Protein AF-A0A2E0GTL9-F1 (afdb_monomer_lite)

Radius of gyration: 43.45 Å; chains: 1; bounding box: 116×91×136 Å

Secondary structure (DSSP, 8-state):
-------------PPPTT--HHHHHHHHHHTT--HHHHHHHTTT------------SSSSSS---S------------------PPP-EEEETTEEEEBT--EE-TTSSSSEEEEEE-TTS-EEEEEES-TT----TTSHHHHHHHHHHTTTTS---TTSHHHHHHHHT-TTS--TT-PPSS-----PPPPPTT--SPTTEEEEEEEEETTEEEEEEEE-PPPPSSPPTTEEEETTEEEE---------S----------PEEEEEEEEEEEESS--TTSEEE-HHHHHHHHHHHTTPEEEESPPPBPTTSSSB--B-S--SSSBEEEEEEEEEEEEETTEEEEEEEEEE--GGGHHHHHTTGGGSTTEEEEEEEE--EEEE-SS-EEE-TTPEEEEEEEEES-SSTT----EEEEEEE-TT-S---S--------------------------------HHHHHHHHHHHHHHHHHHHHHHHHHHHHHHHHHHHHHHHHHHHTT--S-TT--HHHHHHHHHHHHHHSPPPPP----------------------PPEEEEEETTEEEEEEHHHHHHHHHHHHHHHHHHS-TTTTTT--PPPHHHHHHH-

Foldseek 3Di:
DDDDDDDDDPPQLADDAAAAPVNSQVVCVVVVDDSVSSVVRHVPPDYDDDDDDDDPPPPVPDDDDDDDDDPDDDDPQPPDDDPPDDWDWDDDPNDIDIAPQKAADPPDQAGIWGWYADPVRDTDIEGEHGPPDDQPLVDPVVLVVVCVVLVLVPQDDPNYRSPLVSVQSRPPDHRRHDDDDDDDDPDQDDDDPPAPDDRQWGFDAWDADPNDIDTDTDGDDDQDPDEDPQWDQDPSDTDGDDDDDDDDDPDDDDDDDPQPFQKKKKWKFWAAWADAFLQFEGEDPQQVVLVQVLQAFAFEAADFADADPPDFAGDADPPPDNHNYGQWGWHGKAWDADPVGIIIMTIIIGRDPVCVVVVVVVVQQDQQWAKEWDWDFDFPDQDPSGGYRYSRTRTHYIYGDGRYRHNRGGTNDMDMDGHRPVPPDPDDDDDDHDPDDDDDDDDDDDDDDDDDDDDDPPDPVVVVVVVVVVVVVVVVVVVVVVVVVVVVVQVVLLVVLVVLCVVLVDPPCNPPGNVVSVVVSVVSCVVPPDDDDDDDDDDDDDDDDDDDDDDDDPPFDWDWDDDPNDIDIDGPVVVQVVLQVVQVVVLVPDDPVVNVVDGRDRPVVVVVVD

Sequence (610 aa):
MSCDCSTEVAAEPTPKDGESHDEYMTRCKDAGYTEEECMKAHEGHEFEVESYYDDDEKKKKKYASEDCGCGCCGAEVAYEDWEETEVSAAEYQGRKVTLNKPFRTKGANKKFGVYTKNEKGNVVLVRFGDPNMEIKRDDPARRKSFRSRHNCDSPGPKWKARYWSCRQWRGGKKVEAEEPCGCKDESVEAKRKDDPCTEGYEQYGMKEKNGRQVPNCVPIKKKAEECGYGEEMIDGECRKVAVTLELDIDESKAILSADTGNTIIEISGVAFHEGMNKNKWALTPEGAISVVRQMDGADLTLLHPKADETGAGFTRNTDGGLEEAVVGTIVGATFFTTQGGYEVRYVAHVTREELFESFDDGIWMQDGYGVSIGGSGIPVEASEDGLVFGEDFTFDHLALVVKPAYERASVEKAEYKTINKEEELPTASSQEMFIGHSISEEIKPTVIAMTEDTVTNEIDYEAEMESLKADLVLATSRIAEYESVEADRVEAERISLVEKATELGMSGHDDLKAETLSTLIASWEEAHPEPVPVEMTPVESEVKPVAETVEASEDAVMVENYLNGRVVKNDEKIYAKAWNAWASAWNQTLATDERRKMSAPRYADLKEMN

pLDDT: mean 71.43, std 20.2, range [26.95, 94.5]

Structure (mmCIF, N/CA/C/O backbone):
data_AF-A0A2E0GTL9-F1
#
_entry.id   AF-A0A2E0GTL9-F1
#
loop_
_atom_site.group_PDB
_atom_site.id
_atom_site.type_symbol
_atom_site.label_atom_id
_atom_site.label_alt_id
_atom_site.label_comp_id
_atom_site.label_asym_id
_atom_site.label_entity_id
_atom_site.label_seq_id
_atom_site.pdbx_PDB_ins_code
_atom_site.Cartn_x
_atom_site.Cartn_y
_atom_site.Cartn_z
_atom_site.occupancy
_atom_site.B_iso_or_equiv
_atom_site.auth_seq_id
_atom_site.auth_comp_id
_atom_site.auth_asym_id
_atom_site.auth_atom_id
_atom_site.pdbx_PDB_model_num
ATOM 1 N N . MET A 1 1 ? -49.080 -53.273 -93.588 1.00 40.81 1 MET A N 1
ATOM 2 C CA . MET A 1 1 ? -48.207 -54.158 -92.796 1.00 40.81 1 MET A CA 1
ATOM 3 C C . MET A 1 1 ? -48.051 -53.550 -91.419 1.00 40.81 1 MET A C 1
ATOM 5 O O . MET A 1 1 ? -47.550 -52.439 -91.324 1.00 40.81 1 MET A O 1
ATOM 9 N N . SER A 1 2 ? -48.550 -54.252 -90.408 1.00 42.06 2 SER A N 1
ATOM 10 C CA . SER A 1 2 ? -48.312 -53.987 -88.990 1.00 42.06 2 SER A CA 1
ATOM 11 C C . SER A 1 2 ? -46.875 -54.333 -88.588 1.00 42.06 2 SER A C 1
ATOM 13 O O . SER A 1 2 ? -46.328 -55.294 -89.123 1.00 42.06 2 SER A O 1
ATOM 15 N N . CYS A 1 3 ? -46.342 -53.581 -87.624 1.00 36.47 3 CYS A N 1
ATOM 16 C CA . CYS A 1 3 ? -45.424 -54.006 -86.554 1.00 36.47 3 CYS A CA 1
ATOM 17 C C . CYS A 1 3 ? -45.529 -52.915 -85.467 1.00 36.47 3 CYS A C 1
ATOM 19 O O . CYS A 1 3 ? -45.152 -51.776 -85.722 1.00 36.47 3 CYS A O 1
ATOM 21 N N . ASP A 1 4 ? -46.384 -53.103 -84.458 1.00 35.66 4 ASP A N 1
ATOM 22 C CA . ASP A 1 4 ? -46.039 -53.577 -83.095 1.00 35.66 4 ASP A CA 1
ATOM 23 C C . ASP A 1 4 ? -44.983 -52.690 -82.411 1.00 35.66 4 ASP A C 1
ATOM 25 O O . ASP A 1 4 ? -43.823 -52.695 -82.803 1.00 35.66 4 ASP A O 1
ATOM 29 N N . CYS A 1 5 ? -45.376 -51.718 -81.580 1.00 39.12 5 CYS A N 1
ATOM 30 C CA . CYS A 1 5 ? -45.816 -51.822 -80.175 1.00 39.12 5 CYS A CA 1
ATOM 31 C C . CYS A 1 5 ? -44.669 -52.170 -79.210 1.00 39.12 5 CYS A C 1
ATOM 33 O O . CYS A 1 5 ? -44.274 -53.323 -79.080 1.00 39.12 5 CYS A O 1
ATOM 35 N N . SER A 1 6 ? -44.178 -51.156 -78.491 1.00 36.31 6 SER A N 1
ATOM 36 C CA . SER A 1 6 ? -43.824 -51.253 -77.069 1.00 36.31 6 SER A CA 1
ATOM 37 C C . SER A 1 6 ? -43.824 -49.846 -76.475 1.00 36.31 6 SER A C 1
ATOM 39 O O . SER A 1 6 ? -43.065 -48.968 -76.871 1.00 36.31 6 SER A O 1
ATOM 41 N N . THR A 1 7 ? -44.780 -49.645 -75.582 1.00 43.41 7 THR A N 1
ATOM 42 C CA . THR A 1 7 ? -44.933 -48.536 -74.648 1.00 43.41 7 THR A CA 1
ATOM 43 C C . THR A 1 7 ? -43.760 -48.477 -73.678 1.00 43.41 7 THR A C 1
ATOM 45 O O . THR A 1 7 ? -43.495 -49.483 -73.026 1.00 43.41 7 THR A O 1
ATOM 48 N N . GLU A 1 8 ? -43.179 -47.300 -73.461 1.00 37.72 8 GLU A N 1
ATOM 49 C CA . GLU A 1 8 ? -42.644 -46.959 -72.142 1.00 37.72 8 GLU A CA 1
ATOM 50 C C . GLU A 1 8 ? -43.289 -45.651 -71.692 1.00 37.72 8 GLU A C 1
ATOM 52 O O . GLU A 1 8 ? -43.173 -44.596 -72.313 1.00 37.72 8 GLU A O 1
ATOM 57 N N . VAL A 1 9 ? -44.096 -45.797 -70.650 1.00 41.97 9 VAL A N 1
ATOM 58 C CA . VAL A 1 9 ? -44.729 -44.733 -69.887 1.00 41.97 9 VAL A CA 1
ATOM 59 C C . VAL A 1 9 ? -43.591 -43.940 -69.248 1.00 41.97 9 VAL A C 1
ATOM 61 O O . VAL A 1 9 ? -42.851 -44.505 -68.446 1.00 41.97 9 VAL A O 1
ATOM 64 N N . ALA A 1 10 ? -43.414 -42.668 -69.611 1.00 38.25 10 ALA A N 1
ATOM 65 C CA . ALA A 1 10 ? -42.511 -41.793 -68.873 1.00 38.25 10 ALA A CA 1
ATOM 66 C C . ALA A 1 10 ? -43.111 -41.607 -67.474 1.00 38.25 10 ALA A C 1
ATOM 68 O O . ALA A 1 10 ? -44.073 -40.862 -67.295 1.00 38.25 10 ALA A O 1
ATOM 69 N N . ALA A 1 11 ? -42.610 -42.390 -66.519 1.00 51.22 11 ALA A N 1
ATOM 70 C CA . ALA A 1 11 ? -42.924 -42.233 -65.113 1.00 51.22 11 ALA A CA 1
ATOM 71 C C . ALA A 1 11 ? -42.531 -40.814 -64.687 1.00 51.22 11 ALA A C 1
ATOM 73 O O . ALA A 1 11 ? -41.448 -40.334 -65.033 1.00 51.22 11 ALA A O 1
ATOM 74 N N . GLU A 1 12 ? -43.436 -40.151 -63.972 1.00 57.28 12 GLU A N 1
ATOM 75 C CA . GLU A 1 12 ? -43.197 -38.873 -63.304 1.00 57.28 12 GLU A CA 1
ATOM 76 C C . GLU A 1 12 ? -41.870 -38.948 -62.519 1.00 57.28 12 GLU A C 1
ATOM 78 O O . GLU A 1 12 ? -41.570 -40.006 -61.951 1.00 57.28 12 GLU A O 1
ATOM 83 N N . PRO A 1 13 ? -41.033 -37.891 -62.505 1.00 70.06 13 PRO A N 1
ATOM 84 C CA . PRO A 1 13 ? -39.744 -37.935 -61.828 1.00 70.06 13 PRO A CA 1
ATOM 85 C C . PRO A 1 13 ? -39.959 -37.902 -60.312 1.00 70.06 13 PRO A C 1
ATOM 87 O O . PRO A 1 13 ? -39.858 -36.861 -59.683 1.00 70.06 13 PRO A O 1
ATOM 90 N N . THR A 1 14 ? -40.265 -39.045 -59.707 1.00 72.44 14 THR A N 1
ATOM 91 C CA . THR A 1 14 ? -40.298 -39.168 -58.252 1.00 72.44 14 THR A CA 1
ATOM 92 C C . THR A 1 14 ? -38.885 -39.457 -57.727 1.00 72.44 14 THR A C 1
ATOM 94 O O . THR A 1 14 ? -38.127 -40.213 -58.364 1.00 72.44 14 THR A O 1
ATOM 97 N N . PRO A 1 15 ? -38.499 -38.872 -56.582 1.00 78.00 15 PRO A N 1
ATOM 98 C CA . PRO A 1 15 ? -37.291 -39.256 -55.858 1.00 78.00 15 PRO A CA 1
ATOM 99 C C . PRO A 1 15 ? -37.260 -40.751 -55.546 1.00 78.00 15 PRO A C 1
ATOM 101 O O . PRO A 1 15 ? -38.307 -41.378 -55.362 1.00 78.00 15 PRO A O 1
ATOM 104 N N . LYS A 1 16 ? -36.060 -41.333 -55.501 1.00 80.12 16 LYS A N 1
ATOM 105 C CA . LYS A 1 16 ? -35.860 -42.694 -54.992 1.00 80.12 16 LYS A CA 1
ATOM 106 C C . LYS A 1 16 ? -35.453 -42.632 -53.520 1.00 80.12 16 LYS A C 1
ATOM 108 O O . LYS A 1 16 ? -34.748 -41.715 -53.114 1.00 80.12 16 LYS A O 1
ATOM 113 N N . ASP A 1 17 ? -35.852 -43.631 -52.739 1.00 71.69 17 ASP A N 1
ATOM 114 C CA . ASP A 1 17 ? -35.420 -43.747 -51.343 1.00 71.69 17 ASP A CA 1
ATOM 115 C C . ASP A 1 17 ? -33.899 -43.993 -51.282 1.00 71.69 17 ASP A C 1
ATOM 117 O O . ASP A 1 17 ? -33.405 -44.953 -51.881 1.00 71.69 17 ASP A O 1
ATOM 121 N N . GLY A 1 18 ? -33.168 -43.113 -50.584 1.00 69.44 18 GLY A N 1
ATOM 122 C CA . GLY A 1 18 ? -31.700 -43.141 -50.462 1.00 69.44 18 GLY A CA 1
ATOM 123 C C . GLY A 1 18 ? -30.921 -42.401 -51.563 1.00 69.44 18 GLY A C 1
ATOM 124 O O . GLY A 1 18 ? -29.706 -42.535 -51.632 1.00 69.44 18 GLY A O 1
ATOM 125 N N . GLU A 1 19 ? -31.594 -41.658 -52.450 1.00 76.06 19 GLU A N 1
ATOM 126 C CA . GLU A 1 19 ? -30.952 -40.713 -53.385 1.00 76.06 19 GLU A CA 1
ATOM 127 C C . GLU A 1 19 ? -30.734 -39.370 -52.665 1.00 76.06 19 GLU A C 1
ATOM 129 O O . GLU A 1 19 ? -31.586 -38.952 -51.873 1.00 76.06 19 GLU A O 1
ATOM 134 N N . SER A 1 20 ? -29.613 -38.685 -52.913 1.00 80.31 20 SER A N 1
ATOM 135 C CA . SER A 1 20 ? -29.415 -37.337 -52.362 1.00 80.31 20 SER A CA 1
ATOM 136 C C . SER A 1 20 ? -30.218 -36.299 -53.156 1.00 80.31 20 SER A C 1
ATOM 138 O O . SER A 1 20 ? -30.576 -36.504 -54.321 1.00 80.31 20 SER A O 1
ATOM 140 N N . HIS A 1 21 ? -30.512 -35.153 -52.538 1.00 80.38 21 HIS A N 1
ATOM 141 C CA . HIS A 1 21 ? -31.265 -34.084 -53.203 1.00 80.38 21 HIS A CA 1
ATOM 142 C C . HIS A 1 21 ? -30.576 -33.611 -54.500 1.00 80.38 21 HIS A C 1
ATOM 144 O O . HIS A 1 21 ? -31.239 -33.390 -55.515 1.00 80.38 21 HIS A O 1
ATOM 150 N N . ASP A 1 22 ? -29.243 -33.537 -54.502 1.00 80.31 22 ASP A N 1
ATOM 151 C CA . ASP A 1 22 ? -28.463 -33.102 -55.664 1.00 80.31 22 ASP A CA 1
ATOM 152 C C . ASP A 1 22 ? -28.440 -34.155 -56.785 1.00 80.31 22 ASP A C 1
ATOM 154 O O . ASP A 1 22 ? -28.522 -33.807 -57.971 1.00 80.31 22 ASP A O 1
ATOM 158 N N . GLU A 1 23 ? -28.392 -35.444 -56.432 1.00 81.81 23 GLU A N 1
ATOM 159 C CA . GLU A 1 23 ? -28.497 -36.548 -57.394 1.00 81.81 23 GLU A CA 1
ATOM 160 C C . GLU A 1 23 ? -29.857 -36.536 -58.102 1.00 81.81 23 GLU A C 1
ATOM 162 O O . GLU A 1 23 ? -29.921 -36.607 -59.336 1.00 81.81 23 GLU A O 1
ATOM 167 N N . TYR A 1 24 ? -30.938 -36.341 -57.341 1.00 84.81 24 TYR A N 1
ATOM 168 C CA . TYR A 1 24 ? -32.284 -36.213 -57.890 1.00 84.81 24 TYR A CA 1
ATOM 169 C C . TYR A 1 24 ? -32.414 -34.993 -58.814 1.00 84.81 24 TYR A C 1
ATOM 171 O O . TYR A 1 24 ? -32.913 -35.119 -59.938 1.00 84.81 24 TYR A O 1
ATOM 179 N N . MET A 1 25 ? -31.941 -33.817 -58.382 1.00 84.00 25 MET A N 1
ATOM 180 C CA . MET A 1 25 ? -32.051 -32.585 -59.172 1.00 84.00 25 MET A CA 1
ATOM 181 C C . MET A 1 25 ? -31.268 -32.677 -60.484 1.00 84.00 25 MET A C 1
ATOM 183 O O . MET A 1 25 ? -31.735 -32.193 -61.519 1.00 84.00 25 MET A O 1
ATOM 187 N N . THR A 1 26 ? -30.121 -33.359 -60.469 1.00 84.62 26 THR A N 1
ATOM 188 C CA . THR A 1 26 ? -29.330 -33.630 -61.675 1.00 84.62 26 THR A CA 1
ATOM 189 C C . THR A 1 26 ? -30.073 -34.583 -62.611 1.00 84.62 26 THR A C 1
ATOM 191 O O . THR A 1 26 ? -30.293 -34.251 -63.775 1.00 84.62 26 THR A O 1
ATOM 194 N N . ARG A 1 27 ? -30.562 -35.724 -62.099 1.00 85.06 27 ARG A N 1
ATOM 195 C CA . ARG A 1 27 ? -31.321 -36.712 -62.885 1.00 85.06 27 ARG A CA 1
ATOM 196 C C . ARG A 1 27 ? -32.589 -36.122 -63.503 1.00 85.06 27 ARG A C 1
ATOM 198 O O . ARG A 1 27 ? -32.927 -36.450 -64.640 1.00 85.06 27 ARG A O 1
ATOM 205 N N . CYS A 1 28 ? -33.297 -35.273 -62.764 1.00 82.50 28 CYS A N 1
ATOM 206 C CA . CYS A 1 28 ? -34.541 -34.665 -63.221 1.00 82.50 28 CYS A CA 1
ATOM 207 C C . CYS A 1 28 ? -34.303 -33.626 -64.331 1.00 82.50 28 CYS A C 1
ATOM 209 O O . CYS A 1 28 ? -34.987 -33.660 -65.358 1.00 82.50 28 CYS A O 1
ATOM 211 N N . LYS A 1 29 ? -33.281 -32.768 -64.192 1.00 83.62 29 LYS A N 1
ATOM 212 C CA . LYS A 1 29 ? -32.902 -31.808 -65.243 1.00 83.62 29 LYS A CA 1
ATOM 213 C C . LYS A 1 29 ? -32.322 -32.503 -66.482 1.00 83.62 29 LYS A C 1
ATOM 215 O O . LYS A 1 29 ? -32.668 -32.122 -67.599 1.00 83.62 29 LYS A O 1
ATOM 220 N N . ASP A 1 30 ? -31.522 -33.558 -66.310 1.00 83.12 30 ASP A N 1
ATOM 221 C CA . ASP A 1 30 ? -30.977 -34.356 -67.423 1.00 83.12 30 ASP A CA 1
ATOM 222 C C . ASP A 1 30 ? -32.067 -35.117 -68.194 1.00 83.12 30 ASP A C 1
ATOM 224 O O . ASP A 1 30 ? -31.948 -35.334 -69.401 1.00 83.12 30 ASP A O 1
ATOM 228 N N . ALA A 1 31 ? -33.168 -35.473 -67.525 1.00 80.06 31 ALA A N 1
ATOM 229 C CA . ALA A 1 31 ? -34.358 -36.029 -68.166 1.00 80.06 31 ALA A CA 1
ATOM 230 C C . ALA A 1 31 ? -35.184 -34.980 -68.945 1.00 80.06 31 ALA A C 1
ATOM 232 O O . ALA A 1 31 ? -36.167 -35.340 -69.595 1.00 80.06 31 ALA A O 1
ATOM 233 N N . GLY A 1 32 ? -34.773 -33.707 -68.933 1.00 79.94 32 GLY A N 1
ATOM 234 C CA . GLY A 1 32 ? -35.361 -32.628 -69.727 1.00 79.94 32 GLY A CA 1
ATOM 235 C C . GLY A 1 32 ? -36.496 -31.863 -69.044 1.00 79.94 32 GLY A C 1
ATOM 236 O O . GLY A 1 32 ? -37.159 -31.071 -69.713 1.00 79.94 32 GLY A O 1
ATOM 237 N N . TYR A 1 33 ? -36.720 -32.080 -67.744 1.00 80.94 33 TYR A N 1
ATOM 238 C CA . TYR A 1 33 ? -37.714 -31.339 -66.966 1.00 80.94 33 TYR A CA 1
ATOM 239 C C . TYR A 1 33 ? -37.170 -29.987 -66.503 1.00 80.94 33 TYR A C 1
ATOM 241 O O . TYR A 1 33 ? -35.967 -29.808 -66.282 1.00 80.94 33 TYR A O 1
ATOM 249 N N . THR A 1 34 ? -38.065 -29.012 -66.356 1.00 80.38 34 THR A N 1
ATOM 250 C CA . THR A 1 34 ? -37.699 -27.705 -65.809 1.00 80.38 34 THR A CA 1
ATOM 251 C C . THR A 1 34 ? -37.456 -27.793 -64.304 1.00 80.38 34 THR A C 1
ATOM 253 O O . THR A 1 34 ? -37.986 -28.657 -63.610 1.00 80.38 34 THR A O 1
ATOM 256 N N . GLU A 1 35 ? -36.659 -26.866 -63.775 1.00 77.75 35 GLU A N 1
ATOM 257 C CA . GLU A 1 35 ? -36.344 -26.816 -62.344 1.00 77.75 35 GLU A CA 1
ATOM 258 C C . GLU A 1 35 ? -37.600 -26.702 -61.469 1.00 77.75 35 GLU A C 1
ATOM 260 O O . GLU A 1 35 ? -37.693 -27.374 -60.449 1.00 77.75 35 GLU A O 1
ATOM 265 N N . GLU A 1 36 ? -38.604 -25.936 -61.899 1.00 78.00 36 GLU A N 1
ATOM 266 C CA . GLU A 1 36 ? -39.878 -25.809 -61.180 1.00 78.00 36 GLU A CA 1
ATOM 267 C C . GLU A 1 36 ? -40.689 -27.116 -61.173 1.00 78.00 36 GLU A C 1
ATOM 269 O O . GLU A 1 36 ? -41.314 -27.447 -60.164 1.00 78.00 36 GLU A O 1
ATOM 274 N N . GLU A 1 37 ? -40.655 -27.891 -62.261 1.00 77.44 37 GLU A N 1
ATOM 275 C CA . GLU A 1 37 ? -41.306 -29.206 -62.334 1.00 77.44 37 GLU A CA 1
ATOM 276 C C . GLU A 1 37 ? -40.602 -30.228 -61.435 1.00 77.44 37 GLU A C 1
ATOM 278 O O . GLU A 1 37 ? -41.272 -30.981 -60.728 1.00 77.44 37 GLU A O 1
ATOM 283 N N . CYS A 1 38 ? -39.267 -30.205 -61.395 1.00 79.38 38 CYS A N 1
ATOM 284 C CA . CYS A 1 38 ? -38.475 -31.057 -60.511 1.00 79.38 38 CYS A CA 1
ATOM 285 C C . CYS A 1 38 ? -38.751 -30.756 -59.035 1.00 79.38 38 CYS A C 1
ATOM 287 O O . CYS A 1 38 ? -38.983 -31.690 -58.269 1.00 79.38 38 CYS A O 1
ATOM 289 N N . MET A 1 39 ? -38.793 -29.474 -58.655 1.00 79.19 39 MET A N 1
ATOM 290 C CA . MET A 1 39 ? -39.045 -29.034 -57.275 1.00 79.19 39 MET A CA 1
ATOM 291 C C . MET A 1 39 ? -40.455 -29.398 -56.796 1.00 79.19 39 MET A C 1
ATOM 293 O O . MET A 1 39 ? -40.654 -29.761 -55.640 1.00 79.19 39 MET A O 1
ATOM 297 N N . LYS A 1 40 ? -41.444 -29.347 -57.695 1.00 79.19 40 LYS A N 1
ATOM 298 C CA . LYS A 1 40 ? -42.817 -29.758 -57.380 1.00 79.19 40 LYS A CA 1
ATOM 299 C C . LYS A 1 40 ? -42.957 -31.277 -57.241 1.00 79.19 40 LYS A C 1
ATOM 301 O O . LYS A 1 40 ? -43.775 -31.746 -56.457 1.00 79.19 40 LYS A O 1
ATOM 306 N N . ALA A 1 41 ? -42.174 -32.051 -57.992 1.00 73.69 41 ALA A N 1
ATOM 307 C CA . ALA A 1 41 ? -42.273 -33.510 -58.011 1.00 73.69 41 ALA A CA 1
ATOM 308 C C . ALA A 1 41 ? -41.661 -34.207 -56.778 1.00 73.69 41 ALA A C 1
ATOM 310 O O . ALA A 1 41 ? -41.994 -35.362 -56.516 1.00 73.69 41 ALA A O 1
ATOM 311 N N . HIS A 1 42 ? -40.837 -33.513 -55.983 1.00 70.38 42 HIS A N 1
ATOM 312 C CA . HIS A 1 42 ? -40.318 -34.024 -54.707 1.00 70.38 42 HIS A CA 1
ATOM 313 C C . HIS A 1 42 ? -40.916 -33.337 -53.464 1.00 70.38 42 HIS A C 1
ATOM 315 O O . HIS A 1 42 ? -40.407 -33.509 -52.352 1.00 70.38 42 HIS A O 1
ATOM 321 N N . GLU A 1 43 ? -41.992 -32.555 -53.626 1.00 71.56 43 GLU A N 1
ATOM 322 C CA . GLU A 1 43 ? -42.698 -31.890 -52.526 1.00 71.56 43 GLU A CA 1
ATOM 323 C C . GLU A 1 43 ? -43.294 -32.950 -51.574 1.00 71.56 43 GLU A C 1
ATOM 325 O O . GLU A 1 43 ? -44.316 -33.571 -51.864 1.00 71.56 43 GLU A O 1
ATOM 330 N N . GLY A 1 44 ? -42.617 -33.196 -50.444 1.00 66.25 44 GLY A N 1
ATOM 331 C CA . GLY A 1 44 ? -43.005 -34.195 -49.437 1.00 66.25 44 GLY A CA 1
ATOM 332 C C . GLY A 1 44 ? -42.131 -35.456 -49.356 1.00 66.25 44 GLY A C 1
ATOM 333 O O . GLY A 1 44 ? -42.466 -36.345 -48.576 1.00 66.25 44 GLY A O 1
ATOM 334 N N . HIS A 1 45 ? -41.030 -35.549 -50.115 1.00 72.06 45 HIS A N 1
ATOM 335 C CA . HIS A 1 45 ? -40.025 -36.618 -49.970 1.00 72.06 45 HIS A CA 1
ATOM 336 C C . HIS A 1 45 ? -38.826 -36.149 -49.124 1.00 72.06 45 HIS A C 1
ATOM 338 O O . HIS A 1 45 ? -38.424 -34.988 -49.207 1.00 72.06 45 HIS A O 1
ATOM 344 N N . GLU A 1 46 ? -38.287 -37.036 -48.284 1.00 69.44 46 GLU A N 1
ATOM 345 C CA . GLU A 1 46 ? -37.174 -36.761 -47.365 1.00 69.44 46 GLU A CA 1
ATOM 346 C C . GLU A 1 46 ? -35.885 -37.389 -47.930 1.00 69.44 46 GLU A C 1
ATOM 348 O O . GLU A 1 46 ? -35.785 -38.610 -48.053 1.00 69.44 46 GLU A O 1
ATOM 353 N N . PHE A 1 47 ? -34.916 -36.551 -48.318 1.00 72.75 47 PHE A N 1
ATOM 354 C CA . PHE A 1 47 ? -33.648 -36.983 -48.921 1.00 72.75 47 PHE A CA 1
ATOM 355 C C . PHE A 1 47 ? -32.589 -37.310 -47.861 1.00 72.75 47 PHE A C 1
ATOM 357 O O . PHE A 1 47 ? -32.571 -36.718 -46.780 1.00 72.75 47 PHE A O 1
ATOM 364 N N . GLU A 1 48 ? -31.663 -38.213 -48.188 1.00 59.38 48 GLU A N 1
ATOM 365 C CA . GLU A 1 48 ? -30.542 -38.545 -47.305 1.00 59.38 48 GLU A CA 1
ATOM 366 C C . GLU A 1 48 ? -29.521 -37.391 -47.287 1.00 59.38 48 GLU A C 1
ATOM 368 O O . GLU A 1 48 ? -29.075 -36.910 -48.331 1.00 59.38 48 GLU A O 1
ATOM 373 N N . VAL A 1 49 ? -29.198 -36.892 -46.089 1.00 48.88 49 VAL A N 1
ATOM 374 C CA . VAL A 1 49 ? -28.336 -35.717 -45.899 1.00 48.88 49 VAL A CA 1
ATOM 375 C C . VAL A 1 49 ? -26.872 -36.134 -46.029 1.00 48.88 49 VAL A C 1
ATOM 377 O O . VAL A 1 49 ? -26.302 -36.713 -45.105 1.00 48.88 49 VAL A O 1
ATOM 380 N N . GLU A 1 50 ? -26.243 -35.811 -47.157 1.00 41.81 50 GLU A N 1
ATOM 381 C CA . GLU A 1 50 ? -24.795 -35.948 -47.314 1.00 41.81 50 GLU A CA 1
ATOM 382 C C . GLU A 1 50 ? -24.091 -34.737 -46.673 1.00 41.81 50 GLU A C 1
ATOM 384 O O . GLU A 1 50 ? -24.360 -33.578 -46.996 1.00 41.81 50 GLU A O 1
ATOM 389 N N . SER A 1 51 ? -23.219 -34.995 -45.696 1.00 37.66 51 SER A N 1
ATOM 390 C CA . SER A 1 51 ? -22.482 -33.964 -44.964 1.00 37.66 51 SER A CA 1
ATOM 391 C C . SER A 1 51 ? -21.483 -33.254 -45.882 1.00 37.66 51 SER A C 1
ATOM 393 O O . SER A 1 51 ? -20.473 -33.834 -46.285 1.00 37.66 51 SER A O 1
ATOM 395 N N . TYR A 1 52 ? -21.761 -31.988 -46.182 1.00 34.75 52 TYR A N 1
ATOM 396 C CA . TYR A 1 52 ? -20.933 -31.102 -46.996 1.00 34.75 52 TYR A CA 1
ATOM 397 C C . TYR A 1 52 ? -19.585 -30.824 -46.296 1.00 34.75 52 TYR A C 1
ATOM 399 O O . TYR A 1 52 ? -19.534 -30.135 -45.278 1.00 34.75 52 TYR A O 1
ATOM 407 N N . TYR A 1 53 ? -18.489 -31.380 -46.821 1.00 34.44 53 TYR A N 1
ATOM 408 C CA . TYR A 1 53 ? -17.116 -31.012 -46.455 1.00 34.44 53 TYR A CA 1
ATOM 409 C C . TYR A 1 53 ? -16.620 -29.912 -47.406 1.00 34.44 53 TYR A C 1
ATOM 411 O O . TYR A 1 53 ? -16.570 -30.125 -48.617 1.00 34.44 53 TYR A O 1
ATOM 419 N N . ASP A 1 54 ? -16.229 -28.757 -46.859 1.00 36.19 54 ASP A N 1
ATOM 420 C CA . ASP A 1 54 ? -15.636 -27.648 -47.615 1.00 36.19 54 ASP A CA 1
ATOM 421 C C . ASP A 1 54 ? -14.273 -28.029 -48.228 1.00 36.19 54 ASP A C 1
ATOM 423 O O . ASP A 1 54 ? -13.301 -28.370 -47.548 1.00 36.19 54 ASP A O 1
ATOM 427 N N . ASP A 1 55 ? -14.225 -27.953 -49.557 1.00 41.84 55 ASP A N 1
ATOM 428 C CA . ASP A 1 55 ? -13.174 -28.432 -50.456 1.00 41.84 55 ASP A CA 1
ATOM 429 C C . ASP A 1 55 ? -12.127 -27.332 -50.751 1.00 41.84 55 ASP A C 1
ATOM 431 O O . ASP A 1 55 ? -11.910 -26.937 -51.898 1.00 41.84 55 ASP A O 1
ATOM 435 N N . ASP A 1 56 ? -11.451 -26.821 -49.712 1.00 40.12 56 ASP A N 1
ATOM 436 C CA . ASP A 1 56 ? -10.371 -25.817 -49.854 1.00 40.12 56 ASP A CA 1
ATOM 437 C C . ASP A 1 56 ? -8.942 -26.421 -49.857 1.00 40.12 56 ASP A C 1
ATOM 439 O O . ASP A 1 56 ? -7.944 -25.730 -50.095 1.00 40.12 56 ASP A O 1
ATOM 443 N N . GLU A 1 57 ? -8.793 -27.742 -49.685 1.00 42.41 57 GLU A N 1
ATOM 444 C CA . GLU A 1 57 ? -7.472 -28.399 -49.624 1.00 42.41 57 GLU A CA 1
ATOM 445 C C . GLU A 1 57 ? -6.887 -28.850 -50.979 1.00 42.41 57 GLU A C 1
ATOM 447 O O . GLU A 1 57 ? -5.710 -29.223 -51.056 1.00 42.41 57 GLU A O 1
ATOM 452 N N . LYS A 1 58 ? -7.623 -28.769 -52.097 1.00 37.44 58 LYS A N 1
ATOM 453 C CA . LYS A 1 58 ? -7.124 -29.266 -53.400 1.00 37.44 58 LYS A CA 1
ATOM 454 C C . LYS A 1 58 ? -6.431 -28.246 -54.307 1.00 37.44 58 LYS A C 1
ATOM 456 O O . LYS A 1 58 ? -5.842 -28.653 -55.309 1.00 37.44 58 LYS A O 1
ATOM 461 N N . LYS A 1 59 ? -6.370 -26.954 -53.956 1.00 35.44 59 LYS A N 1
ATOM 462 C CA . LYS A 1 59 ? -5.630 -25.944 -54.754 1.00 35.44 59 LYS A CA 1
ATOM 463 C C . LYS A 1 59 ? -4.209 -25.614 -54.279 1.00 35.44 59 LYS A C 1
ATOM 465 O O . LYS A 1 59 ? -3.509 -24.888 -54.978 1.00 35.44 59 LYS A O 1
ATOM 470 N N . LYS A 1 60 ? -3.719 -26.206 -53.181 1.00 36.88 60 LYS A N 1
ATOM 471 C CA . LYS A 1 60 ? -2.310 -26.063 -52.736 1.00 36.88 60 LYS A CA 1
ATOM 472 C C . LYS A 1 60 ? -1.403 -27.263 -53.053 1.00 36.88 60 LYS A C 1
ATOM 474 O O . LYS A 1 60 ? -0.256 -27.294 -52.622 1.00 36.88 60 LYS A O 1
ATOM 479 N N . LYS A 1 61 ? -1.863 -28.224 -53.867 1.00 31.38 61 LYS A N 1
ATOM 480 C CA . LYS A 1 61 ? -1.040 -29.325 -54.412 1.00 31.38 61 LYS A CA 1
ATOM 481 C C . LYS A 1 61 ? -0.771 -29.155 -55.912 1.00 31.38 61 LYS A C 1
ATOM 483 O O . LYS A 1 61 ? -1.098 -30.014 -56.724 1.00 31.38 61 LYS A O 1
ATOM 488 N N . LYS A 1 62 ? -0.152 -28.041 -56.296 1.00 31.78 62 LYS A N 1
ATOM 489 C CA . LYS A 1 62 ? 0.634 -27.936 -57.535 1.00 31.78 62 LYS A CA 1
ATOM 490 C C . LYS A 1 62 ? 1.593 -26.758 -57.364 1.00 31.78 62 LYS A C 1
ATOM 492 O O . LYS A 1 62 ? 1.140 -25.693 -56.977 1.00 31.78 62 LYS A O 1
ATOM 497 N N . TYR A 1 63 ? 2.881 -26.982 -57.622 1.00 29.47 63 TYR A N 1
ATOM 498 C CA . TYR A 1 63 ? 4.040 -26.124 -57.301 1.00 29.47 63 TYR A CA 1
ATOM 499 C C . TYR A 1 63 ? 4.632 -26.308 -55.895 1.00 29.47 63 TYR A C 1
ATOM 501 O O . TYR A 1 63 ? 4.787 -25.374 -55.120 1.00 29.47 63 TYR A O 1
ATOM 509 N N . ALA A 1 64 ? 5.048 -27.543 -55.616 1.00 31.44 64 ALA A N 1
ATOM 510 C CA . ALA A 1 64 ? 6.210 -27.807 -54.777 1.00 31.44 64 ALA A CA 1
ATOM 511 C C . ALA A 1 64 ? 7.238 -28.576 -55.622 1.00 31.44 64 ALA A C 1
ATOM 513 O O . ALA A 1 64 ? 7.247 -29.803 -55.631 1.00 31.44 64 ALA A O 1
ATOM 514 N N . SER A 1 65 ? 8.049 -27.846 -56.387 1.00 38.44 65 SER A N 1
ATOM 515 C CA . SER A 1 65 ? 9.371 -28.291 -56.844 1.00 38.44 65 SER A CA 1
ATOM 516 C C . SER A 1 65 ? 10.118 -27.092 -57.428 1.00 38.44 65 SER A C 1
ATOM 518 O O . SER A 1 65 ? 9.928 -26.778 -58.597 1.00 38.44 65 SER A O 1
ATOM 520 N N . GLU A 1 66 ? 10.893 -26.400 -56.594 1.00 30.70 66 GLU A N 1
ATOM 521 C CA . GLU A 1 66 ? 12.240 -25.892 -56.903 1.00 30.70 66 GLU A CA 1
ATOM 522 C C . GLU A 1 66 ? 12.779 -25.122 -55.685 1.00 30.70 66 GLU A C 1
ATOM 524 O O . GLU A 1 66 ? 12.258 -24.089 -55.282 1.00 30.70 66 GLU A O 1
ATOM 529 N N . ASP A 1 67 ? 13.766 -25.756 -55.055 1.00 40.25 67 ASP A N 1
ATOM 530 C CA . ASP A 1 67 ? 14.923 -25.205 -54.347 1.00 40.25 67 ASP A CA 1
ATOM 531 C C . ASP A 1 67 ? 14.773 -23.922 -53.495 1.00 40.25 67 ASP A C 1
ATOM 533 O O . ASP A 1 67 ? 14.765 -22.797 -53.988 1.00 40.25 67 ASP A O 1
ATOM 537 N N . CYS A 1 68 ? 14.800 -24.092 -52.169 1.00 32.88 68 CYS A N 1
ATOM 538 C CA . CYS A 1 68 ? 15.313 -23.071 -51.254 1.00 32.88 68 CYS A CA 1
ATOM 539 C C . CYS A 1 68 ? 16.052 -23.769 -50.102 1.00 32.88 68 CYS A C 1
ATOM 541 O O . CYS A 1 68 ? 15.449 -24.387 -49.221 1.00 32.88 68 CYS A O 1
ATOM 543 N N . GLY A 1 69 ? 17.384 -23.723 -50.162 1.00 37.72 69 GLY A N 1
ATOM 544 C CA . GLY A 1 69 ? 18.309 -24.383 -49.247 1.00 37.72 69 GLY A CA 1
ATOM 545 C C . GLY A 1 69 ? 18.312 -23.811 -47.828 1.00 37.72 69 GLY A C 1
ATOM 546 O O . GLY A 1 69 ? 19.179 -23.021 -47.470 1.00 37.72 69 GLY A O 1
ATOM 547 N N . CYS A 1 70 ? 17.401 -24.288 -46.984 1.00 36.53 70 CYS A N 1
ATOM 548 C CA . CYS A 1 70 ? 17.549 -24.249 -45.530 1.00 36.53 70 CYS A CA 1
ATOM 549 C C . CYS A 1 70 ? 16.977 -25.548 -44.944 1.00 36.53 70 CYS A C 1
ATOM 551 O O . CYS A 1 70 ? 15.767 -25.766 -44.927 1.00 36.53 70 CYS A O 1
ATOM 553 N N . GLY A 1 71 ? 17.869 -26.462 -44.554 1.00 35.72 71 GLY A N 1
ATOM 554 C CA . GLY A 1 71 ? 17.564 -27.848 -44.200 1.00 35.72 71 GLY A CA 1
ATOM 555 C C . GLY A 1 71 ? 16.796 -28.029 -42.892 1.00 35.72 71 GLY A C 1
ATOM 556 O O . GLY A 1 71 ? 17.385 -28.431 -41.895 1.00 35.72 71 GLY A O 1
ATOM 557 N N . CYS A 1 72 ? 15.479 -27.825 -42.927 1.00 34.06 72 CYS A N 1
ATOM 558 C CA . CYS A 1 72 ? 14.546 -28.234 -41.877 1.00 34.06 72 CYS A CA 1
ATOM 559 C C . CYS A 1 72 ? 13.221 -28.700 -42.502 1.00 34.06 72 CYS A C 1
ATOM 561 O O . CYS A 1 72 ? 12.305 -27.906 -42.702 1.00 34.06 72 CYS A O 1
ATOM 563 N N . CYS A 1 73 ? 13.092 -29.995 -42.794 1.00 29.05 73 CYS A N 1
ATOM 564 C CA . CYS A 1 73 ? 11.843 -30.599 -43.258 1.00 29.05 73 CYS A CA 1
ATOM 565 C C . CYS A 1 73 ? 11.523 -31.884 -42.480 1.00 29.05 73 CYS A C 1
ATOM 567 O O . CYS A 1 73 ? 12.387 -32.731 -42.267 1.00 29.05 73 CYS A O 1
ATOM 569 N N . GLY A 1 74 ? 10.253 -32.017 -42.078 1.00 31.05 74 GLY A N 1
ATOM 570 C CA . GLY A 1 74 ? 9.649 -33.291 -41.682 1.00 31.05 74 GLY A CA 1
ATOM 571 C C . GLY A 1 74 ? 9.321 -33.459 -40.196 1.00 31.05 74 GLY A C 1
ATOM 572 O O . GLY A 1 74 ? 9.904 -34.305 -39.526 1.00 31.05 74 GLY A O 1
ATOM 573 N N . ALA A 1 75 ? 8.332 -32.727 -39.683 1.00 30.12 75 ALA A N 1
ATOM 574 C CA . ALA A 1 75 ? 7.509 -33.244 -38.591 1.00 30.12 75 ALA A CA 1
ATOM 575 C C . ALA A 1 75 ? 6.045 -33.126 -39.019 1.00 30.12 75 ALA A C 1
ATOM 577 O O . ALA A 1 75 ? 5.489 -32.030 -39.048 1.00 30.12 75 ALA A O 1
ATOM 578 N N . GLU A 1 76 ? 5.462 -34.260 -39.409 1.00 32.47 76 GLU A N 1
ATOM 579 C CA . GLU A 1 76 ? 4.029 -34.421 -39.640 1.00 32.47 76 GLU A CA 1
ATOM 580 C C . GLU A 1 76 ? 3.275 -33.899 -38.412 1.00 32.47 76 GLU A C 1
ATOM 582 O O . GLU A 1 76 ? 3.442 -34.391 -37.294 1.00 32.47 76 GLU A O 1
ATOM 587 N N . VAL A 1 77 ? 2.489 -32.840 -38.595 1.00 32.84 77 VAL A N 1
ATOM 588 C CA . VAL A 1 77 ? 1.640 -32.305 -37.533 1.00 32.84 77 VAL A CA 1
ATOM 589 C C . VAL A 1 77 ? 0.391 -33.174 -37.501 1.00 32.84 77 VAL A C 1
ATOM 591 O O . VAL A 1 77 ? -0.543 -32.954 -38.264 1.00 32.84 77 VAL A O 1
ATOM 594 N N . ALA A 1 78 ? 0.396 -34.195 -36.645 1.00 29.81 78 ALA A N 1
ATOM 595 C CA . ALA A 1 78 ? -0.812 -34.938 -36.319 1.00 29.81 78 ALA A CA 1
ATOM 596 C C . ALA A 1 78 ? -1.844 -33.953 -35.741 1.00 29.81 78 ALA A C 1
ATOM 598 O O . ALA A 1 78 ? -1.627 -33.353 -34.680 1.00 29.81 78 ALA A O 1
ATOM 599 N N . TYR A 1 79 ? -2.938 -33.741 -36.472 1.00 36.25 79 TYR A N 1
ATOM 600 C CA . TYR A 1 79 ? -4.141 -33.119 -35.936 1.00 36.25 79 TYR A CA 1
ATOM 601 C C . TYR A 1 79 ? -4.790 -34.144 -35.007 1.00 36.25 79 TYR A C 1
ATOM 603 O O . TYR A 1 79 ? -5.502 -35.039 -35.445 1.00 36.25 79 TYR A O 1
ATOM 611 N N . GLU A 1 80 ? -4.459 -34.066 -33.720 1.00 39.59 80 GLU A N 1
ATOM 612 C CA . GLU A 1 80 ? -5.212 -34.772 -32.689 1.00 39.59 80 GLU A CA 1
ATOM 613 C C . GLU A 1 80 ? -6.590 -34.116 -32.588 1.00 39.59 80 GLU A C 1
ATOM 615 O O . GLU A 1 80 ? -6.692 -32.919 -32.297 1.00 39.59 80 GLU A O 1
ATOM 620 N N . ASP A 1 81 ? -7.623 -34.900 -32.868 1.00 40.97 81 ASP A N 1
ATOM 621 C CA . ASP A 1 81 ? -9.020 -34.521 -32.723 1.00 40.97 81 ASP A CA 1
ATOM 622 C C . ASP A 1 81 ? -9.365 -34.479 -31.227 1.00 40.97 81 ASP A C 1
ATOM 624 O O . ASP A 1 81 ? -9.389 -35.498 -30.535 1.00 40.97 81 ASP A O 1
ATOM 628 N N . TRP A 1 82 ? -9.507 -33.270 -30.689 1.00 49.34 82 TRP A N 1
ATOM 629 C CA . TRP A 1 82 ? -9.873 -33.029 -29.296 1.00 49.34 82 TRP A CA 1
ATOM 630 C C . TRP A 1 82 ? -11.291 -32.471 -29.301 1.00 49.34 82 TRP A C 1
ATOM 632 O O . TRP A 1 82 ? -11.461 -31.329 -29.725 1.00 49.34 82 TRP A O 1
ATOM 642 N N . GLU A 1 83 ? -12.259 -33.254 -28.809 1.00 48.31 83 GLU A N 1
ATOM 643 C CA . GLU A 1 83 ? -13.680 -32.882 -28.737 1.00 48.31 83 GLU A CA 1
ATOM 644 C C . GLU A 1 83 ? -13.872 -31.415 -28.330 1.00 48.31 83 GLU A C 1
ATOM 646 O O . GLU A 1 83 ? -13.358 -30.956 -27.296 1.00 48.31 83 GLU A O 1
ATOM 651 N N . GLU A 1 84 ? -14.619 -30.681 -29.155 1.00 54.19 84 GLU A N 1
ATOM 652 C CA . GLU A 1 84 ? -15.022 -29.311 -28.879 1.00 54.19 84 GLU A CA 1
ATOM 653 C C . GLU A 1 84 ? -15.850 -29.300 -27.591 1.00 54.19 84 GLU A C 1
ATOM 655 O O . GLU A 1 84 ? -16.911 -29.907 -27.475 1.00 54.19 84 GLU A O 1
ATOM 660 N N . THR A 1 85 ? -15.281 -28.718 -26.538 1.00 56.50 85 THR A N 1
ATOM 661 C CA . THR A 1 85 ? -15.831 -28.877 -25.195 1.00 56.50 85 THR A CA 1
ATOM 662 C C . THR A 1 85 ? -17.065 -28.016 -25.005 1.00 56.50 85 THR A C 1
ATOM 664 O O . THR A 1 85 ? -16.943 -26.794 -25.026 1.00 56.50 85 THR A O 1
ATOM 667 N N . GLU A 1 86 ? -18.197 -28.651 -24.703 1.00 56.41 86 GLU A N 1
ATOM 668 C CA . GLU A 1 86 ? -19.428 -27.984 -24.275 1.00 56.41 86 GLU A CA 1
ATOM 669 C C . GLU A 1 86 ? -19.142 -26.980 -23.144 1.00 56.41 86 GLU A C 1
ATOM 671 O O . GLU A 1 86 ? -18.641 -27.326 -22.059 1.00 56.41 86 GLU A O 1
ATOM 676 N N . VAL A 1 87 ? -19.441 -25.712 -23.423 1.00 59.84 87 VAL A N 1
ATOM 677 C CA . VAL A 1 87 ? -19.366 -24.613 -22.462 1.00 59.84 87 VAL A CA 1
ATOM 678 C C . VAL A 1 87 ? -20.705 -24.564 -21.737 1.00 59.84 87 VAL A C 1
ATOM 680 O O . VAL A 1 87 ? -21.742 -24.343 -22.350 1.00 59.84 87 VAL A O 1
ATOM 683 N N . SER A 1 88 ? -20.695 -24.781 -20.424 1.00 61.53 88 SER A N 1
ATOM 684 C CA . SER A 1 88 ? -21.898 -24.711 -19.585 1.00 61.53 88 SER A CA 1
ATOM 685 C C . SER A 1 88 ? -21.675 -23.782 -18.397 1.00 61.53 88 SER A C 1
ATOM 687 O O . SER A 1 88 ? -20.560 -23.675 -17.875 1.00 61.53 88 SER A O 1
ATOM 689 N N . ALA A 1 89 ? -22.732 -23.087 -17.976 1.00 52.94 89 ALA A N 1
ATOM 690 C CA . ALA A 1 89 ? -22.719 -22.285 -16.759 1.00 52.94 89 ALA A CA 1
ATOM 691 C C . ALA A 1 89 ? -22.808 -23.194 -15.521 1.00 52.94 89 ALA A C 1
ATOM 693 O O . ALA A 1 89 ? -23.535 -24.188 -15.517 1.00 52.94 89 ALA A O 1
ATOM 694 N N . ALA A 1 90 ? -22.068 -22.860 -14.467 1.00 70.62 90 ALA A N 1
ATOM 695 C CA . ALA A 1 90 ? -22.123 -23.540 -13.178 1.00 70.62 90 ALA A CA 1
ATOM 696 C C . ALA A 1 90 ? -21.908 -22.553 -12.027 1.00 70.62 90 ALA A C 1
ATOM 698 O O . ALA A 1 90 ? -21.476 -21.425 -12.245 1.00 70.62 90 ALA A O 1
ATOM 699 N N . GLU A 1 91 ? -22.176 -22.984 -10.798 1.00 65.12 91 GLU A N 1
ATOM 700 C CA . GLU A 1 91 ? -21.899 -22.198 -9.596 1.00 65.12 91 GLU A CA 1
ATOM 701 C C . GLU A 1 91 ? -20.653 -22.729 -8.884 1.00 65.12 91 GLU A C 1
ATOM 703 O O . GLU A 1 91 ? -20.498 -23.932 -8.663 1.00 65.12 91 GLU A O 1
ATOM 708 N N . TYR A 1 92 ? -19.744 -21.823 -8.535 1.00 66.88 92 TYR A N 1
ATOM 709 C CA . TYR A 1 92 ? -18.537 -22.111 -7.771 1.00 66.88 92 TYR A CA 1
ATOM 710 C C . TYR A 1 92 ? -18.406 -21.077 -6.655 1.00 66.88 92 TYR A C 1
ATOM 712 O O . TYR A 1 92 ? -18.301 -19.885 -6.932 1.00 66.88 92 TYR A O 1
ATOM 720 N N . GLN A 1 93 ? -18.443 -21.530 -5.396 1.00 59.16 93 GLN A N 1
ATOM 721 C CA . GLN A 1 93 ? -18.351 -20.666 -4.206 1.00 59.16 93 GLN A CA 1
ATOM 722 C C . GLN A 1 93 ? -19.343 -19.479 -4.237 1.00 59.16 93 GLN A C 1
ATOM 724 O O . GLN A 1 93 ? -18.970 -18.342 -3.972 1.00 59.16 93 GLN A O 1
ATOM 729 N N . GLY A 1 94 ? -20.599 -19.731 -4.630 1.00 61.41 94 GLY A N 1
ATOM 730 C CA . GLY A 1 94 ? -21.649 -18.703 -4.710 1.00 61.41 94 GLY A CA 1
ATOM 731 C C . GLY A 1 94 ? -21.577 -17.775 -5.932 1.00 61.41 94 GLY A C 1
ATOM 732 O O . GLY A 1 94 ? -22.390 -16.864 -6.046 1.00 61.41 94 GLY A O 1
ATOM 733 N N . ARG A 1 95 ? -20.639 -17.993 -6.869 1.00 60.72 95 ARG A N 1
ATOM 734 C CA . ARG A 1 95 ? -20.485 -17.195 -8.100 1.00 60.72 95 ARG A CA 1
ATOM 735 C C . ARG A 1 95 ? -20.812 -18.019 -9.345 1.00 60.72 95 ARG A C 1
ATOM 737 O O . ARG A 1 95 ? -20.400 -19.174 -9.448 1.00 60.72 95 ARG A O 1
ATOM 744 N N . LYS A 1 96 ? -21.499 -17.414 -10.322 1.00 65.44 96 LYS A N 1
ATOM 745 C CA . LYS A 1 96 ? -21.727 -18.020 -11.647 1.00 65.44 96 LYS A CA 1
ATOM 746 C C . LYS A 1 96 ? -20.423 -18.013 -12.452 1.00 65.44 96 LYS A C 1
ATOM 748 O O . LYS A 1 96 ? -19.820 -16.962 -12.649 1.00 65.44 96 LYS A O 1
ATOM 753 N N . VAL A 1 97 ? -19.990 -19.181 -12.918 1.00 72.00 97 VAL A N 1
ATOM 754 C CA . VAL A 1 97 ? -18.749 -19.393 -13.678 1.00 72.00 97 VAL A CA 1
ATOM 755 C C . VAL A 1 97 ? -19.011 -20.194 -14.954 1.00 72.00 97 VAL A C 1
ATOM 757 O O . VAL A 1 97 ? -19.941 -20.997 -15.018 1.00 72.00 97 VAL A O 1
ATOM 760 N N . THR A 1 98 ? -18.177 -19.999 -15.977 1.00 78.00 98 THR A N 1
ATOM 761 C CA . THR A 1 98 ? -18.216 -20.789 -17.218 1.00 78.00 98 THR A CA 1
ATOM 762 C C . THR A 1 98 ? -17.258 -21.977 -17.122 1.00 78.00 98 THR A C 1
ATOM 764 O O . THR A 1 98 ? -16.068 -21.822 -16.841 1.00 78.00 98 THR A O 1
ATOM 767 N N . LEU A 1 99 ? -17.778 -23.190 -17.321 1.00 82.00 99 LEU A N 1
ATOM 768 C CA . LEU A 1 99 ? -16.978 -24.413 -17.297 1.00 82.00 99 LEU A CA 1
ATOM 769 C C . LEU A 1 99 ? -16.200 -24.600 -18.600 1.00 82.00 99 LEU A C 1
ATOM 771 O O . LEU A 1 99 ? -16.665 -24.240 -19.677 1.00 82.00 99 LEU A O 1
ATOM 775 N N . ASN A 1 100 ? -15.027 -25.227 -18.491 1.00 81.50 100 ASN A N 1
ATOM 776 C CA . ASN A 1 100 ? -14.147 -25.612 -19.599 1.00 81.50 100 ASN A CA 1
ATOM 777 C C . ASN A 1 100 ? -13.627 -24.449 -20.467 1.00 81.50 100 ASN A C 1
ATOM 779 O O . ASN A 1 100 ? -13.062 -24.702 -21.530 1.00 81.50 100 ASN A O 1
ATOM 783 N N . LYS A 1 101 ? -13.764 -23.197 -20.013 1.00 83.56 101 LYS A N 1
ATOM 784 C CA . LYS A 1 101 ? -13.231 -22.010 -20.687 1.00 83.56 101 LYS A CA 1
ATOM 785 C C . LYS A 1 101 ? -12.031 -21.456 -19.907 1.00 83.56 101 LYS A C 1
ATOM 787 O O . LYS A 1 101 ? -12.225 -20.979 -18.785 1.00 83.56 101 LYS A O 1
ATOM 792 N N . PRO A 1 102 ? -10.795 -21.547 -20.434 1.00 86.50 102 PRO A N 1
ATOM 793 C CA . PRO A 1 102 ? -9.650 -20.968 -19.752 1.00 86.50 102 PRO A CA 1
ATOM 794 C C . PRO A 1 102 ? -9.680 -19.436 -19.802 1.00 86.50 102 PRO A C 1
ATOM 796 O O . PRO A 1 102 ? -10.153 -18.831 -20.762 1.00 86.50 102 PRO A O 1
ATOM 799 N N . PHE A 1 103 ? -9.170 -18.810 -18.748 1.00 85.00 103 PHE A N 1
ATOM 800 C CA . PHE A 1 103 ? -9.046 -17.361 -18.603 1.00 85.00 103 PHE A CA 1
ATOM 801 C C . PHE A 1 103 ? -7.674 -17.003 -18.020 1.00 85.00 103 PHE A C 1
ATOM 803 O O . PHE A 1 103 ? -7.027 -17.834 -17.376 1.00 85.00 103 PHE A O 1
ATOM 810 N N . ARG A 1 104 ? -7.204 -15.768 -18.243 1.00 82.94 104 ARG A N 1
ATOM 811 C CA . ARG A 1 104 ? -5.944 -15.278 -17.659 1.00 82.94 104 ARG A CA 1
ATOM 812 C C . ARG A 1 104 ? -6.141 -14.874 -16.204 1.00 82.94 104 ARG A C 1
ATOM 814 O O . ARG A 1 104 ? -7.075 -14.153 -15.871 1.00 82.94 104 ARG A O 1
ATOM 821 N N . THR A 1 105 ? -5.226 -15.300 -15.344 1.00 79.25 105 THR A N 1
ATOM 822 C CA . THR A 1 105 ? -5.197 -14.902 -13.933 1.00 79.25 105 THR A CA 1
ATOM 823 C C . THR A 1 105 ? -4.178 -13.779 -13.742 1.00 79.25 105 THR A C 1
ATOM 825 O O . THR A 1 105 ? -2.979 -14.007 -13.891 1.00 79.25 105 THR A O 1
ATOM 828 N N . LYS A 1 106 ? -4.643 -12.558 -13.440 1.00 74.25 106 LYS A N 1
ATOM 829 C CA . LYS A 1 106 ? -3.774 -11.406 -13.133 1.00 74.25 106 LYS A CA 1
ATOM 830 C C . LYS A 1 106 ? -3.156 -11.583 -11.737 1.00 74.25 106 LYS A C 1
ATOM 832 O O . LYS A 1 106 ? -3.865 -11.975 -10.817 1.00 74.25 106 LYS A O 1
ATOM 837 N N . GLY A 1 107 ? -1.848 -11.347 -11.595 1.00 59.12 107 GLY A N 1
ATOM 838 C CA . GLY A 1 107 ? -1.154 -11.332 -10.294 1.00 59.12 107 GLY A CA 1
ATOM 839 C C . GLY A 1 107 ? -1.060 -12.673 -9.548 1.00 59.12 107 GLY A C 1
ATOM 840 O O . GLY A 1 107 ? -0.745 -12.687 -8.365 1.00 59.12 107 GLY A O 1
ATOM 841 N N . ALA A 1 108 ? -1.339 -13.808 -10.198 1.00 66.56 108 ALA A N 1
ATOM 842 C CA . ALA A 1 108 ? -1.343 -15.120 -9.548 1.00 66.56 108 ALA A CA 1
ATOM 843 C C . ALA A 1 108 ? -0.114 -15.976 -9.907 1.00 66.56 108 ALA A C 1
ATOM 845 O O . ALA A 1 108 ? 0.468 -15.844 -10.980 1.00 66.56 108 ALA A O 1
ATOM 846 N N . ASN A 1 109 ? 0.189 -16.974 -9.066 1.00 77.88 109 ASN A N 1
ATOM 847 C CA . ASN A 1 109 ? 1.293 -17.943 -9.232 1.00 77.88 109 ASN A CA 1
ATOM 848 C C . ASN A 1 109 ? 1.245 -18.785 -10.529 1.00 77.88 109 ASN A C 1
ATOM 850 O O . ASN A 1 109 ? 2.145 -19.589 -10.793 1.00 77.88 109 ASN A O 1
ATOM 854 N N . LYS A 1 110 ? 0.155 -18.689 -11.298 1.00 83.38 110 LYS A N 1
ATOM 855 C CA . LYS A 1 110 ? -0.075 -19.383 -12.571 1.00 83.38 110 LYS A CA 1
ATOM 856 C C . LYS A 1 110 ? -0.704 -18.416 -13.565 1.00 83.38 110 LYS A C 1
ATOM 858 O O . LYS A 1 110 ? -1.386 -17.482 -13.159 1.00 83.38 110 LYS A O 1
ATOM 863 N N . LYS A 1 111 ? -0.463 -18.648 -14.856 1.00 83.25 111 LYS A N 1
ATOM 864 C CA . LYS A 1 111 ? -0.861 -17.738 -15.944 1.00 83.25 111 LYS A CA 1
ATOM 865 C C . LYS A 1 111 ? -2.329 -17.876 -16.352 1.00 83.25 111 LYS A C 1
ATOM 867 O O . LYS A 1 111 ? -2.951 -16.893 -16.753 1.00 83.25 111 LYS A O 1
ATOM 872 N N . PHE A 1 112 ? -2.869 -19.089 -16.259 1.00 88.94 112 PHE A N 1
ATOM 873 C CA . PHE A 1 112 ? -4.231 -19.411 -16.669 1.00 88.94 112 PHE A CA 1
ATOM 874 C C . PHE A 1 112 ? -4.997 -20.141 -15.561 1.00 88.94 112 PHE A C 1
ATOM 876 O O . PHE A 1 112 ? -4.430 -20.918 -14.783 1.00 88.94 112 PHE A O 1
ATOM 883 N N . GLY A 1 113 ? -6.308 -19.921 -15.525 1.00 87.62 113 GLY A N 1
ATOM 884 C CA . GLY A 1 113 ? -7.270 -20.644 -14.701 1.00 87.62 113 GLY A CA 1
ATOM 885 C C . GLY A 1 113 ? -8.400 -21.210 -15.556 1.00 87.62 113 GLY A C 1
ATOM 886 O O . GLY A 1 113 ? -8.716 -20.666 -16.608 1.00 87.62 113 GLY A O 1
ATOM 887 N N . VAL A 1 114 ? -9.004 -22.315 -15.123 1.00 87.44 114 VAL A N 1
ATOM 888 C CA . VAL A 1 114 ? -10.187 -22.901 -15.768 1.00 87.44 114 VAL A CA 1
ATOM 889 C C . VAL A 1 114 ? -11.044 -23.640 -14.747 1.00 87.44 114 VAL A C 1
ATOM 891 O O . VAL A 1 114 ? -10.529 -24.385 -13.910 1.00 87.44 114 VAL A O 1
ATOM 894 N N . TYR A 1 115 ? -12.359 -23.448 -14.814 1.00 84.75 115 TYR A N 1
ATOM 895 C CA . TYR A 1 115 ? -13.311 -24.185 -13.986 1.00 84.75 115 TYR A CA 1
ATOM 896 C C . TYR A 1 115 ? -13.689 -25.500 -14.669 1.00 84.75 115 TYR A C 1
ATOM 898 O O . TYR A 1 115 ? -14.072 -25.517 -15.837 1.00 84.75 115 TYR A O 1
ATOM 906 N N . THR A 1 116 ? -13.578 -26.619 -13.956 1.00 85.44 116 THR A N 1
ATOM 907 C CA . THR A 1 116 ? -13.879 -27.961 -14.488 1.00 85.44 116 THR A CA 1
ATOM 908 C C . THR A 1 116 ? -14.606 -28.806 -13.454 1.00 85.44 116 THR A C 1
ATOM 910 O O . THR A 1 116 ? -14.532 -28.517 -12.266 1.00 85.44 116 THR A O 1
ATOM 913 N N . LYS A 1 117 ? -15.308 -29.861 -13.880 1.00 85.06 117 LYS A N 1
ATOM 914 C CA . LYS A 1 117 ? -15.905 -30.838 -12.958 1.00 85.06 117 LYS A CA 1
ATOM 915 C C . LYS A 1 117 ? -14.912 -31.964 -12.662 1.00 85.06 117 LYS A C 1
ATOM 917 O O . LYS A 1 117 ? -14.281 -32.493 -13.579 1.00 85.06 117 LYS A O 1
ATOM 922 N N . ASN A 1 118 ? -14.764 -32.324 -11.388 1.00 84.00 118 ASN A N 1
ATOM 923 C CA . ASN A 1 118 ? -13.990 -33.496 -10.975 1.00 84.00 118 ASN A CA 1
ATOM 924 C C . ASN A 1 118 ? -14.799 -34.800 -11.149 1.00 84.00 118 ASN A C 1
ATOM 926 O O . ASN A 1 118 ? -15.978 -34.768 -11.495 1.00 84.00 118 ASN A O 1
ATOM 930 N N . GLU A 1 119 ? -14.186 -35.954 -10.864 1.00 81.44 119 GLU A N 1
ATOM 931 C CA . GLU A 1 119 ? -14.848 -37.275 -10.937 1.00 81.44 119 GLU A CA 1
ATOM 932 C C . GLU A 1 119 ? -16.091 -37.397 -10.039 1.00 81.44 119 GLU A C 1
ATOM 934 O O . GLU A 1 119 ? -16.956 -38.228 -10.288 1.00 81.44 119 GLU A O 1
ATOM 939 N N . LYS A 1 120 ? -16.198 -36.556 -9.003 1.00 76.19 120 LYS A N 1
ATOM 940 C CA . LYS A 1 120 ? -17.317 -36.523 -8.052 1.00 76.19 120 LYS A CA 1
ATOM 941 C C . LYS A 1 120 ? -18.410 -35.517 -8.443 1.00 76.19 120 LYS A C 1
ATOM 943 O O . LYS A 1 120 ? -19.353 -35.341 -7.684 1.00 76.19 120 LYS A O 1
ATOM 948 N N . GLY A 1 121 ? -18.279 -34.841 -9.588 1.00 77.94 121 GLY A N 1
ATOM 949 C CA . GLY A 1 121 ? -19.231 -33.836 -10.074 1.00 77.94 121 GLY A CA 1
ATOM 950 C C . GLY A 1 121 ? -19.064 -32.430 -9.484 1.00 77.94 121 GLY A C 1
ATOM 951 O O . GLY A 1 121 ? -19.795 -31.525 -9.883 1.00 77.94 121 GLY A O 1
ATOM 952 N N . ASN A 1 122 ? -18.087 -32.208 -8.598 1.00 80.75 122 ASN A N 1
ATOM 953 C CA . ASN A 1 122 ? -17.838 -30.894 -8.001 1.00 80.75 122 ASN A CA 1
ATOM 954 C C . ASN A 1 122 ? -17.053 -30.001 -8.965 1.00 80.75 122 ASN A C 1
ATOM 956 O O . ASN A 1 122 ? -16.082 -30.448 -9.586 1.00 80.75 122 ASN A O 1
ATOM 960 N N . VAL A 1 123 ? -17.436 -28.725 -9.038 1.00 83.94 123 VAL A N 1
ATOM 961 C CA . VAL A 1 123 ? -16.695 -27.706 -9.788 1.00 83.94 123 VAL A CA 1
ATOM 962 C C . VAL A 1 123 ? -15.402 -27.371 -9.042 1.00 83.94 123 VAL A C 1
ATOM 964 O O . VAL A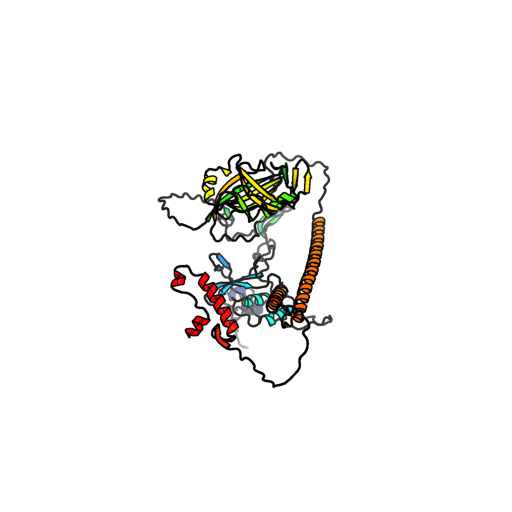 1 123 ? -15.424 -27.074 -7.852 1.00 83.94 123 VAL A O 1
ATOM 967 N N . VAL A 1 124 ? -14.269 -27.435 -9.738 1.00 84.62 124 VAL A N 1
ATOM 968 C CA . VAL A 1 124 ? -12.928 -27.135 -9.228 1.00 84.62 124 VAL A CA 1
ATOM 969 C C . VAL A 1 124 ? -12.220 -26.142 -10.147 1.00 84.62 124 VAL A C 1
ATOM 971 O O . VAL A 1 124 ? -12.312 -26.239 -11.373 1.00 84.62 124 VAL A O 1
ATOM 974 N N . LEU A 1 125 ? -11.481 -25.201 -9.554 1.00 86.69 125 LEU A N 1
ATOM 975 C CA . LEU A 1 125 ? -10.604 -24.283 -10.279 1.00 86.69 125 LEU A CA 1
ATOM 976 C C . LEU A 1 125 ? -9.230 -24.928 -10.497 1.00 86.69 125 LEU A C 1
ATOM 978 O O . LEU A 1 125 ? -8.466 -25.139 -9.555 1.00 86.69 125 LEU A O 1
ATOM 982 N N . VAL A 1 126 ? -8.893 -25.207 -11.754 1.00 87.50 126 VAL A N 1
ATOM 983 C CA . VAL A 1 126 ? -7.581 -25.713 -12.162 1.00 87.50 126 VAL A CA 1
ATOM 984 C C . VAL A 1 126 ? -6.730 -24.541 -12.634 1.00 87.50 126 VAL A C 1
ATOM 986 O O . VAL A 1 126 ? -7.084 -23.855 -13.588 1.00 87.50 126 VAL A O 1
ATOM 989 N N . ARG A 1 127 ? -5.589 -24.315 -11.980 1.00 87.62 127 ARG A N 1
ATOM 990 C CA . ARG A 1 127 ? -4.604 -23.301 -12.383 1.00 87.62 127 ARG A CA 1
ATOM 991 C C . ARG A 1 127 ? -3.431 -23.951 -13.118 1.00 87.62 127 ARG A C 1
ATOM 993 O O . ARG A 1 127 ? -2.920 -24.978 -12.669 1.00 87.62 127 ARG A O 1
ATOM 1000 N N . PHE A 1 128 ? -3.005 -23.374 -14.240 1.00 87.94 128 PHE A N 1
ATOM 1001 C CA . PHE A 1 128 ? -1.954 -23.930 -15.099 1.00 87.94 128 PHE A CA 1
ATOM 1002 C C . PHE A 1 128 ? -1.166 -22.837 -15.844 1.00 87.94 128 PHE A C 1
ATOM 1004 O O . PHE A 1 128 ? -1.564 -21.676 -15.891 1.00 87.94 128 PHE A O 1
ATOM 1011 N N . GLY A 1 129 ? -0.021 -23.214 -16.417 1.00 85.38 129 GLY A N 1
ATOM 1012 C CA . GLY A 1 129 ? 0.887 -22.288 -17.100 1.00 85.38 129 GLY A CA 1
ATOM 1013 C C . GLY A 1 129 ? 1.759 -21.466 -16.146 1.00 85.38 129 GLY A C 1
ATOM 1014 O O . GLY A 1 129 ? 1.365 -21.151 -15.023 1.00 85.38 129 GLY A O 1
ATOM 1015 N N . ASP A 1 130 ? 2.964 -21.142 -16.601 1.00 80.38 130 ASP A N 1
ATOM 1016 C CA . ASP A 1 130 ? 3.929 -20.336 -15.854 1.00 80.38 130 ASP A CA 1
ATOM 1017 C C . ASP A 1 130 ? 3.712 -18.837 -16.144 1.00 80.38 130 ASP A C 1
ATOM 1019 O O . ASP A 1 130 ? 3.610 -18.487 -17.326 1.00 80.38 130 ASP A O 1
ATOM 1023 N N . PRO A 1 131 ? 3.604 -17.962 -15.123 1.00 80.19 131 PRO A N 1
ATOM 1024 C CA . PRO A 1 131 ? 3.422 -16.520 -15.320 1.00 80.19 131 PRO A CA 1
ATOM 1025 C C . PRO A 1 131 ? 4.531 -15.870 -16.155 1.00 80.19 131 PRO A C 1
ATOM 1027 O O . PRO A 1 131 ? 4.239 -15.013 -16.988 1.00 80.19 131 PRO A O 1
ATOM 1030 N N . ASN A 1 132 ? 5.770 -16.341 -15.998 1.00 76.69 132 ASN A N 1
ATOM 1031 C CA . ASN A 1 132 ? 6.970 -15.733 -16.570 1.00 76.69 132 ASN A CA 1
ATOM 1032 C C . ASN A 1 132 ? 7.373 -16.353 -17.916 1.00 76.69 132 ASN A C 1
ATOM 1034 O O . ASN A 1 132 ? 8.384 -15.965 -18.498 1.00 76.69 132 ASN A O 1
ATOM 1038 N N . MET A 1 133 ? 6.600 -17.314 -18.438 1.00 74.44 133 MET A N 1
ATOM 1039 C CA . MET A 1 133 ? 6.891 -17.952 -19.724 1.00 74.44 133 MET A CA 1
ATOM 1040 C C . MET A 1 133 ? 5.786 -17.757 -20.764 1.00 74.44 133 MET A C 1
ATOM 1042 O O . MET A 1 133 ? 4.581 -17.723 -20.486 1.00 74.44 133 MET A O 1
ATOM 1046 N N . GLU A 1 134 ? 6.213 -17.669 -22.021 1.00 77.81 134 GLU A N 1
ATOM 1047 C CA . GLU A 1 134 ? 5.339 -17.608 -23.187 1.00 77.81 134 GLU A CA 1
ATOM 1048 C C . GLU A 1 134 ? 5.198 -18.977 -23.864 1.00 77.81 134 GLU A C 1
ATOM 1050 O O . GLU A 1 134 ? 6.144 -19.765 -23.957 1.00 77.81 134 GLU A O 1
ATOM 1055 N N . ILE A 1 135 ? 3.990 -19.265 -24.352 1.00 81.94 135 ILE A N 1
ATOM 1056 C CA . ILE A 1 135 ? 3.674 -20.507 -25.058 1.00 81.94 135 ILE A CA 1
ATOM 1057 C C . ILE A 1 135 ? 4.124 -20.378 -26.517 1.00 81.94 135 ILE A C 1
ATOM 1059 O O . ILE A 1 135 ? 3.386 -19.893 -27.372 1.00 81.94 135 ILE A O 1
ATOM 1063 N N . LYS A 1 136 ? 5.332 -20.868 -26.809 1.00 80.19 136 LYS A N 1
ATOM 1064 C CA . LYS A 1 136 ? 5.931 -20.888 -28.156 1.00 80.19 136 LYS A CA 1
ATOM 1065 C C . LYS A 1 136 ? 5.487 -22.113 -28.962 1.00 80.19 136 LYS A C 1
ATOM 1067 O O . LYS A 1 136 ? 6.297 -22.970 -29.306 1.00 80.19 136 LYS A O 1
ATOM 1072 N N . ARG A 1 137 ? 4.181 -22.223 -29.219 1.00 78.56 137 ARG A N 1
ATOM 1073 C CA . ARG A 1 137 ? 3.580 -23.362 -29.947 1.00 78.56 137 ARG A CA 1
ATOM 1074 C C . ARG A 1 137 ? 3.847 -23.346 -31.456 1.00 78.56 137 ARG A C 1
ATOM 1076 O O . ARG A 1 137 ? 3.791 -24.407 -32.073 1.00 78.56 137 ARG A O 1
ATOM 1083 N N . ASP A 1 138 ? 4.117 -22.167 -32.014 1.00 79.38 138 ASP A N 1
ATOM 1084 C CA . ASP A 1 138 ? 4.369 -21.964 -33.447 1.00 79.38 138 ASP A CA 1
ATOM 1085 C C . ASP A 1 138 ? 5.758 -22.466 -33.870 1.00 79.38 138 ASP A C 1
ATOM 1087 O O . ASP A 1 138 ? 5.987 -22.728 -35.045 1.00 79.38 138 ASP A O 1
ATOM 1091 N N . ASP A 1 139 ? 6.664 -22.672 -32.906 1.00 81.81 139 ASP A N 1
ATOM 1092 C CA . ASP A 1 139 ? 7.953 -23.333 -33.106 1.00 81.81 139 ASP A CA 1
ATOM 1093 C C . ASP A 1 139 ? 7.784 -24.865 -32.951 1.00 81.81 139 ASP A C 1
ATOM 1095 O O . ASP A 1 139 ? 7.557 -25.360 -31.833 1.00 81.81 139 ASP A O 1
ATOM 1099 N N . PRO A 1 140 ? 7.918 -25.653 -34.041 1.00 83.06 140 PRO A N 1
ATOM 1100 C CA . PRO A 1 140 ? 7.729 -27.102 -34.001 1.00 83.06 140 PRO A CA 1
ATOM 1101 C C . PRO A 1 140 ? 8.709 -27.824 -33.067 1.00 83.06 140 PRO A C 1
ATOM 1103 O O . PRO A 1 140 ? 8.339 -28.821 -32.439 1.00 83.06 140 PRO A O 1
ATOM 1106 N N . ALA A 1 141 ? 9.944 -27.329 -32.933 1.00 84.12 141 ALA A N 1
ATOM 1107 C CA . ALA A 1 141 ? 10.967 -27.941 -32.089 1.00 84.12 141 ALA A CA 1
ATOM 1108 C C . ALA A 1 141 ? 10.665 -27.715 -30.601 1.00 84.12 141 ALA A C 1
ATOM 1110 O O . ALA A 1 141 ? 10.751 -28.649 -29.789 1.00 84.12 141 ALA A O 1
ATOM 1111 N N . ARG A 1 142 ? 10.238 -26.498 -30.238 1.00 83.25 142 ARG A N 1
ATOM 1112 C CA . ARG A 1 142 ? 9.793 -26.166 -28.872 1.00 83.25 142 ARG A CA 1
ATOM 1113 C C . ARG A 1 142 ? 8.528 -26.926 -28.501 1.00 83.25 142 ARG A C 1
ATOM 1115 O O . ARG A 1 142 ? 8.474 -27.510 -27.417 1.00 83.25 142 ARG A O 1
ATOM 1122 N N . ARG A 1 143 ? 7.556 -27.001 -29.414 1.00 85.75 143 ARG A N 1
ATOM 1123 C CA . ARG A 1 143 ? 6.322 -27.768 -29.218 1.00 85.75 143 ARG A CA 1
ATOM 1124 C C . ARG A 1 143 ? 6.602 -29.254 -29.003 1.00 85.75 143 ARG A C 1
ATOM 1126 O O . ARG A 1 143 ? 6.098 -29.825 -28.037 1.00 85.75 143 ARG A O 1
ATOM 1133 N N . LYS A 1 144 ? 7.426 -29.880 -29.850 1.00 84.25 144 LYS A N 1
ATOM 1134 C CA . LYS A 1 144 ? 7.800 -31.300 -29.714 1.00 84.25 144 LYS A CA 1
ATOM 1135 C C . LYS A 1 144 ? 8.497 -31.573 -28.378 1.00 84.25 144 LYS A C 1
ATOM 1137 O O . LYS A 1 144 ? 8.136 -32.518 -27.679 1.00 84.25 144 LYS A O 1
ATOM 1142 N N . SER A 1 145 ? 9.436 -30.709 -27.993 1.00 84.62 145 SER A N 1
ATOM 1143 C CA . SER A 1 145 ? 10.160 -30.818 -26.720 1.00 84.62 145 SER A CA 1
ATOM 1144 C C . SER A 1 145 ? 9.228 -30.705 -25.512 1.00 84.62 145 SER A C 1
ATOM 1146 O O . SER A 1 145 ? 9.327 -31.497 -24.577 1.00 84.62 145 SER A O 1
ATOM 1148 N N . PHE A 1 146 ? 8.298 -29.747 -25.536 1.00 87.75 146 PHE A N 1
ATOM 1149 C CA . PHE A 1 146 ? 7.303 -29.578 -24.480 1.00 87.75 146 PHE A CA 1
ATOM 1150 C C . PHE A 1 146 ? 6.393 -30.806 -24.368 1.00 87.75 146 PHE A C 1
ATOM 1152 O O . PHE A 1 146 ? 6.250 -31.379 -23.289 1.00 87.75 146 PHE A O 1
ATOM 1159 N N . ARG A 1 147 ? 5.819 -31.251 -25.491 1.00 85.62 147 ARG A N 1
ATOM 1160 C CA . ARG A 1 147 ? 4.879 -32.379 -25.515 1.00 85.62 147 ARG A CA 1
ATOM 1161 C C . ARG A 1 147 ? 5.507 -33.684 -25.030 1.00 85.62 147 ARG A C 1
ATOM 1163 O O . ARG A 1 147 ? 4.863 -34.401 -24.269 1.00 85.62 147 ARG A O 1
ATOM 1170 N N . SER A 1 148 ? 6.765 -33.937 -25.397 1.00 85.62 148 SER A N 1
ATOM 1171 C CA . SER A 1 148 ? 7.526 -35.103 -24.934 1.00 85.62 148 SER A CA 1
ATOM 1172 C C . SER A 1 148 ? 7.786 -35.063 -23.424 1.00 85.62 148 SER A C 1
ATOM 1174 O O . SER A 1 148 ? 7.545 -36.052 -22.738 1.00 85.62 148 SER A O 1
ATOM 1176 N N . ARG A 1 149 ? 8.196 -33.911 -22.873 1.00 84.31 149 ARG A N 1
ATOM 1177 C CA . ARG A 1 149 ? 8.449 -33.758 -21.426 1.00 84.31 149 ARG A CA 1
ATOM 1178 C C . ARG A 1 149 ? 7.178 -33.835 -20.579 1.00 84.31 149 ARG A C 1
ATOM 1180 O O . ARG A 1 149 ? 7.239 -34.249 -19.426 1.00 84.31 149 ARG A O 1
ATOM 1187 N N . HIS A 1 150 ? 6.038 -33.428 -21.136 1.00 82.75 150 HIS A N 1
ATOM 1188 C CA . HIS A 1 150 ? 4.766 -33.342 -20.416 1.00 82.75 150 HIS A CA 1
ATOM 1189 C C . HIS A 1 150 ? 3.788 -34.488 -20.708 1.00 82.75 150 HIS A C 1
ATOM 1191 O O . HIS A 1 150 ? 2.665 -34.449 -20.205 1.00 82.75 150 HIS A O 1
ATOM 1197 N N . ASN A 1 151 ? 4.203 -35.518 -21.455 1.00 84.75 151 ASN A N 1
ATOM 1198 C CA . ASN A 1 151 ? 3.395 -36.698 -21.781 1.00 84.75 151 ASN A CA 1
ATOM 1199 C C . ASN A 1 151 ? 2.013 -36.329 -22.355 1.00 84.75 151 ASN A C 1
ATOM 1201 O O . ASN A 1 151 ? 0.970 -36.803 -21.888 1.00 84.75 151 ASN A O 1
ATOM 1205 N N . CYS A 1 152 ? 2.013 -35.423 -23.339 1.00 85.12 152 CYS A N 1
ATOM 1206 C CA . CYS A 1 152 ? 0.784 -34.875 -23.914 1.00 85.12 152 CYS A CA 1
ATOM 1207 C C . CYS A 1 152 ? -0.017 -35.864 -24.767 1.00 85.12 152 CYS A C 1
ATOM 1209 O O . CYS A 1 152 ? -1.169 -35.569 -25.066 1.00 85.12 152 CYS A O 1
ATOM 1211 N N . ASP A 1 153 ? 0.547 -37.030 -25.079 1.00 82.25 153 ASP A N 1
ATOM 1212 C CA . ASP A 1 153 ? -0.148 -38.132 -25.756 1.00 82.25 153 ASP A CA 1
ATOM 1213 C C . ASP A 1 153 ? -1.173 -38.813 -24.826 1.00 82.25 153 ASP A C 1
ATOM 1215 O O . ASP A 1 153 ? -2.074 -39.525 -25.257 1.00 82.25 153 ASP A O 1
ATOM 1219 N N . SER A 1 154 ? -1.057 -38.604 -23.509 1.00 83.50 154 SER A N 1
ATOM 1220 C CA . SER A 1 154 ? -2.030 -39.063 -22.509 1.00 83.50 154 SER A CA 1
ATOM 1221 C C . SER A 1 154 ? -2.100 -38.062 -21.354 1.00 83.50 154 SER A C 1
ATOM 1223 O O . SER A 1 154 ? -1.608 -38.319 -20.246 1.00 83.50 154 SER A O 1
ATOM 1225 N N . PRO A 1 155 ? -2.693 -36.877 -21.584 1.00 81.88 155 PRO A N 1
ATOM 1226 C CA . PRO A 1 155 ? -2.557 -35.748 -20.677 1.00 81.88 155 PRO A CA 1
ATOM 1227 C C . PRO A 1 155 ? -3.479 -35.847 -19.446 1.00 81.88 155 PRO A C 1
ATOM 1229 O O . PRO A 1 155 ? -3.310 -35.090 -18.487 1.00 81.88 155 PRO A O 1
ATOM 1232 N N . GLY A 1 156 ? -4.347 -36.862 -19.379 1.00 84.44 156 GLY A N 1
ATOM 1233 C CA . GLY A 1 156 ? -5.219 -37.153 -18.237 1.00 84.44 156 GLY A CA 1
ATOM 1234 C C . GLY A 1 156 ? -6.540 -36.373 -18.260 1.00 84.44 156 GLY A C 1
ATOM 1235 O O . GLY A 1 156 ? -6.863 -35.747 -19.266 1.00 84.44 156 GLY A O 1
ATOM 1236 N N . PRO A 1 157 ? -7.325 -36.420 -17.169 1.00 88.00 157 PRO A N 1
ATOM 1237 C CA . PRO A 1 157 ? -8.666 -35.839 -17.137 1.00 88.00 157 PRO A CA 1
ATOM 1238 C C . PRO A 1 157 ? -8.655 -34.302 -17.051 1.00 88.00 157 PRO A C 1
ATOM 1240 O O . PRO A 1 157 ? -7.695 -33.700 -16.564 1.00 88.00 157 PRO A O 1
ATOM 1243 N N . LYS A 1 158 ? -9.764 -33.663 -17.461 1.00 83.81 158 LYS A N 1
ATOM 1244 C CA . LYS A 1 158 ? -9.924 -32.192 -17.540 1.00 83.81 158 LYS A CA 1
ATOM 1245 C C . LYS A 1 158 ? -9.681 -31.471 -16.209 1.00 83.81 158 LYS A C 1
ATOM 1247 O O . LYS A 1 158 ? -9.218 -30.342 -16.201 1.00 83.81 158 LYS A O 1
ATOM 1252 N N . TRP A 1 159 ? -9.907 -32.112 -15.069 1.00 83.88 159 TRP A N 1
ATOM 1253 C CA . TRP A 1 159 ? -9.651 -31.512 -13.754 1.00 83.88 159 TRP A CA 1
ATOM 1254 C C . TRP A 1 159 ? -8.162 -31.527 -13.335 1.00 83.88 159 TRP A C 1
ATOM 1256 O O . TRP A 1 159 ? -7.831 -31.251 -12.181 1.00 83.88 159 TRP A O 1
ATOM 1266 N N . LYS A 1 160 ? -7.234 -31.834 -14.257 1.00 88.12 160 LYS A N 1
ATOM 1267 C CA . LYS A 1 160 ? -5.777 -31.771 -14.050 1.00 88.12 160 LYS A CA 1
ATOM 1268 C C . LYS A 1 160 ? -5.125 -30.691 -14.914 1.00 88.12 160 LYS A C 1
ATOM 1270 O O . LYS A 1 160 ? -5.419 -30.554 -16.096 1.00 88.12 160 LYS A O 1
ATOM 1275 N N . ALA A 1 161 ? -4.134 -29.998 -14.351 1.00 89.06 161 ALA A N 1
ATOM 1276 C CA . ALA A 1 161 ? -3.392 -28.935 -15.039 1.00 89.06 161 ALA A CA 1
ATOM 1277 C C . ALA A 1 161 ? -2.668 -29.410 -16.315 1.00 89.06 161 ALA A C 1
ATOM 1279 O O . ALA A 1 161 ? -2.559 -28.659 -17.279 1.00 89.06 161 ALA A O 1
ATOM 1280 N N . ARG A 1 162 ? -2.201 -30.669 -16.348 1.00 88.81 162 ARG A N 1
ATOM 1281 C CA . ARG A 1 162 ? -1.508 -31.254 -17.509 1.00 88.81 162 ARG A CA 1
ATOM 1282 C C . ARG A 1 162 ? -2.382 -31.273 -18.764 1.00 88.81 162 ARG A C 1
ATOM 1284 O O . ARG A 1 162 ? -1.879 -30.944 -19.833 1.00 88.81 162 ARG A O 1
ATOM 1291 N N . TYR A 1 163 ? -3.670 -31.592 -18.622 1.00 89.62 163 TYR A N 1
ATOM 1292 C CA . TYR A 1 163 ? -4.637 -31.556 -19.721 1.00 89.62 163 TYR A CA 1
ATOM 1293 C C . TYR A 1 163 ? -4.657 -30.184 -20.394 1.00 89.62 163 TYR A C 1
ATOM 1295 O O . TYR A 1 163 ? -4.401 -30.073 -21.592 1.00 89.62 163 TYR A O 1
ATOM 1303 N N . TRP A 1 164 ? -4.850 -29.130 -19.604 1.00 90.25 164 TRP A N 1
ATOM 1304 C CA . TRP A 1 164 ? -4.951 -27.764 -20.112 1.00 90.25 164 TRP A CA 1
ATOM 1305 C C . TRP A 1 164 ? -3.630 -27.217 -20.650 1.00 90.25 164 TRP A C 1
ATOM 1307 O O . TRP A 1 164 ? -3.614 -26.582 -21.700 1.00 90.25 164 TRP A O 1
ATOM 1317 N N . SER A 1 165 ? -2.504 -27.544 -20.014 1.00 89.06 165 SER A N 1
ATOM 1318 C CA . SER A 1 165 ? -1.181 -27.205 -20.544 1.00 89.06 165 SER A CA 1
ATOM 1319 C C . SER A 1 165 ? -0.930 -27.850 -21.913 1.00 89.06 165 SER A C 1
ATOM 1321 O O . SER A 1 165 ? -0.492 -27.174 -22.840 1.00 89.06 165 SER A O 1
ATOM 1323 N N . CYS A 1 166 ? -1.251 -29.135 -22.084 1.00 88.94 166 CYS A N 1
ATOM 1324 C CA . CYS A 1 166 ? -1.114 -29.819 -23.371 1.00 88.94 166 CYS A CA 1
ATOM 1325 C C . CYS A 1 166 ? -2.090 -29.283 -24.427 1.00 88.94 166 CYS A C 1
ATOM 1327 O O . CYS A 1 166 ? -1.703 -29.116 -25.586 1.00 88.94 166 CYS A O 1
ATOM 1329 N N . ARG A 1 167 ? -3.319 -28.940 -24.017 1.00 86.75 167 ARG A N 1
ATOM 1330 C CA . ARG A 1 167 ? -4.336 -28.294 -24.857 1.00 86.75 167 ARG A CA 1
ATOM 1331 C C . ARG A 1 167 ? -3.865 -26.930 -25.367 1.00 86.75 167 ARG A C 1
ATOM 1333 O O . ARG A 1 167 ? -4.082 -26.598 -26.533 1.00 86.75 167 ARG A O 1
ATOM 1340 N N . GLN A 1 168 ? -3.153 -26.165 -24.543 1.00 86.69 168 GLN A N 1
ATOM 1341 C CA . GLN A 1 168 ? -2.658 -24.852 -24.948 1.00 86.69 168 GLN A CA 1
ATOM 1342 C C . GLN A 1 168 ? -1.461 -24.902 -25.906 1.00 86.69 168 GLN A C 1
ATOM 1344 O O . GLN A 1 168 ? -1.266 -23.983 -26.697 1.00 86.69 168 GLN A O 1
ATOM 1349 N N . TRP A 1 169 ? -0.706 -26.003 -25.885 1.00 86.25 169 TRP A N 1
ATOM 1350 C CA . TRP A 1 169 ? 0.426 -26.286 -26.777 1.00 86.25 169 TRP A CA 1
ATOM 1351 C C . TRP A 1 169 ? 0.033 -27.079 -28.044 1.00 86.25 169 TRP A C 1
ATOM 1353 O O . TRP A 1 169 ? 0.882 -27.703 -28.697 1.00 86.25 169 TRP A O 1
ATOM 1363 N N . ARG A 1 170 ? -1.254 -27.076 -28.418 1.00 81.62 170 ARG A N 1
ATOM 1364 C CA . ARG A 1 170 ? -1.714 -27.558 -29.731 1.00 81.62 170 ARG A CA 1
ATOM 1365 C C . ARG A 1 170 ? -1.309 -26.548 -30.804 1.00 81.62 170 ARG A C 1
ATOM 1367 O O . ARG A 1 170 ? -1.438 -25.345 -30.612 1.00 81.62 170 ARG A O 1
ATOM 1374 N N . GLY A 1 171 ? -0.798 -27.031 -31.928 1.00 73.88 171 GLY A N 1
ATOM 1375 C CA . GLY A 1 171 ? -0.454 -26.171 -33.062 1.00 73.88 171 GLY A CA 1
ATOM 1376 C C . GLY A 1 171 ? -1.679 -25.918 -33.921 1.00 73.88 171 GLY A C 1
ATOM 1377 O O . GLY A 1 171 ? -2.616 -26.712 -33.905 1.00 73.88 171 GLY A O 1
ATOM 1378 N N . GLY A 1 172 ? -1.673 -24.795 -34.634 1.00 67.81 172 GLY A N 1
ATOM 1379 C CA . GLY A 1 172 ? -2.782 -24.388 -35.501 1.00 67.81 172 GLY A CA 1
ATOM 1380 C C . GLY A 1 172 ? -3.985 -23.763 -34.779 1.00 67.81 172 GLY A C 1
ATOM 1381 O O . GLY A 1 172 ? -4.924 -23.341 -35.442 1.00 67.81 172 GLY A O 1
ATOM 1382 N N . LYS A 1 173 ? -3.979 -23.655 -33.442 1.00 72.62 173 LYS A N 1
ATOM 1383 C CA . LYS A 1 173 ? -5.020 -22.960 -32.654 1.00 72.62 173 LYS A CA 1
ATOM 1384 C C . LYS A 1 173 ? -4.402 -21.817 -31.845 1.00 72.62 173 LYS A C 1
ATOM 1386 O O . LYS A 1 173 ? -3.236 -21.911 -31.474 1.00 72.62 173 LYS A O 1
ATOM 1391 N N . LYS A 1 174 ? -5.152 -20.738 -31.588 1.00 75.75 174 LYS A N 1
ATOM 1392 C CA . LYS A 1 174 ? -4.713 -19.613 -30.734 1.00 75.75 174 LYS A CA 1
ATOM 1393 C C . LYS A 1 174 ? -4.703 -19.996 -29.251 1.00 75.75 174 LYS A C 1
ATOM 1395 O O . LYS A 1 174 ? -5.273 -21.022 -28.874 1.00 75.75 174 LYS A O 1
ATOM 1400 N N . VAL A 1 175 ? -4.042 -19.197 -28.406 1.00 76.62 175 VAL A N 1
ATOM 1401 C CA . VAL A 1 175 ? -4.155 -19.384 -26.954 1.00 76.62 175 VAL A CA 1
ATOM 1402 C C . VAL A 1 175 ? -5.593 -19.065 -26.540 1.00 76.62 175 VAL A C 1
ATOM 1404 O O . VAL A 1 175 ? -6.077 -17.956 -26.739 1.00 76.62 175 VAL A O 1
ATOM 1407 N N . GLU A 1 176 ? -6.266 -20.047 -25.951 1.00 66.56 176 GLU A N 1
ATOM 1408 C CA . GLU A 1 176 ? -7.636 -19.999 -25.430 1.00 66.56 176 GLU A CA 1
ATOM 1409 C C . GLU A 1 176 ? -7.656 -19.181 -24.125 1.00 66.56 176 GLU A C 1
ATOM 1411 O O . GLU A 1 176 ? -7.891 -19.726 -23.061 1.00 66.56 176 GLU A O 1
ATOM 1416 N N . ALA A 1 177 ? -7.273 -17.904 -24.200 1.00 62.09 177 ALA A N 1
ATOM 1417 C CA . ALA A 1 177 ? -7.366 -16.855 -23.170 1.00 62.09 177 ALA A CA 1
ATOM 1418 C C . ALA A 1 177 ? -6.737 -15.523 -23.661 1.00 62.09 177 ALA A C 1
ATOM 1420 O O . ALA A 1 177 ? -6.429 -14.636 -22.861 1.00 62.09 177 ALA A O 1
ATOM 1421 N N . GLU A 1 178 ? -6.465 -15.391 -24.966 1.00 49.41 178 GLU A N 1
ATOM 1422 C CA . GLU A 1 178 ? -6.242 -14.094 -25.601 1.00 49.41 178 GLU A CA 1
ATOM 1423 C C . GLU A 1 178 ? -7.600 -13.399 -25.715 1.00 49.41 178 GLU A C 1
ATOM 1425 O O . GLU A 1 178 ? -8.395 -13.740 -26.584 1.00 49.41 178 GLU A O 1
ATOM 1430 N N . GLU A 1 179 ? -7.890 -12.452 -24.825 1.00 41.06 179 GLU A N 1
ATOM 1431 C CA . GLU A 1 179 ? -8.856 -11.407 -25.161 1.00 41.06 179 GLU A CA 1
ATOM 1432 C C . GLU A 1 179 ? -8.265 -10.597 -26.324 1.00 41.06 179 GLU A C 1
ATOM 1434 O O . GLU A 1 179 ? -7.168 -10.044 -26.177 1.00 41.06 179 GLU A O 1
ATOM 1439 N N . PRO A 1 180 ? -8.935 -10.524 -27.485 1.00 36.62 180 PRO A N 1
ATOM 1440 C CA . PRO A 1 180 ? -8.659 -9.475 -28.441 1.00 36.62 180 PRO A CA 1
ATOM 1441 C C . PRO A 1 180 ? -9.221 -8.172 -27.872 1.00 36.62 180 PRO A C 1
ATOM 1443 O O . PRO A 1 180 ? -10.417 -8.055 -27.604 1.00 36.62 180 PRO A O 1
ATOM 1446 N N . CYS A 1 181 ? -8.363 -7.169 -27.717 1.00 30.83 181 CYS A N 1
ATOM 1447 C CA . CYS A 1 181 ? -8.828 -5.795 -27.775 1.00 30.83 181 CYS A CA 1
ATOM 1448 C C . CYS A 1 181 ? -9.524 -5.573 -29.133 1.00 30.83 181 CYS A C 1
ATOM 1450 O O . CYS A 1 181 ? -9.009 -5.975 -30.174 1.00 30.83 181 CYS A O 1
ATOM 1452 N N . GLY A 1 182 ? -10.693 -4.932 -29.120 1.00 31.58 182 GLY A N 1
ATOM 1453 C CA . GLY A 1 182 ? -11.324 -4.399 -30.328 1.00 31.58 182 GLY A CA 1
ATOM 1454 C C . GLY A 1 182 ? -12.131 -5.407 -31.149 1.00 31.58 182 GLY A C 1
ATOM 1455 O O . GLY A 1 182 ? -11.636 -6.002 -32.098 1.00 31.58 182 GLY A O 1
ATOM 1456 N N . CYS A 1 183 ? -13.409 -5.514 -30.795 1.00 32.41 183 CYS A N 1
ATOM 1457 C CA . CYS A 1 183 ? -14.568 -5.642 -31.680 1.00 32.41 183 CYS A CA 1
ATOM 1458 C C . CYS A 1 183 ? -14.313 -6.179 -33.104 1.00 32.41 183 CYS A C 1
ATOM 1460 O O . CYS A 1 183 ? -13.842 -5.434 -33.964 1.00 32.41 183 CYS A O 1
ATOM 1462 N N . LYS A 1 184 ? -14.776 -7.404 -33.374 1.00 33.72 184 LYS A N 1
ATOM 1463 C CA . LYS A 1 184 ? -15.412 -7.834 -34.636 1.00 33.72 184 LYS A CA 1
ATOM 1464 C C . LYS A 1 184 ? -15.992 -9.233 -34.415 1.00 33.72 184 LYS A C 1
ATOM 1466 O O . LYS A 1 184 ? -15.320 -10.229 -34.654 1.00 33.72 184 LYS A O 1
ATOM 1471 N N . ASP A 1 185 ? -17.228 -9.281 -33.927 1.00 30.86 185 ASP A N 1
ATOM 1472 C CA . ASP A 1 185 ? -18.058 -10.474 -34.076 1.00 30.86 185 ASP A CA 1
ATOM 1473 C C . ASP A 1 185 ? -18.601 -10.487 -35.505 1.00 30.86 185 ASP A C 1
ATOM 1475 O O . ASP A 1 185 ? -19.325 -9.583 -35.933 1.00 30.86 185 ASP A O 1
ATOM 1479 N N . GLU A 1 186 ? -18.190 -11.505 -36.249 1.00 40.00 186 GLU A N 1
ATOM 1480 C CA . GLU A 1 186 ? -18.735 -11.875 -37.545 1.00 40.00 186 GLU A CA 1
ATOM 1481 C C . GLU A 1 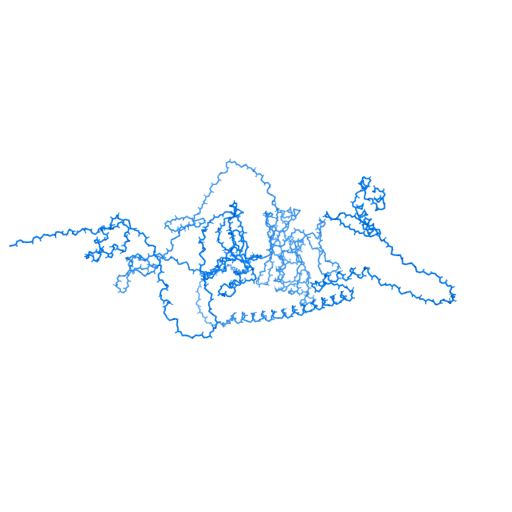186 ? -20.095 -12.547 -37.326 1.00 40.00 186 GLU A C 1
ATOM 1483 O O . GLU A 1 186 ? -20.187 -13.719 -36.980 1.00 40.00 186 GLU A O 1
ATOM 1488 N N . SER A 1 187 ? -21.171 -11.781 -37.492 1.00 39.34 187 SER A N 1
ATOM 1489 C CA . SER A 1 187 ? -22.501 -12.303 -37.836 1.00 39.34 187 SER A CA 1
ATOM 1490 C C . SER A 1 187 ? -23.352 -11.164 -38.399 1.00 39.34 187 SER A C 1
ATOM 1492 O O . SER A 1 187 ? -24.098 -10.486 -37.698 1.00 39.34 187 SER A O 1
ATOM 1494 N N . VAL A 1 188 ? -23.183 -10.898 -39.696 1.00 38.72 188 VAL A N 1
ATOM 1495 C CA . VAL A 1 188 ? -24.112 -10.063 -40.467 1.00 38.72 188 VAL A CA 1
ATOM 1496 C C . VAL A 1 188 ? -25.198 -10.998 -40.995 1.00 38.72 188 VAL A C 1
ATOM 1498 O O . VAL A 1 188 ? -24.892 -11.948 -41.713 1.00 38.72 188 VAL A O 1
ATOM 1501 N N . GLU A 1 189 ? -26.450 -10.773 -40.596 1.00 42.78 189 GLU A N 1
ATOM 1502 C CA . GLU A 1 189 ? -27.596 -11.559 -41.062 1.00 42.78 189 GLU A CA 1
ATOM 1503 C C . GLU A 1 189 ? -27.733 -11.490 -42.592 1.00 42.78 189 GLU A C 1
ATOM 1505 O O . GLU A 1 189 ? -27.577 -10.433 -43.210 1.00 42.78 189 GLU A O 1
ATOM 1510 N N . ALA A 1 190 ? -28.021 -12.642 -43.205 1.00 45.62 190 ALA A N 1
ATOM 1511 C CA . ALA A 1 190 ? -28.051 -12.816 -44.650 1.00 45.62 190 ALA A CA 1
ATOM 1512 C C . ALA A 1 190 ? -29.082 -11.906 -45.345 1.00 45.62 190 ALA A C 1
ATOM 1514 O O . ALA A 1 190 ? -30.236 -11.770 -44.932 1.00 45.62 190 ALA A O 1
ATOM 1515 N N . LYS A 1 191 ? -28.654 -11.324 -46.468 1.00 45.91 191 LYS A N 1
ATOM 1516 C CA . LYS A 1 191 ? -29.440 -10.446 -47.340 1.00 45.91 191 LYS A CA 1
ATOM 1517 C C . LYS A 1 191 ? -30.719 -11.143 -47.834 1.00 45.91 191 LYS A C 1
ATOM 1519 O O . LYS A 1 191 ? -30.653 -12.241 -48.388 1.00 45.91 191 LYS A O 1
ATOM 1524 N N . ARG A 1 192 ? -31.885 -10.497 -47.713 1.00 58.16 192 ARG A N 1
ATOM 1525 C CA . ARG A 1 192 ? -33.119 -10.987 -48.360 1.00 58.16 192 ARG A CA 1
ATOM 1526 C C . ARG A 1 192 ? -32.969 -10.860 -49.881 1.00 58.16 192 ARG A C 1
ATOM 1528 O O . ARG A 1 192 ? -32.463 -9.850 -50.365 1.00 58.16 192 ARG A O 1
ATOM 1535 N N . LYS A 1 193 ? -33.409 -11.880 -50.627 1.00 56.75 193 LYS A N 1
ATOM 1536 C CA . LYS A 1 193 ? -33.176 -12.046 -52.081 1.00 56.75 193 LYS A CA 1
ATOM 1537 C C . LYS A 1 193 ? -33.684 -10.873 -52.942 1.00 56.75 193 LYS A C 1
ATOM 1539 O O . LYS A 1 193 ? -33.183 -10.682 -54.046 1.00 56.75 193 LYS A O 1
ATOM 1544 N N . ASP A 1 194 ? -34.592 -10.062 -52.394 1.00 59.47 194 ASP A N 1
ATOM 1545 C CA . ASP A 1 194 ? -35.266 -8.954 -53.078 1.00 59.47 194 ASP A CA 1
ATOM 1546 C C . ASP A 1 194 ? -34.912 -7.551 -52.530 1.00 59.47 194 ASP A C 1
ATOM 1548 O O . ASP A 1 194 ? -35.583 -6.581 -52.879 1.00 59.47 194 ASP A O 1
ATOM 1552 N N . ASP A 1 195 ? -33.880 -7.398 -51.682 1.00 64.25 195 ASP A N 1
ATOM 1553 C CA . ASP A 1 195 ? -33.467 -6.075 -51.173 1.00 64.25 195 ASP A CA 1
ATOM 1554 C C . ASP A 1 195 ? -32.540 -5.338 -52.175 1.00 64.25 195 ASP A C 1
ATOM 1556 O O . ASP A 1 195 ? -31.418 -5.800 -52.435 1.00 64.25 195 ASP A O 1
ATOM 1560 N N . PRO A 1 196 ? -32.957 -4.182 -52.742 1.00 70.94 196 PRO A N 1
ATOM 1561 C CA . PRO A 1 196 ? -32.143 -3.407 -53.680 1.00 70.94 196 PRO A CA 1
ATOM 1562 C C . PRO A 1 196 ? -30.959 -2.670 -53.022 1.00 70.94 196 PRO A C 1
ATOM 1564 O O . PRO A 1 196 ? -30.167 -2.046 -53.734 1.00 70.94 196 PRO A O 1
ATOM 1567 N N . CYS A 1 197 ? -30.831 -2.697 -51.691 1.00 73.25 197 CYS A N 1
ATOM 1568 C CA . CYS A 1 197 ? -29.759 -2.049 -50.934 1.00 73.25 197 CYS A CA 1
ATOM 1569 C C . CYS A 1 197 ? -28.480 -2.903 -50.845 1.00 73.25 197 CYS A C 1
ATOM 1571 O O . CYS A 1 197 ? -28.474 -4.093 -51.150 1.00 73.25 197 CYS A O 1
ATOM 1573 N N . THR A 1 198 ? -27.337 -2.299 -50.506 1.00 73.31 198 THR A N 1
ATOM 1574 C CA . THR A 1 198 ? -26.060 -3.018 -50.313 1.00 73.31 198 THR A CA 1
ATOM 1575 C C . THR A 1 198 ? -26.049 -3.791 -48.992 1.00 73.31 198 THR A C 1
ATOM 1577 O O . THR A 1 198 ? -26.808 -3.475 -48.085 1.00 73.31 198 THR A O 1
ATOM 1580 N N . GLU A 1 199 ? -25.188 -4.802 -48.874 1.00 65.19 199 GLU A N 1
ATOM 1581 C CA . GLU A 1 199 ? -25.038 -5.599 -47.647 1.00 65.19 199 GLU A CA 1
ATOM 1582 C C . GLU A 1 199 ? -24.804 -4.708 -46.408 1.00 65.19 199 GLU A C 1
ATOM 1584 O O . GLU A 1 199 ? -24.052 -3.733 -46.474 1.00 65.19 199 GLU A O 1
ATOM 1589 N N . GLY A 1 200 ? -25.512 -4.997 -45.310 1.00 64.94 200 GLY A N 1
ATOM 1590 C CA . GLY A 1 200 ? -25.519 -4.179 -44.087 1.00 64.94 200 GLY A CA 1
ATOM 1591 C C . GLY A 1 200 ? -26.512 -3.004 -44.070 1.00 64.94 200 GLY A C 1
ATOM 1592 O O . GLY A 1 200 ? -26.569 -2.278 -43.075 1.00 64.94 200 GLY A O 1
ATOM 1593 N N . TYR A 1 201 ? -27.301 -2.809 -45.132 1.00 69.31 201 TYR A N 1
ATOM 1594 C CA . TYR A 1 201 ? -28.319 -1.760 -45.226 1.00 69.31 201 TYR A CA 1
ATOM 1595 C C . TYR A 1 201 ? -29.666 -2.335 -45.676 1.00 69.31 201 TYR A C 1
ATOM 1597 O O . TYR A 1 201 ? -29.703 -3.123 -46.615 1.00 69.31 201 TYR A O 1
ATOM 1605 N N . GLU A 1 202 ? -30.759 -1.886 -45.059 1.00 73.06 202 GLU A N 1
ATOM 1606 C CA . GLU A 1 202 ? -32.131 -2.255 -45.431 1.00 73.06 202 GLU A CA 1
ATOM 1607 C C . GLU A 1 202 ? -32.868 -1.086 -46.101 1.00 73.06 202 GLU A C 1
ATOM 1609 O O . GLU A 1 202 ? -32.608 0.093 -45.814 1.00 73.06 202 GLU A O 1
ATOM 1614 N N . GLN A 1 203 ? -33.791 -1.387 -47.018 1.00 74.00 203 GLN A N 1
ATOM 1615 C CA . GLN A 1 203 ? -34.605 -0.358 -47.665 1.00 74.00 203 GLN A CA 1
ATOM 1616 C C . GLN A 1 203 ? -35.643 0.239 -46.698 1.00 74.00 203 GLN A C 1
ATOM 1618 O O . GLN A 1 203 ? -36.626 -0.398 -46.329 1.00 74.00 203 GLN A O 1
ATOM 1623 N N . TYR A 1 204 ? -35.505 1.532 -46.413 1.00 68.81 204 TYR A N 1
ATOM 1624 C CA . TYR A 1 204 ? -36.463 2.356 -45.680 1.00 68.81 204 TYR A CA 1
ATOM 1625 C C . TYR A 1 204 ? -37.098 3.414 -46.601 1.00 68.81 204 TYR A C 1
ATOM 1627 O O . TYR A 1 204 ? -36.782 4.608 -46.553 1.00 68.81 204 TYR A O 1
ATOM 1635 N N . GLY A 1 205 ? -37.994 2.963 -47.484 1.00 73.50 205 GLY A N 1
ATOM 1636 C CA . GLY A 1 205 ? -38.770 3.817 -48.394 1.00 73.50 205 GLY A CA 1
ATOM 1637 C C . GLY A 1 205 ? -38.041 4.244 -49.679 1.00 73.50 205 GLY A C 1
ATOM 1638 O O . GLY A 1 205 ? -37.082 3.605 -50.117 1.00 73.50 205 GLY A O 1
ATOM 1639 N N . MET A 1 206 ? -38.528 5.317 -50.316 1.00 79.50 206 MET A N 1
ATOM 1640 C CA . MET A 1 206 ? -37.979 5.913 -51.547 1.00 79.50 206 MET A CA 1
ATOM 1641 C C . MET A 1 206 ? -37.571 7.371 -51.289 1.00 79.50 206 MET A C 1
ATOM 1643 O O . MET A 1 206 ? -38.285 8.102 -50.608 1.00 79.50 206 MET A O 1
ATOM 1647 N N . LYS A 1 207 ? -36.446 7.813 -51.852 1.00 73.06 207 LYS A N 1
ATOM 1648 C CA . LYS A 1 207 ? -35.937 9.192 -51.797 1.00 73.06 207 LYS A CA 1
ATOM 1649 C C . LYS A 1 207 ? -35.770 9.776 -53.193 1.00 73.06 207 LYS A C 1
ATOM 1651 O O . LYS A 1 207 ? -35.546 9.048 -54.154 1.00 73.06 207 LYS A O 1
ATOM 1656 N N . GLU A 1 208 ? -35.828 11.094 -53.312 1.00 75.88 208 GLU A N 1
ATOM 1657 C CA . GLU A 1 208 ? -35.658 11.786 -54.589 1.00 75.88 208 GLU A CA 1
ATOM 1658 C C . GLU A 1 208 ? -34.201 12.237 -54.763 1.00 75.88 208 GLU A C 1
ATOM 1660 O O . GLU A 1 208 ? -33.661 12.969 -53.934 1.00 75.88 208 GLU A O 1
ATOM 1665 N N . LYS A 1 209 ? -33.531 11.780 -55.827 1.00 64.69 209 LYS A N 1
ATOM 1666 C CA . LYS A 1 209 ? -32.156 12.184 -56.155 1.00 64.69 209 LYS A CA 1
ATOM 1667 C C . LYS A 1 209 ? -32.092 12.550 -57.633 1.00 64.69 209 LYS A C 1
ATOM 1669 O O . LYS A 1 209 ? -32.400 11.725 -58.488 1.00 64.69 209 LYS A O 1
ATOM 1674 N N . ASN A 1 210 ? -31.709 13.790 -57.938 1.00 59.84 210 ASN A N 1
ATOM 1675 C CA . ASN A 1 210 ? -31.658 14.329 -59.305 1.00 59.84 210 ASN A CA 1
ATOM 1676 C C . ASN A 1 210 ? -32.988 14.174 -60.083 1.00 59.84 210 ASN A C 1
ATOM 1678 O O . ASN A 1 210 ? -32.981 13.804 -61.255 1.00 59.84 210 ASN A O 1
ATOM 1682 N N . GLY A 1 211 ? -34.130 14.410 -59.420 1.00 68.00 211 GLY A N 1
ATOM 1683 C CA . GLY A 1 211 ? -35.470 14.338 -60.025 1.00 68.00 211 GLY A CA 1
ATOM 1684 C C . GLY A 1 211 ? -35.985 12.921 -60.315 1.00 68.00 211 GLY A C 1
ATOM 1685 O O . GLY A 1 211 ? -36.972 12.762 -61.031 1.00 68.00 211 GLY A O 1
ATOM 1686 N N . ARG A 1 212 ? -35.321 11.878 -59.794 1.00 63.97 212 ARG A N 1
ATOM 1687 C CA . ARG A 1 212 ? -35.742 10.475 -59.922 1.00 63.97 212 ARG A CA 1
ATOM 1688 C C . ARG A 1 212 ? -35.862 9.830 -58.540 1.00 63.97 212 ARG A C 1
ATOM 1690 O O . ARG A 1 212 ? -35.009 10.051 -57.680 1.00 63.97 212 ARG A O 1
ATOM 1697 N N . GLN A 1 213 ? -36.913 9.037 -58.327 1.00 76.69 213 GLN A N 1
ATOM 1698 C CA . GLN A 1 213 ? -37.104 8.299 -57.075 1.00 76.69 213 GLN A CA 1
ATOM 1699 C C . GLN A 1 213 ? -36.193 7.067 -57.036 1.00 76.69 213 GLN A C 1
ATOM 1701 O O . GLN A 1 213 ? -36.176 6.273 -57.976 1.00 76.69 213 GLN A O 1
ATOM 1706 N N . VAL A 1 214 ? -35.423 6.929 -55.960 1.00 72.75 214 VAL A N 1
ATOM 1707 C CA . VAL A 1 214 ? -34.489 5.826 -55.707 1.00 72.75 214 VAL A CA 1
ATOM 1708 C C . VAL A 1 214 ? -34.725 5.244 -54.308 1.00 72.75 214 VAL A C 1
ATOM 1710 O O . VAL A 1 214 ? -35.099 5.997 -53.411 1.00 72.75 214 VAL A O 1
ATOM 1713 N N . PRO A 1 215 ? -34.489 3.942 -54.074 1.00 77.12 215 PRO A N 1
ATOM 1714 C CA . PRO A 1 215 ? -34.606 3.335 -52.748 1.00 77.12 215 PRO A CA 1
ATOM 1715 C C . PRO A 1 215 ? -33.739 4.043 -51.701 1.00 77.12 215 PRO A C 1
ATOM 1717 O O . PRO A 1 215 ? -32.593 4.433 -51.959 1.00 77.12 215 PRO A O 1
ATOM 1720 N N . ASN A 1 216 ? -34.292 4.239 -50.508 1.00 78.50 216 ASN A N 1
ATOM 1721 C CA . ASN A 1 216 ? -33.588 4.858 -49.397 1.00 78.50 216 ASN A CA 1
ATOM 1722 C C . ASN A 1 216 ? -33.044 3.789 -48.443 1.00 78.50 216 ASN A C 1
ATOM 1724 O O . ASN A 1 216 ? -33.782 3.269 -47.623 1.00 78.50 216 ASN A O 1
ATOM 1728 N N . CYS A 1 217 ? -31.759 3.468 -48.556 1.00 78.88 217 CYS A N 1
ATOM 1729 C CA . CYS A 1 217 ? -31.099 2.440 -47.749 1.00 78.88 217 CYS A CA 1
ATOM 1730 C C . CYS A 1 217 ? -30.551 3.013 -46.432 1.00 78.88 217 CYS A C 1
ATOM 1732 O O . CYS A 1 217 ? -29.801 3.995 -46.472 1.00 78.88 217 CYS A O 1
ATOM 1734 N N . VAL A 1 218 ? -30.882 2.401 -45.291 1.00 70.19 218 VAL A N 1
ATOM 1735 C CA . VAL A 1 218 ? -30.388 2.773 -43.948 1.00 70.19 218 VAL A CA 1
ATOM 1736 C C . VAL A 1 218 ? -29.600 1.616 -43.320 1.00 70.19 218 VAL A C 1
ATOM 1738 O O . VAL A 1 218 ? -29.909 0.468 -43.626 1.00 70.19 218 VAL A O 1
ATOM 1741 N N . PRO A 1 219 ? -28.573 1.876 -42.484 1.00 69.44 219 PRO A N 1
ATOM 1742 C CA . PRO A 1 219 ? -27.819 0.806 -41.832 1.00 69.44 219 PRO A CA 1
ATOM 1743 C C . PRO A 1 219 ? -28.736 -0.037 -40.945 1.00 69.44 219 PRO A C 1
ATOM 1745 O O . PRO A 1 219 ? -29.525 0.527 -40.181 1.00 69.44 219 PRO A O 1
ATOM 1748 N N . ILE A 1 220 ? -28.601 -1.362 -41.009 1.00 67.81 220 ILE A N 1
ATOM 1749 C CA . ILE A 1 220 ? -29.351 -2.283 -40.148 1.00 67.81 220 ILE A CA 1
ATOM 1750 C C . ILE A 1 220 ? -28.919 -2.025 -38.697 1.00 67.81 220 ILE A C 1
ATOM 1752 O O . ILE A 1 220 ? -27.762 -2.240 -38.330 1.00 67.81 220 ILE A O 1
ATOM 1756 N N . LYS A 1 221 ? -29.827 -1.504 -37.865 1.00 54.78 221 LYS A N 1
ATOM 1757 C CA . LYS A 1 221 ? -29.564 -1.283 -36.436 1.00 54.78 221 LYS A CA 1
ATOM 1758 C C . LYS A 1 221 ? -29.817 -2.582 -35.671 1.00 54.78 221 LYS A C 1
ATOM 1760 O O . LYS A 1 221 ? -30.888 -3.168 -35.808 1.00 54.78 221 LYS A O 1
ATOM 1765 N N . LYS A 1 222 ? -28.852 -3.002 -34.843 1.00 50.31 222 LYS A N 1
ATOM 1766 C CA . LYS A 1 222 ? -29.004 -4.138 -33.919 1.00 50.31 222 LYS A CA 1
ATOM 1767 C C . LYS A 1 222 ? -30.243 -3.924 -33.043 1.00 50.31 222 LYS A C 1
ATOM 1769 O O . LYS A 1 222 ? -30.307 -2.920 -32.335 1.00 50.31 222 LYS A O 1
ATOM 1774 N N . LYS A 1 223 ? -31.199 -4.854 -33.070 1.00 47.03 223 LYS A N 1
ATOM 1775 C CA . LYS A 1 223 ? -32.235 -4.940 -32.034 1.00 47.03 223 LYS A CA 1
ATOM 1776 C C . LYS A 1 223 ? -31.638 -5.676 -30.838 1.00 47.03 223 LYS A C 1
ATOM 1778 O O . LYS A 1 223 ? -30.965 -6.685 -31.022 1.00 47.03 223 LYS A O 1
ATOM 1783 N N . ALA A 1 224 ? -31.815 -5.128 -29.640 1.00 51.06 224 ALA A N 1
ATOM 1784 C CA . ALA A 1 224 ? -31.342 -5.764 -28.417 1.00 51.06 224 ALA A CA 1
ATOM 1785 C C . ALA A 1 224 ? -32.265 -6.946 -28.087 1.00 51.06 224 ALA A C 1
ATOM 1787 O O . ALA A 1 224 ? -33.473 -6.756 -27.971 1.00 51.06 224 ALA A O 1
ATOM 1788 N N . GLU A 1 225 ? -31.712 -8.153 -27.967 1.00 58.03 225 GLU A N 1
ATOM 1789 C CA . GLU A 1 225 ? -32.486 -9.346 -27.589 1.00 58.03 225 GLU A CA 1
ATOM 1790 C C . GLU A 1 225 ? -32.822 -9.373 -26.091 1.00 58.03 225 GLU A C 1
ATOM 1792 O O . GLU A 1 225 ? -33.814 -9.979 -25.698 1.00 58.03 225 GLU A O 1
ATOM 1797 N N . GLU A 1 226 ? -32.067 -8.649 -25.259 1.00 55.22 226 GLU A N 1
ATOM 1798 C CA . GLU A 1 226 ? -32.339 -8.490 -23.830 1.00 55.22 226 GLU A CA 1
ATOM 1799 C C . GLU A 1 226 ? -32.011 -7.066 -23.359 1.00 55.22 226 GLU A C 1
ATOM 1801 O O . GLU A 1 226 ? -31.052 -6.444 -23.824 1.00 55.22 226 GLU A O 1
ATOM 1806 N N . CYS A 1 227 ? -32.818 -6.554 -22.425 1.00 70.62 227 CYS A N 1
ATOM 1807 C CA . CYS A 1 227 ? -32.617 -5.251 -21.792 1.00 70.62 227 CYS A CA 1
ATOM 1808 C C . CYS A 1 227 ? -31.855 -5.379 -20.471 1.00 70.62 227 CYS A C 1
ATOM 1810 O O . CYS A 1 227 ? -32.006 -6.360 -19.744 1.00 70.62 227 CYS A O 1
ATOM 1812 N N . GLY A 1 228 ? -31.021 -4.381 -20.164 1.00 66.94 228 GLY A N 1
ATOM 1813 C CA . GLY A 1 228 ? -30.240 -4.342 -18.928 1.00 66.94 228 GLY A CA 1
ATOM 1814 C C . GLY A 1 228 ? -31.097 -4.093 -17.680 1.00 66.94 228 GLY A C 1
ATOM 1815 O O . GLY A 1 228 ? -32.261 -3.705 -17.761 1.00 66.94 228 GLY A O 1
ATOM 1816 N N . TYR A 1 229 ? -30.511 -4.291 -16.496 1.00 56.06 229 TYR A N 1
ATOM 1817 C CA . TYR A 1 229 ? -31.183 -4.025 -15.219 1.00 56.06 229 TYR A CA 1
ATOM 1818 C C . TYR A 1 229 ? -31.715 -2.582 -15.141 1.00 56.06 229 TYR A C 1
ATOM 1820 O O . TYR A 1 229 ? -30.964 -1.626 -15.327 1.00 56.06 229 TYR A O 1
ATOM 1828 N N . GLY A 1 230 ? -33.008 -2.434 -14.826 1.00 65.69 230 GLY A N 1
ATOM 1829 C CA . GLY A 1 230 ? -33.696 -1.137 -14.754 1.00 65.69 230 GLY A CA 1
ATOM 1830 C C . GLY A 1 230 ? -34.316 -0.663 -16.075 1.00 65.69 230 GLY A C 1
ATOM 1831 O O . GLY A 1 230 ? -34.823 0.459 -16.133 1.00 65.69 230 GLY A O 1
ATOM 1832 N N . GLU A 1 231 ? -34.296 -1.494 -17.122 1.00 77.50 231 GLU A N 1
ATOM 1833 C CA . GLU A 1 231 ? -34.881 -1.205 -18.433 1.00 77.50 231 GLU A CA 1
ATOM 1834 C C . GLU A 1 231 ? -35.887 -2.287 -18.852 1.00 77.50 231 GLU A C 1
ATOM 1836 O O . GLU A 1 231 ? -35.667 -3.476 -18.632 1.00 77.50 231 GLU A O 1
ATOM 1841 N N . GLU A 1 232 ? -36.992 -1.880 -19.476 1.00 74.31 232 GLU A N 1
ATOM 1842 C CA . GLU A 1 232 ? -38.012 -2.777 -20.028 1.00 74.31 232 GLU A CA 1
ATOM 1843 C C . GLU A 1 232 ? -38.103 -2.597 -21.546 1.00 74.31 232 GLU A C 1
ATOM 1845 O O . GLU A 1 232 ? -37.909 -1.499 -22.082 1.00 74.31 232 GLU A O 1
ATOM 1850 N N . MET A 1 233 ? -38.363 -3.702 -22.246 1.00 78.38 233 MET A N 1
ATOM 1851 C CA . MET A 1 233 ? -38.418 -3.740 -23.701 1.00 78.38 233 MET A CA 1
ATOM 1852 C C . MET A 1 233 ? -39.776 -3.240 -24.189 1.00 78.38 233 MET A C 1
ATOM 1854 O O . MET A 1 233 ? -40.790 -3.919 -24.040 1.00 78.38 233 MET A O 1
ATOM 1858 N N . ILE A 1 234 ? -39.790 -2.064 -24.813 1.00 75.19 234 ILE A N 1
ATOM 1859 C CA . ILE A 1 234 ? -40.994 -1.479 -25.408 1.00 75.19 234 ILE A CA 1
ATOM 1860 C C . ILE A 1 234 ? -40.691 -1.231 -26.886 1.00 75.19 234 ILE A C 1
ATOM 1862 O O . ILE A 1 234 ? -39.781 -0.478 -27.221 1.00 75.19 234 ILE A O 1
ATOM 1866 N N . ASP A 1 235 ? -41.426 -1.900 -27.776 1.00 66.19 235 ASP A N 1
ATOM 1867 C CA . ASP A 1 235 ? -41.272 -1.809 -29.239 1.00 66.19 235 ASP A CA 1
ATOM 1868 C C . ASP A 1 235 ? -39.875 -2.190 -29.782 1.00 66.19 235 ASP A C 1
ATOM 1870 O O . ASP A 1 235 ? -39.455 -1.735 -30.847 1.00 66.19 235 ASP A O 1
ATOM 1874 N N . GLY A 1 236 ? -39.151 -3.067 -29.075 1.00 64.44 236 GLY A N 1
ATOM 1875 C CA . GLY A 1 236 ? -37.810 -3.523 -29.469 1.00 64.44 236 GLY A CA 1
ATOM 1876 C C . GLY A 1 236 ? -36.677 -2.557 -29.105 1.00 64.44 236 GLY A C 1
ATOM 1877 O O . GLY A 1 236 ? -35.548 -2.749 -29.557 1.00 64.44 236 GLY A O 1
ATOM 1878 N N . GLU A 1 237 ? -36.964 -1.545 -28.282 1.00 62.34 237 GLU A N 1
ATOM 1879 C CA . GLU A 1 237 ? -35.981 -0.658 -27.663 1.00 62.34 237 GLU A CA 1
ATOM 1880 C C . GLU A 1 237 ? -36.066 -0.768 -26.135 1.00 62.34 237 GLU A C 1
ATOM 1882 O O . GLU A 1 237 ? -37.152 -0.772 -25.550 1.00 62.34 237 GLU A O 1
ATOM 1887 N N . CYS A 1 238 ? -34.913 -0.845 -25.475 1.00 72.50 238 CYS A N 1
ATOM 1888 C CA . CYS A 1 238 ? -34.829 -0.867 -24.019 1.00 72.50 238 CYS A CA 1
ATOM 1889 C C . CYS A 1 238 ? -35.010 0.547 -23.468 1.00 72.50 238 CYS A C 1
ATOM 1891 O O . CYS A 1 238 ? -34.255 1.459 -23.812 1.00 72.50 238 CYS A O 1
ATOM 1893 N N . ARG A 1 239 ? -36.034 0.749 -22.633 1.00 78.38 239 ARG A N 1
ATOM 1894 C CA . ARG A 1 239 ? -36.317 2.037 -21.988 1.00 78.38 239 ARG A CA 1
ATOM 1895 C C . ARG A 1 239 ? -36.226 1.895 -20.479 1.00 78.38 239 ARG A C 1
ATOM 1897 O O . ARG A 1 239 ? -36.779 0.961 -19.911 1.00 78.38 239 ARG A O 1
ATOM 1904 N N . LYS A 1 240 ? -35.566 2.854 -19.827 1.00 64.12 240 LYS A N 1
ATOM 1905 C CA . LYS A 1 240 ? -35.478 2.919 -18.363 1.00 64.12 240 LYS A CA 1
ATOM 1906 C C . LYS A 1 240 ? -36.859 3.102 -17.752 1.00 64.12 240 LYS A C 1
ATOM 1908 O O . LYS A 1 240 ? -37.554 4.061 -18.087 1.00 64.12 240 LYS A O 1
ATOM 1913 N N . VAL A 1 241 ? -37.223 2.208 -16.841 1.00 73.75 241 VAL A N 1
ATOM 1914 C CA . VAL A 1 241 ? -38.486 2.275 -16.103 1.00 73.75 241 VAL A CA 1
ATOM 1915 C C . VAL A 1 241 ? -38.179 2.665 -14.667 1.00 73.75 241 VAL A C 1
ATOM 1917 O O . VAL A 1 241 ? -37.395 2.009 -13.984 1.00 73.75 241 VAL A O 1
ATOM 1920 N N . ALA A 1 242 ? -38.788 3.750 -14.198 1.00 47.12 242 ALA A N 1
ATOM 1921 C CA . ALA A 1 242 ? -38.746 4.112 -12.790 1.00 47.12 242 ALA A CA 1
ATOM 1922 C C . ALA A 1 242 ? -39.812 3.294 -12.051 1.00 47.12 242 ALA A C 1
ATOM 1924 O O . ALA A 1 242 ? -41.007 3.521 -12.236 1.00 47.12 242 ALA A O 1
ATOM 1925 N N . VAL A 1 243 ? -39.387 2.329 -11.235 1.00 51.97 243 VAL A N 1
ATOM 1926 C CA . VAL A 1 243 ? -40.287 1.573 -10.357 1.00 51.97 243 VAL A CA 1
ATOM 1927 C C . VAL A 1 243 ? -40.462 2.365 -9.065 1.00 51.97 243 VAL A C 1
ATOM 1929 O O . VAL A 1 243 ? -39.535 2.472 -8.267 1.00 51.97 243 VAL A O 1
ATOM 1932 N N . THR A 1 244 ? -41.646 2.930 -8.847 1.00 41.41 244 THR A N 1
ATOM 1933 C CA . THR A 1 244 ? -42.036 3.475 -7.542 1.00 41.41 244 THR A CA 1
ATOM 1934 C C . THR A 1 244 ? -42.665 2.355 -6.721 1.00 41.41 244 THR A C 1
ATOM 1936 O O . THR A 1 244 ? -43.786 1.934 -6.999 1.00 41.41 244 THR A O 1
ATOM 1939 N N . LEU A 1 245 ? -41.921 1.840 -5.742 1.00 44.25 245 LEU A N 1
ATOM 1940 C CA . LEU A 1 245 ? -42.427 0.910 -4.734 1.00 44.25 245 LEU A CA 1
ATOM 1941 C C . LEU A 1 245 ? -43.025 1.713 -3.575 1.00 44.25 245 LEU A C 1
ATOM 1943 O O . LEU A 1 245 ? -42.292 2.349 -2.822 1.00 44.25 245 LEU A O 1
ATOM 1947 N N . GLU A 1 246 ? -44.346 1.665 -3.422 1.00 45.81 246 GLU A N 1
ATOM 1948 C CA . GLU A 1 246 ? -45.000 2.003 -2.156 1.00 45.81 246 GLU A CA 1
ATOM 1949 C C . GLU A 1 246 ? -45.018 0.730 -1.301 1.00 45.81 246 GLU A C 1
ATOM 1951 O O . GLU A 1 246 ? -45.672 -0.257 -1.639 1.00 45.81 246 GLU A O 1
ATOM 1956 N N . LEU A 1 247 ? -44.202 0.717 -0.245 1.00 48.62 247 LEU A N 1
ATOM 1957 C CA . LEU A 1 247 ? -44.109 -0.375 0.723 1.00 48.62 247 LEU A CA 1
ATOM 1958 C C . LEU A 1 247 ? -44.871 0.028 1.986 1.00 48.62 247 LEU A C 1
ATOM 1960 O O . LEU A 1 247 ? -44.374 0.835 2.771 1.00 48.62 247 LEU A O 1
ATOM 1964 N N . ASP A 1 248 ? -46.043 -0.563 2.198 1.00 50.72 248 ASP A N 1
ATOM 1965 C CA . ASP A 1 248 ? -46.733 -0.510 3.485 1.00 50.72 248 ASP A CA 1
ATOM 1966 C C . ASP A 1 248 ? -46.194 -1.628 4.394 1.00 50.72 248 ASP A C 1
ATOM 1968 O O . ASP A 1 248 ? -46.215 -2.812 4.050 1.00 50.72 248 ASP A O 1
ATOM 1972 N N . ILE A 1 249 ? -45.638 -1.244 5.547 1.00 56.62 249 ILE A N 1
ATOM 1973 C CA . ILE A 1 249 ? -45.077 -2.166 6.544 1.00 56.62 249 ILE A CA 1
ATOM 1974 C C . ILE A 1 249 ? -46.164 -2.461 7.581 1.00 56.62 249 ILE A C 1
ATOM 1976 O O . ILE A 1 249 ? -46.384 -1.661 8.489 1.00 56.62 249 ILE A O 1
ATOM 1980 N N . ASP A 1 250 ? -46.819 -3.616 7.465 1.00 58.00 250 ASP A N 1
ATOM 1981 C CA . ASP A 1 250 ? -47.919 -3.998 8.364 1.00 58.00 250 ASP A CA 1
ATOM 1982 C C . ASP A 1 250 ? -47.453 -4.512 9.741 1.00 58.00 250 ASP A C 1
ATOM 1984 O O . ASP A 1 250 ? -48.215 -4.453 10.703 1.00 58.00 250 ASP A O 1
ATOM 1988 N N . GLU A 1 251 ? -46.206 -4.981 9.886 1.00 46.75 251 GLU A N 1
ATOM 1989 C CA . GLU A 1 251 ? -45.654 -5.408 11.182 1.00 46.75 251 GLU A CA 1
ATOM 1990 C C . GLU A 1 251 ? -44.119 -5.531 11.126 1.00 46.75 251 GLU A C 1
ATOM 1992 O O . GLU A 1 251 ? -43.563 -6.321 10.359 1.00 46.75 251 GLU A O 1
ATOM 1997 N N . SER A 1 252 ? -43.401 -4.767 11.955 1.00 40.97 252 SER A N 1
ATOM 1998 C CA . SER A 1 252 ? -41.945 -4.870 12.080 1.00 40.97 252 SER A CA 1
ATOM 1999 C C . SER A 1 252 ? -41.569 -5.938 13.111 1.00 40.97 252 SER A C 1
ATOM 2001 O O . SER A 1 252 ? -41.725 -5.775 14.320 1.00 40.97 252 SER A O 1
ATOM 2003 N N . LYS A 1 253 ? -41.031 -7.063 12.635 1.00 36.88 253 LYS A N 1
ATOM 2004 C CA . LYS A 1 253 ? -40.409 -8.080 13.488 1.00 36.88 253 LYS A CA 1
ATOM 2005 C C . LYS A 1 253 ? -38.894 -7.925 13.406 1.00 36.88 253 LYS A C 1
ATOM 2007 O O . LYS A 1 253 ? -38.276 -8.369 12.445 1.00 36.88 253 LYS A O 1
ATOM 2012 N N . ALA A 1 254 ? -38.303 -7.285 14.413 1.00 36.66 254 ALA A N 1
ATOM 2013 C CA . ALA A 1 254 ? -36.854 -7.182 14.546 1.00 36.66 254 ALA A CA 1
ATOM 2014 C C . ALA A 1 254 ? -36.261 -8.580 14.786 1.00 36.66 254 ALA A C 1
ATOM 2016 O O . ALA A 1 254 ? -36.416 -9.162 15.861 1.00 36.66 254 ALA A O 1
ATOM 2017 N N . ILE A 1 255 ? -35.605 -9.134 13.769 1.00 41.44 255 ILE A N 1
ATOM 2018 C CA . ILE A 1 255 ? -34.712 -10.279 13.922 1.00 41.44 255 ILE A CA 1
ATOM 2019 C C . ILE A 1 255 ? -33.313 -9.684 14.037 1.00 41.44 255 ILE A C 1
ATOM 2021 O O . ILE A 1 255 ? -32.760 -9.203 13.055 1.00 41.44 255 ILE A O 1
ATOM 2025 N N . LEU A 1 256 ? -32.768 -9.673 15.251 1.00 39.12 256 LEU A N 1
ATOM 2026 C CA . LEU A 1 256 ? -31.353 -9.396 15.474 1.00 39.12 256 LEU A CA 1
ATOM 2027 C C . LEU A 1 256 ? -30.564 -10.603 14.944 1.00 39.12 256 LEU A C 1
ATOM 2029 O O . LEU A 1 256 ? -30.522 -11.640 15.610 1.00 39.12 256 LEU A O 1
ATOM 2033 N N . SER A 1 257 ? -29.974 -10.500 13.749 1.00 38.69 257 SER A N 1
ATOM 2034 C CA . SER A 1 257 ? -28.821 -11.332 13.398 1.00 38.69 257 SER A CA 1
ATOM 2035 C C . SER A 1 257 ? -27.577 -10.627 13.928 1.00 38.69 257 SER A C 1
ATOM 2037 O O . SER A 1 257 ? -27.289 -9.486 13.583 1.00 38.69 257 SER A O 1
ATOM 2039 N N . ALA A 1 258 ? -26.871 -11.282 14.845 1.00 38.56 258 ALA A N 1
ATOM 2040 C CA . ALA A 1 258 ? -25.531 -10.867 15.226 1.00 38.56 258 ALA A CA 1
ATOM 2041 C C . ALA A 1 258 ? -24.576 -11.374 14.142 1.00 38.56 258 ALA A C 1
ATOM 2043 O O . ALA A 1 258 ? -24.032 -12.472 14.252 1.00 38.56 258 ALA A O 1
ATOM 2044 N N . ASP A 1 259 ? -24.434 -10.605 13.068 1.00 41.72 259 ASP A N 1
ATOM 2045 C CA . ASP A 1 259 ? -23.335 -10.789 12.131 1.00 41.72 259 ASP A CA 1
ATOM 2046 C C . ASP A 1 259 ? -22.075 -10.191 12.769 1.00 41.72 259 ASP A C 1
ATOM 2048 O O . ASP A 1 259 ? -22.048 -9.031 13.172 1.00 41.72 259 ASP A O 1
ATOM 2052 N N . THR A 1 260 ? -21.034 -11.009 12.929 1.00 46.25 260 THR A N 1
ATOM 2053 C CA . THR A 1 260 ? -19.740 -10.631 13.521 1.00 46.25 260 THR A CA 1
ATOM 2054 C C . THR A 1 260 ? -18.903 -9.790 12.548 1.00 46.25 260 THR A C 1
ATOM 2056 O O . THR A 1 260 ? -17.782 -10.171 12.205 1.00 46.25 260 THR A O 1
ATOM 2059 N N . GLY A 1 261 ? -19.467 -8.700 12.029 1.00 53.09 261 GLY A N 1
ATOM 2060 C CA . GLY A 1 261 ? -18.721 -7.676 11.302 1.00 53.09 261 GLY A CA 1
ATOM 2061 C C . GLY A 1 261 ? -18.063 -6.730 12.300 1.00 53.09 261 GLY A C 1
ATOM 2062 O O . GLY A 1 261 ? -18.729 -6.246 13.215 1.00 53.09 261 GLY A O 1
ATOM 2063 N N . ASN A 1 262 ? -16.764 -6.471 12.146 1.00 66.50 262 ASN A N 1
ATOM 2064 C CA . ASN A 1 262 ? -16.114 -5.422 12.927 1.00 66.50 262 ASN A CA 1
ATOM 2065 C C . ASN A 1 262 ? -16.682 -4.086 12.427 1.00 66.50 262 ASN A C 1
ATOM 2067 O O . ASN A 1 262 ? -16.612 -3.776 11.233 1.00 66.50 262 ASN A O 1
ATOM 2071 N N . THR A 1 263 ? -17.315 -3.330 13.322 1.00 77.81 263 THR A N 1
ATOM 2072 C CA . THR A 1 263 ? -17.810 -1.990 12.997 1.00 77.81 263 THR A CA 1
ATOM 2073 C C . THR A 1 263 ? -16.621 -1.045 13.021 1.00 77.81 263 THR A C 1
ATOM 2075 O O . THR A 1 263 ? -15.897 -1.006 14.009 1.00 77.81 263 THR A O 1
ATOM 2078 N N . ILE A 1 264 ? -16.407 -0.313 11.934 1.00 88.12 264 ILE A N 1
ATOM 2079 C CA . ILE A 1 264 ? -15.348 0.691 11.818 1.00 88.12 264 ILE A CA 1
ATOM 2080 C C . ILE A 1 264 ? -15.955 2.047 11.457 1.00 88.12 264 ILE A C 1
ATOM 2082 O O . ILE A 1 264 ? -17.053 2.117 10.898 1.00 88.12 264 ILE A O 1
ATOM 2086 N N . ILE A 1 265 ? -15.230 3.127 11.739 1.00 88.62 265 ILE A N 1
ATOM 2087 C CA . ILE A 1 265 ? -15.591 4.471 11.277 1.00 88.62 265 ILE A CA 1
ATOM 2088 C C . ILE A 1 265 ? -14.616 4.876 10.178 1.00 88.62 265 ILE A C 1
ATOM 2090 O O . ILE A 1 265 ? -13.412 4.959 10.405 1.00 88.62 265 ILE A O 1
ATOM 2094 N N . GLU A 1 266 ? -15.127 5.141 8.981 1.00 92.44 266 GLU A N 1
ATOM 2095 C CA . GLU A 1 266 ? -14.353 5.749 7.908 1.00 92.44 266 GLU A CA 1
ATOM 2096 C C . GLU A 1 266 ? -14.379 7.267 8.051 1.00 92.44 266 GLU A C 1
ATOM 2098 O O . GLU A 1 266 ? -15.434 7.895 7.958 1.00 92.44 266 GLU A O 1
ATOM 2103 N N . ILE A 1 267 ? -13.205 7.850 8.267 1.00 93.31 267 ILE A N 1
ATOM 2104 C CA . ILE A 1 267 ? -13.007 9.291 8.349 1.00 93.31 267 ILE A CA 1
ATOM 2105 C C . ILE A 1 267 ? -12.341 9.807 7.079 1.00 93.31 267 ILE A C 1
ATOM 2107 O O . ILE A 1 267 ? -11.484 9.145 6.494 1.00 93.31 267 ILE A O 1
ATOM 2111 N N . SER A 1 268 ? -12.719 11.009 6.657 1.00 94.00 268 SER A N 1
ATOM 2112 C CA . SER A 1 268 ? -12.071 11.696 5.541 1.00 94.00 268 SER A CA 1
ATOM 2113 C C . SER A 1 268 ? -12.025 13.203 5.752 1.00 94.00 268 SER A C 1
ATOM 2115 O O . SER A 1 268 ? -12.847 13.781 6.467 1.00 94.00 268 SER A O 1
ATOM 2117 N N . GLY A 1 269 ? -11.038 13.844 5.134 1.00 93.19 269 GLY A N 1
ATOM 2118 C CA . GLY A 1 269 ? -10.826 15.283 5.237 1.00 93.19 269 GLY A CA 1
ATOM 2119 C C . GLY A 1 269 ? -9.512 15.716 4.602 1.00 93.19 269 GLY A C 1
ATOM 2120 O O . GLY A 1 269 ? -8.958 15.009 3.756 1.00 93.19 269 GLY A O 1
ATOM 2121 N N . VAL A 1 270 ? -9.010 16.878 5.015 1.00 93.94 270 VAL A N 1
ATOM 2122 C CA . VAL A 1 270 ? -7.731 17.435 4.553 1.00 93.94 270 VAL A CA 1
ATOM 2123 C C . VAL A 1 270 ? -6.628 17.048 5.539 1.00 93.94 270 VAL A C 1
ATOM 2125 O O . VAL A 1 270 ? -6.728 17.339 6.728 1.00 93.94 270 VAL A O 1
ATOM 2128 N N . ALA A 1 271 ? -5.571 16.396 5.054 1.00 93.00 271 ALA A N 1
ATOM 2129 C CA . ALA A 1 271 ? -4.431 15.977 5.870 1.00 93.00 271 ALA A CA 1
ATOM 2130 C C . ALA A 1 271 ? -3.438 17.124 6.079 1.00 93.00 271 ALA A C 1
ATOM 2132 O O . ALA A 1 271 ? -3.030 17.417 7.200 1.00 93.00 271 ALA A O 1
ATOM 2133 N N . PHE A 1 272 ? -3.043 17.768 4.984 1.00 93.88 272 PHE A N 1
ATOM 2134 C CA . PHE A 1 272 ? -2.143 18.916 4.968 1.00 93.88 272 PHE A CA 1
ATOM 2135 C C . PHE A 1 272 ? -2.278 19.663 3.640 1.00 93.88 272 PHE A C 1
ATOM 2137 O O . PHE A 1 272 ? -2.926 19.193 2.702 1.00 93.88 272 PHE A O 1
ATOM 2144 N N . HIS A 1 273 ? -1.681 20.847 3.569 1.00 93.12 273 HIS A N 1
ATOM 2145 C CA . HIS A 1 273 ? -1.741 21.703 2.393 1.00 93.12 273 HIS A CA 1
ATOM 2146 C C . HIS A 1 273 ? -0.433 22.463 2.174 1.00 93.12 273 HIS A C 1
ATOM 2148 O O . HIS A 1 273 ? 0.503 22.339 2.965 1.00 93.12 273 HIS A O 1
ATOM 2154 N N . GLU A 1 274 ? -0.378 23.261 1.109 1.00 91.50 274 GLU A N 1
ATOM 2155 C CA . GLU A 1 274 ? 0.781 24.083 0.793 1.00 91.50 274 GLU A CA 1
ATOM 2156 C C . GLU A 1 274 ? 1.149 25.069 1.912 1.00 91.50 274 GLU A C 1
ATOM 2158 O O . GLU A 1 274 ? 0.295 25.563 2.652 1.00 91.50 274 GLU A O 1
ATOM 2163 N N . GLY A 1 275 ? 2.429 25.429 1.976 1.00 89.31 275 GLY A N 1
ATOM 2164 C CA . GLY A 1 275 ? 2.933 26.452 2.888 1.00 89.31 275 GLY A CA 1
ATOM 2165 C C . GLY A 1 275 ? 3.497 25.899 4.195 1.00 89.31 275 GLY A C 1
ATOM 2166 O O . GLY A 1 275 ? 3.506 24.695 4.452 1.00 89.31 275 GLY A O 1
ATOM 2167 N N . MET A 1 276 ? 4.036 26.809 5.007 1.00 90.19 276 MET A N 1
ATOM 2168 C CA . MET A 1 276 ? 4.643 26.446 6.283 1.00 90.19 276 MET A CA 1
ATOM 2169 C C . MET A 1 276 ? 3.585 26.150 7.333 1.00 90.19 276 MET A C 1
ATOM 2171 O O . MET A 1 276 ? 2.670 26.940 7.567 1.00 90.19 276 MET A O 1
ATOM 2175 N N . ASN A 1 277 ? 3.765 25.030 8.018 1.00 89.75 277 ASN A N 1
ATOM 2176 C CA . ASN A 1 277 ? 2.971 24.706 9.187 1.00 89.75 277 ASN A CA 1
ATOM 2177 C C . ASN A 1 277 ? 3.424 25.507 10.423 1.00 89.75 277 ASN A C 1
ATOM 2179 O O . ASN A 1 277 ? 4.426 26.229 10.417 1.00 89.75 277 ASN A O 1
ATOM 2183 N N . LYS A 1 278 ? 2.710 25.324 11.539 1.00 88.44 278 LYS A N 1
ATOM 2184 C CA . LYS A 1 278 ? 3.035 25.951 12.836 1.00 88.44 278 LYS A CA 1
ATOM 2185 C C . LYS A 1 278 ? 4.451 25.650 13.349 1.00 88.44 278 LYS A C 1
ATOM 2187 O O . LYS A 1 278 ? 4.978 26.425 14.144 1.00 88.44 278 LYS A O 1
ATOM 2192 N N . ASN A 1 279 ? 5.063 24.562 12.886 1.00 87.06 279 ASN A N 1
ATOM 2193 C CA . ASN A 1 279 ? 6.408 24.128 13.259 1.00 87.06 279 ASN A CA 1
ATOM 2194 C C . ASN A 1 279 ? 7.491 24.653 12.297 1.00 87.06 279 ASN A C 1
ATOM 2196 O O . ASN A 1 279 ? 8.631 24.199 12.370 1.00 87.06 279 ASN A O 1
ATOM 2200 N N . LYS A 1 280 ? 7.153 25.615 11.425 1.00 90.44 280 LYS A N 1
ATOM 2201 C CA . LYS A 1 280 ? 8.058 26.244 10.449 1.00 90.44 280 LYS A CA 1
ATOM 2202 C C . LYS A 1 280 ? 8.696 25.257 9.476 1.00 90.44 280 LYS A C 1
ATOM 2204 O O . LYS A 1 280 ? 9.871 25.382 9.132 1.00 90.44 280 LYS A O 1
ATOM 2209 N N . TRP A 1 281 ? 7.924 24.280 9.017 1.00 91.31 281 TRP A N 1
ATOM 2210 C CA . TRP A 1 281 ? 8.343 23.469 7.886 1.00 91.31 281 TRP A CA 1
ATOM 2211 C C . TRP A 1 281 ? 7.224 23.238 6.879 1.00 91.31 281 TRP A C 1
ATOM 2213 O O . TRP A 1 281 ? 6.043 23.375 7.201 1.00 91.31 281 TRP A O 1
ATOM 2223 N N . ALA A 1 282 ? 7.615 22.938 5.644 1.00 92.69 282 ALA A N 1
ATOM 2224 C CA . ALA A 1 282 ? 6.720 22.727 4.514 1.00 92.69 282 ALA A CA 1
ATOM 2225 C C . ALA A 1 282 ? 7.203 21.570 3.633 1.00 92.69 282 ALA A C 1
ATOM 2227 O O . ALA A 1 282 ? 8.383 21.219 3.641 1.00 92.69 282 ALA A O 1
ATOM 2228 N N . LEU A 1 283 ? 6.289 21.017 2.838 1.00 92.19 283 LEU A N 1
ATOM 2229 C CA . LEU A 1 283 ? 6.602 20.064 1.776 1.00 92.19 283 LEU A CA 1
ATOM 2230 C C . LEU A 1 283 ? 6.535 20.766 0.420 1.00 92.19 283 LEU A C 1
ATOM 2232 O O . LEU A 1 283 ? 5.643 21.581 0.164 1.00 92.19 283 LEU A O 1
ATOM 2236 N N . THR A 1 284 ? 7.470 20.424 -0.458 1.00 93.00 284 THR A N 1
ATOM 2237 C CA . THR A 1 284 ? 7.353 20.709 -1.894 1.00 93.00 284 THR A CA 1
ATOM 2238 C C . THR A 1 284 ? 6.161 19.946 -2.493 1.00 93.00 284 THR A C 1
ATOM 2240 O O . THR A 1 284 ? 5.741 18.936 -1.920 1.00 93.00 284 THR A O 1
ATOM 2243 N N . PRO A 1 285 ? 5.594 20.390 -3.629 1.00 91.75 285 PRO A N 1
ATOM 2244 C CA . PRO A 1 285 ? 4.561 19.630 -4.337 1.00 91.75 285 PRO A CA 1
ATOM 2245 C C . PRO A 1 285 ? 4.989 18.187 -4.643 1.00 91.75 285 PRO A C 1
ATOM 2247 O O . PRO A 1 285 ? 4.209 17.255 -4.459 1.00 91.75 285 PRO A O 1
ATOM 2250 N N . GLU A 1 286 ? 6.247 17.990 -5.034 1.00 90.31 286 GLU A N 1
ATOM 2251 C CA . GLU A 1 286 ? 6.837 16.681 -5.326 1.00 90.31 286 GLU A CA 1
ATOM 2252 C C . GLU A 1 286 ? 6.927 15.824 -4.054 1.00 90.31 286 GLU A C 1
ATOM 2254 O O . GLU A 1 286 ? 6.487 14.671 -4.034 1.00 90.31 286 GLU A O 1
ATOM 2259 N N . GLY A 1 287 ? 7.392 16.419 -2.950 1.00 90.75 287 GLY A N 1
ATOM 2260 C CA . GLY A 1 287 ? 7.403 15.782 -1.633 1.00 90.75 287 GLY A CA 1
ATOM 2261 C C . GLY A 1 287 ? 6.006 15.391 -1.150 1.00 90.75 287 GLY A C 1
ATOM 2262 O O . GLY A 1 287 ? 5.811 14.290 -0.641 1.00 90.75 287 GLY A O 1
ATOM 2263 N N . ALA A 1 288 ? 5.003 16.239 -1.372 1.00 92.12 288 ALA A N 1
ATOM 2264 C CA . ALA A 1 288 ? 3.616 15.943 -1.028 1.00 92.12 288 ALA A CA 1
ATOM 2265 C C . ALA A 1 288 ? 3.055 14.758 -1.832 1.00 92.12 288 ALA A C 1
ATOM 2267 O O . ALA A 1 288 ? 2.377 13.901 -1.265 1.00 92.12 288 ALA A O 1
ATOM 2268 N N . ILE A 1 289 ? 3.376 14.660 -3.127 1.00 91.44 289 ILE A N 1
ATOM 2269 C CA . ILE A 1 289 ? 3.007 13.507 -3.965 1.00 91.44 289 ILE A CA 1
ATOM 2270 C C . ILE A 1 289 ? 3.704 12.228 -3.475 1.00 91.44 289 ILE A C 1
ATOM 2272 O O . ILE A 1 289 ? 3.074 11.167 -3.441 1.00 91.44 289 ILE A O 1
ATOM 2276 N N . SER A 1 290 ? 4.976 12.314 -3.066 1.00 91.62 290 SER A N 1
ATOM 2277 C CA . SER A 1 290 ? 5.699 11.190 -2.450 1.00 91.62 290 SER A CA 1
ATOM 2278 C C . SER A 1 290 ? 5.003 10.720 -1.169 1.00 91.62 290 SER A C 1
ATOM 2280 O O . SER A 1 290 ? 4.711 9.533 -1.022 1.00 91.62 290 SER A O 1
ATOM 2282 N N . VAL A 1 291 ? 4.640 11.653 -0.284 1.00 91.56 291 VAL A N 1
ATOM 2283 C CA . VAL A 1 291 ? 3.931 11.356 0.969 1.00 91.56 291 VAL A CA 1
ATOM 2284 C C . VAL A 1 291 ? 2.585 10.686 0.715 1.00 91.56 291 VAL A C 1
ATOM 2286 O O . VAL A 1 291 ? 2.284 9.694 1.366 1.00 91.56 291 VAL A O 1
ATOM 2289 N N . VAL A 1 292 ? 1.801 11.144 -0.266 1.00 91.75 292 VAL A N 1
ATOM 2290 C CA . VAL A 1 292 ? 0.506 10.526 -0.611 1.00 91.75 292 VAL A CA 1
ATOM 2291 C C . VAL A 1 292 ? 0.632 9.029 -0.902 1.00 91.75 292 VAL A C 1
ATOM 2293 O O . VAL A 1 292 ? -0.241 8.258 -0.512 1.00 91.75 292 VAL A O 1
ATOM 2296 N N . ARG A 1 293 ? 1.727 8.600 -1.541 1.00 90.19 293 ARG A N 1
ATOM 2297 C CA . ARG A 1 293 ? 1.986 7.176 -1.810 1.00 90.19 293 ARG A CA 1
ATOM 2298 C C . ARG A 1 293 ? 2.357 6.397 -0.552 1.00 90.19 293 ARG A C 1
ATOM 2300 O O . ARG A 1 293 ? 2.050 5.217 -0.469 1.00 90.19 293 ARG A O 1
ATOM 2307 N N . GLN A 1 294 ? 3.023 7.049 0.397 1.00 90.50 294 GLN A N 1
ATOM 2308 C CA . GLN A 1 294 ? 3.433 6.452 1.669 1.00 90.50 294 GLN A CA 1
ATOM 2309 C C . GLN A 1 294 ? 2.292 6.409 2.698 1.00 90.50 294 GLN A C 1
ATOM 2311 O O . GLN A 1 294 ? 2.363 5.644 3.651 1.00 90.50 294 GLN A O 1
ATOM 2316 N N . MET A 1 295 ? 1.248 7.226 2.521 1.00 90.38 295 MET A N 1
ATOM 2317 C CA . MET A 1 295 ? 0.095 7.261 3.421 1.00 90.38 295 MET A CA 1
ATOM 2318 C C . MET A 1 295 ? -0.790 6.015 3.309 1.00 90.38 295 MET A C 1
ATOM 2320 O O . MET A 1 295 ? -1.458 5.685 4.279 1.00 90.38 295 MET A O 1
ATOM 2324 N N . ASP A 1 296 ? -0.826 5.332 2.164 1.00 89.31 296 ASP A N 1
ATOM 2325 C CA . ASP A 1 296 ? -1.635 4.119 2.000 1.00 89.31 296 ASP A CA 1
ATOM 2326 C C . ASP A 1 296 ? -1.123 2.980 2.899 1.00 89.31 296 ASP A C 1
ATOM 2328 O O . ASP A 1 296 ? 0.047 2.602 2.843 1.00 89.31 296 ASP A O 1
ATOM 2332 N N . GLY A 1 297 ? -1.998 2.450 3.753 1.00 85.25 297 GLY A N 1
ATOM 2333 C CA . GLY A 1 297 ? -1.675 1.397 4.714 1.00 85.25 297 GLY A CA 1
ATOM 2334 C C . GLY A 1 297 ? -0.894 1.857 5.948 1.00 85.25 297 GLY A C 1
ATOM 2335 O O . GLY A 1 297 ? -0.539 1.018 6.773 1.00 85.25 297 GLY A O 1
ATOM 2336 N N . ALA A 1 298 ? -0.626 3.156 6.099 1.00 88.31 298 ALA A N 1
ATOM 2337 C CA . ALA A 1 298 ? 0.090 3.684 7.253 1.00 88.31 298 ALA A CA 1
ATOM 2338 C C . ALA A 1 298 ? -0.826 3.910 8.469 1.00 88.31 298 ALA A C 1
ATOM 2340 O O . ALA A 1 298 ? -2.055 3.959 8.365 1.00 88.31 298 ALA A O 1
ATOM 2341 N N . ASP A 1 299 ? -0.217 4.059 9.642 1.00 89.38 299 ASP A N 1
ATOM 2342 C CA . ASP A 1 299 ? -0.948 4.081 10.906 1.00 89.38 299 ASP A CA 1
ATOM 2343 C C . ASP A 1 299 ? -1.636 5.430 11.168 1.00 89.38 299 ASP A C 1
ATOM 2345 O O . ASP A 1 299 ? -1.063 6.512 10.984 1.00 89.38 299 ASP A O 1
ATOM 2349 N N . LEU A 1 300 ? -2.868 5.347 11.673 1.00 89.88 300 LEU A N 1
ATOM 2350 C CA . LEU A 1 300 ? -3.597 6.462 12.266 1.00 89.88 300 LEU A CA 1
ATOM 2351 C C . LEU A 1 300 ? -3.416 6.400 13.786 1.00 89.88 300 LEU A C 1
ATOM 2353 O O . LEU A 1 300 ? -3.802 5.409 14.409 1.00 89.88 300 LEU A O 1
ATOM 2357 N N . THR A 1 301 ? -2.865 7.444 14.398 1.00 89.25 301 THR A N 1
ATOM 2358 C CA . THR A 1 301 ? -2.620 7.505 15.847 1.00 89.25 301 THR A CA 1
ATOM 2359 C C . THR A 1 301 ? -3.531 8.507 16.542 1.00 89.25 301 THR A C 1
ATOM 2361 O O . THR A 1 301 ? -3.992 9.484 15.947 1.00 89.25 301 THR A O 1
ATOM 2364 N N . LEU A 1 302 ? -3.783 8.286 17.832 1.00 86.44 302 LEU A N 1
ATOM 2365 C CA . LEU A 1 302 ? -4.361 9.306 18.701 1.00 86.44 302 LEU A CA 1
ATOM 2366 C C . LEU A 1 302 ? -3.233 10.139 19.304 1.00 86.44 302 LEU A C 1
ATOM 2368 O O . LEU A 1 302 ? -2.380 9.610 20.017 1.00 86.44 302 LEU A O 1
ATOM 2372 N N . LEU A 1 303 ? -3.255 11.446 19.033 1.00 83.88 303 LEU A N 1
ATOM 2373 C CA . LEU A 1 303 ? -2.174 12.383 19.339 1.00 83.88 303 LEU A CA 1
ATOM 2374 C C . LEU A 1 303 ? -0.855 12.034 18.625 1.00 83.88 303 LEU A C 1
ATOM 2376 O O . LEU A 1 303 ? -0.705 10.984 17.995 1.00 83.88 303 LEU A O 1
ATOM 2380 N N . HIS A 1 304 ? 0.105 12.961 18.682 1.00 76.94 304 HIS A N 1
ATOM 2381 C CA . HIS A 1 304 ? 1.443 12.689 18.168 1.00 76.94 304 HIS A CA 1
ATOM 2382 C C . HIS A 1 304 ? 2.198 11.766 19.136 1.00 76.94 304 HIS A C 1
ATOM 2384 O O . HIS A 1 304 ? 2.345 12.128 20.309 1.00 76.94 304 HIS A O 1
ATOM 2390 N N . PRO A 1 305 ? 2.707 10.619 18.659 1.00 73.25 305 PRO A N 1
ATOM 2391 C CA . PRO A 1 305 ? 3.666 9.827 19.397 1.00 73.25 305 PRO A CA 1
ATOM 2392 C C . PRO A 1 305 ? 4.969 10.599 19.600 1.00 73.25 305 PRO A C 1
ATOM 2394 O O . PRO A 1 305 ? 5.292 11.536 18.858 1.00 73.25 305 PRO A O 1
ATOM 2397 N N . LYS A 1 306 ? 5.724 10.231 20.635 1.00 73.88 306 LYS A N 1
ATOM 2398 C CA . LYS A 1 306 ? 7.025 10.848 20.891 1.00 73.88 306 LYS A CA 1
ATOM 2399 C C . LYS A 1 306 ? 8.019 10.360 19.845 1.00 73.88 306 LYS A C 1
ATOM 2401 O O . LYS A 1 306 ? 7.952 9.221 19.392 1.00 73.88 306 LYS A O 1
ATOM 2406 N N . ALA A 1 307 ? 8.935 11.238 19.447 1.00 64.69 307 ALA A N 1
ATOM 2407 C CA . ALA A 1 307 ? 10.063 10.819 18.628 1.00 64.69 307 ALA A CA 1
ATOM 2408 C C . ALA A 1 307 ? 10.889 9.789 19.411 1.00 64.69 307 ALA A C 1
ATOM 2410 O O . ALA A 1 307 ? 11.080 9.951 20.619 1.00 64.69 307 ALA A O 1
ATOM 2411 N N . ASP A 1 308 ? 11.350 8.743 18.730 1.00 60.78 308 ASP A N 1
ATOM 2412 C CA . ASP A 1 308 ? 12.217 7.741 19.340 1.00 60.78 308 ASP A CA 1
ATOM 2413 C C . ASP A 1 308 ? 13.498 8.420 19.854 1.00 60.78 308 ASP A C 1
ATOM 2415 O O . ASP A 1 308 ? 14.172 9.157 19.132 1.00 60.78 308 ASP A O 1
ATOM 2419 N N . GLU A 1 309 ? 13.844 8.186 21.121 1.00 56.06 309 GLU A N 1
ATOM 2420 C CA . GLU A 1 309 ? 15.059 8.735 21.731 1.00 56.06 309 GLU A CA 1
ATOM 2421 C C . GLU A 1 309 ? 16.341 8.161 21.091 1.00 56.06 309 GLU A C 1
ATOM 2423 O O . GLU A 1 309 ? 17.430 8.704 21.295 1.00 56.06 309 GLU A O 1
ATOM 2428 N N . THR A 1 310 ? 16.229 7.075 20.314 1.00 45.31 310 THR A N 1
ATOM 2429 C CA . THR A 1 310 ? 17.356 6.305 19.771 1.00 45.31 310 THR A CA 1
ATOM 2430 C C . THR A 1 310 ? 17.533 6.368 18.248 1.00 45.31 310 THR A C 1
ATOM 2432 O O . THR A 1 310 ? 18.517 5.819 17.744 1.00 45.31 310 THR A O 1
ATOM 2435 N N . GLY A 1 311 ? 16.671 7.066 17.495 1.00 50.53 311 GLY A N 1
ATOM 2436 C CA . GLY A 1 311 ? 16.775 7.090 16.030 1.00 50.53 311 GLY A CA 1
ATOM 2437 C C . GLY A 1 311 ? 15.732 7.932 15.290 1.00 50.53 311 GLY A C 1
ATOM 2438 O O . GLY A 1 311 ? 15.079 8.797 15.863 1.00 50.53 311 GLY A O 1
ATOM 2439 N N . ALA A 1 312 ? 15.610 7.695 13.978 1.00 51.66 312 ALA A N 1
ATOM 2440 C CA . ALA A 1 312 ? 14.547 8.259 13.147 1.00 51.66 312 ALA A CA 1
ATOM 2441 C C . ALA A 1 312 ? 13.281 7.401 13.288 1.00 51.66 312 ALA A C 1
ATOM 2443 O O . ALA A 1 312 ? 13.329 6.201 13.025 1.00 51.66 312 ALA A O 1
ATOM 2444 N N . GLY A 1 313 ? 12.168 8.011 13.695 1.00 56.00 313 GLY A N 1
ATOM 2445 C CA . GLY A 1 313 ? 10.893 7.319 13.895 1.00 56.00 313 GLY A CA 1
ATOM 2446 C C . GLY A 1 313 ? 10.145 7.805 15.134 1.00 56.00 313 GLY A C 1
ATOM 2447 O O . GLY A 1 313 ? 10.599 8.708 15.841 1.00 56.00 313 GLY A O 1
ATOM 2448 N N . PHE A 1 314 ? 8.982 7.208 15.384 1.00 60.81 314 PHE A N 1
ATOM 2449 C CA . PHE A 1 314 ? 8.116 7.553 16.507 1.00 60.81 314 PHE A CA 1
ATOM 2450 C C . PHE A 1 314 ? 7.745 6.314 17.327 1.00 60.81 314 PHE A C 1
ATOM 2452 O O . PHE A 1 314 ? 7.667 5.201 16.802 1.00 60.81 314 PHE A O 1
ATOM 2459 N N . THR A 1 315 ? 7.520 6.500 18.627 1.00 61.34 315 THR A N 1
ATOM 2460 C CA . THR A 1 315 ? 7.120 5.422 19.535 1.00 61.34 315 THR A CA 1
ATOM 2461 C C . THR A 1 315 ? 5.704 4.930 19.214 1.00 61.34 315 THR A C 1
ATOM 2463 O O . THR A 1 315 ? 4.831 5.704 18.829 1.00 61.34 315 THR A O 1
ATOM 2466 N N . ARG A 1 316 ? 5.454 3.623 19.358 1.00 67.19 316 ARG A N 1
ATOM 2467 C CA . ARG A 1 316 ? 4.115 3.031 19.200 1.00 67.19 316 ARG A CA 1
ATOM 2468 C C . ARG A 1 316 ? 3.703 2.359 20.499 1.00 67.19 316 ARG A C 1
ATOM 2470 O O . ARG A 1 316 ? 4.421 1.498 21.008 1.00 67.19 316 ARG A O 1
ATOM 2477 N N . ASN A 1 317 ? 2.537 2.724 21.020 1.00 63.00 317 ASN A N 1
ATOM 2478 C CA . ASN A 1 317 ? 1.964 2.086 22.195 1.00 63.00 317 ASN A CA 1
ATOM 2479 C C . ASN A 1 317 ? 1.093 0.900 21.774 1.00 63.00 317 ASN A C 1
ATOM 2481 O O . ASN A 1 317 ? 0.065 1.059 21.116 1.00 63.00 317 ASN A O 1
ATOM 2485 N N . THR A 1 318 ? 1.516 -0.296 22.184 1.00 58.88 318 THR A N 1
ATOM 2486 C CA . THR A 1 318 ? 0.766 -1.550 22.003 1.00 58.88 318 THR A CA 1
ATOM 2487 C C . THR A 1 318 ? 0.085 -2.020 23.294 1.00 58.88 318 THR A C 1
ATOM 2489 O O . THR A 1 318 ? -0.721 -2.947 23.260 1.00 58.88 318 THR A O 1
ATOM 2492 N N . ASP A 1 319 ? 0.330 -1.335 24.416 1.00 53.66 319 ASP A N 1
ATOM 2493 C CA . ASP A 1 319 ? -0.137 -1.682 25.765 1.00 53.66 319 ASP A CA 1
ATOM 2494 C C . ASP A 1 319 ? -1.498 -1.048 26.124 1.00 53.66 319 ASP A C 1
ATOM 2496 O O . ASP A 1 319 ? -1.966 -1.145 27.261 1.00 53.66 319 ASP A O 1
ATOM 2500 N N . GLY A 1 320 ? -2.171 -0.417 25.154 1.00 50.88 320 GLY A N 1
ATOM 2501 C CA . GLY A 1 320 ? -3.566 0.022 25.279 1.00 50.88 320 GLY A CA 1
ATOM 2502 C C . GLY A 1 320 ? -3.794 1.313 26.075 1.00 50.88 320 GLY A C 1
ATOM 2503 O O . GLY A 1 320 ? -4.923 1.568 26.489 1.00 50.88 320 GLY A O 1
ATOM 2504 N N . GLY A 1 321 ? -2.757 2.126 26.297 1.00 59.16 321 GLY A N 1
ATOM 2505 C CA . GLY A 1 321 ? -2.909 3.491 26.822 1.00 59.16 321 GLY A CA 1
ATOM 2506 C C . GLY A 1 321 ? -3.447 4.471 25.768 1.00 59.16 321 GLY A C 1
ATOM 2507 O O . GLY A 1 321 ? -3.434 4.167 24.586 1.00 59.16 321 GLY A O 1
ATOM 2508 N N . LEU A 1 322 ? -3.912 5.657 26.182 1.00 59.66 322 LEU A N 1
ATOM 2509 C CA . LEU A 1 322 ? -4.423 6.691 25.257 1.00 59.66 322 LEU A CA 1
ATOM 2510 C C . LEU A 1 322 ? -3.312 7.473 24.532 1.00 59.66 322 LEU A C 1
ATOM 2512 O O . LEU A 1 322 ? -3.560 8.059 23.483 1.00 59.66 322 LEU A O 1
ATOM 2516 N N . GLU A 1 323 ? -2.102 7.512 25.093 1.00 58.72 323 GLU A N 1
ATOM 2517 C CA . GLU A 1 323 ? -0.947 8.161 24.464 1.00 58.72 323 GLU A CA 1
ATOM 2518 C C . GLU A 1 323 ? -0.250 7.186 23.507 1.00 58.72 323 GLU A C 1
ATOM 2520 O O . GLU A 1 323 ? -0.016 6.032 23.869 1.00 58.72 323 GLU A O 1
ATOM 2525 N N . GLU A 1 324 ? 0.113 7.667 22.312 1.00 64.12 324 GLU A N 1
ATOM 2526 C CA . GLU A 1 324 ? 0.898 6.929 21.301 1.00 64.12 324 GLU A CA 1
ATOM 2527 C C . GLU A 1 324 ? 0.174 5.687 20.736 1.00 64.12 324 GLU A C 1
ATOM 2529 O O . GLU A 1 324 ? 0.790 4.815 20.119 1.00 64.12 324 GLU A O 1
ATOM 2534 N N . ALA A 1 325 ? -1.142 5.591 20.951 1.00 76.25 325 ALA A N 1
ATOM 2535 C CA . ALA A 1 325 ? -1.950 4.473 20.489 1.00 76.25 325 ALA A CA 1
ATOM 2536 C C . ALA A 1 325 ? -2.272 4.579 19.002 1.00 76.25 325 ALA A C 1
ATOM 2538 O O . ALA A 1 325 ? -2.752 5.609 18.518 1.00 76.25 325 ALA A O 1
ATOM 2539 N N . VAL A 1 326 ? -2.085 3.462 18.304 1.00 83.00 326 VAL A N 1
ATOM 2540 C CA . VAL A 1 326 ? -2.625 3.256 16.961 1.00 83.00 326 VAL A CA 1
ATOM 2541 C C . VAL A 1 326 ? -4.125 3.015 17.090 1.00 83.00 326 VAL A C 1
ATOM 2543 O O . VAL A 1 326 ? -4.573 2.105 17.790 1.00 83.00 326 VAL A O 1
ATOM 2546 N N . VAL A 1 327 ? -4.904 3.866 16.435 1.00 86.62 327 VAL A N 1
ATOM 2547 C CA . VAL A 1 327 ? -6.369 3.861 16.494 1.00 86.62 327 VAL A CA 1
ATOM 2548 C C . VAL A 1 327 ? -7.031 3.447 15.192 1.00 86.62 327 VAL A C 1
ATOM 2550 O O . VAL A 1 327 ? -8.250 3.263 15.150 1.00 86.62 327 VAL A O 1
ATOM 2553 N N . GLY A 1 328 ? -6.234 3.278 14.144 1.00 87.50 328 GLY A N 1
ATOM 2554 C CA . GLY A 1 328 ? -6.721 2.926 12.830 1.00 87.50 328 GLY A CA 1
ATOM 2555 C C . GLY A 1 328 ? -5.619 2.831 11.787 1.00 87.50 328 GLY A C 1
ATOM 2556 O O . GLY A 1 328 ? -4.432 2.927 12.098 1.00 87.50 328 GLY A O 1
ATOM 2557 N N . THR A 1 329 ? -6.044 2.706 10.538 1.00 90.06 329 THR A N 1
ATOM 2558 C CA . THR A 1 329 ? -5.163 2.620 9.370 1.00 90.06 329 THR A CA 1
ATOM 2559 C C . THR A 1 329 ? -5.676 3.545 8.279 1.00 90.06 329 THR A C 1
ATOM 2561 O O . THR A 1 329 ? -6.882 3.707 8.091 1.00 90.06 329 THR A O 1
ATOM 2564 N N . ILE A 1 330 ? -4.762 4.177 7.558 1.00 91.25 330 ILE A N 1
ATOM 2565 C CA . ILE A 1 330 ? -5.075 5.025 6.415 1.00 91.25 330 ILE A CA 1
ATOM 2566 C C . ILE A 1 330 ? -5.319 4.128 5.197 1.00 91.25 330 ILE A C 1
ATOM 2568 O O . ILE A 1 330 ? -4.516 3.258 4.878 1.00 91.25 330 ILE A O 1
ATOM 2572 N N . VAL A 1 331 ? -6.444 4.340 4.521 1.00 89.62 331 VAL A N 1
ATOM 2573 C CA . VAL A 1 331 ? -6.883 3.567 3.343 1.00 89.62 331 VAL A CA 1
ATOM 2574 C C . VAL A 1 331 ? -6.349 4.178 2.053 1.00 89.62 331 VAL A C 1
ATOM 2576 O O . VAL A 1 331 ? -6.276 3.527 1.020 1.00 89.62 331 VAL A O 1
ATOM 2579 N N . GLY A 1 332 ? -6.048 5.472 2.089 1.00 88.81 332 GLY A N 1
ATOM 2580 C CA . GLY A 1 332 ? -5.479 6.171 0.957 1.00 88.81 332 GLY A CA 1
ATOM 2581 C C . GLY A 1 332 ? -5.466 7.676 1.151 1.00 88.81 332 GLY A C 1
ATOM 2582 O O . GLY A 1 332 ? -6.113 8.238 2.041 1.00 88.81 332 GLY A O 1
ATOM 2583 N N . ALA A 1 333 ? -4.726 8.336 0.272 1.00 92.06 333 ALA A N 1
ATOM 2584 C CA . ALA A 1 333 ? -4.671 9.781 0.179 1.00 92.06 333 ALA A CA 1
ATOM 2585 C C . ALA A 1 333 ? -4.744 10.225 -1.284 1.00 92.06 333 ALA A C 1
ATOM 2587 O O . ALA A 1 333 ? -4.493 9.457 -2.214 1.00 92.06 333 ALA A O 1
ATOM 2588 N N . THR A 1 334 ? -5.130 11.474 -1.510 1.00 91.06 334 THR A N 1
ATOM 2589 C CA . THR A 1 334 ? -5.269 12.050 -2.847 1.00 91.06 334 THR A CA 1
ATOM 2590 C C . THR A 1 334 ? -4.739 13.472 -2.852 1.00 91.06 334 THR A C 1
ATOM 2592 O O . THR A 1 334 ? -5.052 14.268 -1.969 1.00 91.06 334 THR A O 1
ATOM 2595 N N . PHE A 1 335 ? -3.929 13.781 -3.860 1.00 91.88 335 PHE A N 1
ATOM 2596 C CA . PHE A 1 335 ? -3.350 15.099 -4.077 1.00 91.88 335 PHE A CA 1
ATOM 2597 C C . PHE A 1 335 ? -4.246 15.932 -4.997 1.00 91.88 335 PHE A C 1
ATOM 2599 O O . PHE A 1 335 ? -4.637 15.466 -6.068 1.00 91.88 335 PHE A O 1
ATOM 2606 N N . PHE A 1 336 ? -4.523 17.173 -4.608 1.00 90.50 336 PHE A N 1
ATOM 2607 C CA . PHE A 1 336 ? -5.281 18.138 -5.395 1.00 90.50 336 PHE A CA 1
ATOM 2608 C C . PHE A 1 336 ? -4.467 19.411 -5.592 1.00 90.50 336 PHE A C 1
ATOM 2610 O O . PHE A 1 336 ? -3.993 20.016 -4.634 1.00 90.50 336 PHE A O 1
ATOM 2617 N N . THR A 1 337 ? -4.342 19.857 -6.839 1.00 88.44 337 THR A N 1
ATOM 2618 C CA . THR A 1 337 ? -3.768 21.168 -7.155 1.00 88.44 337 THR A CA 1
ATOM 2619 C C . THR A 1 337 ? -4.846 22.239 -7.020 1.00 88.44 337 THR A C 1
ATOM 2621 O O . THR A 1 337 ? -5.930 22.111 -7.587 1.00 88.44 337 THR A O 1
ATOM 2624 N N . THR A 1 338 ? -4.551 23.312 -6.292 1.00 83.81 338 THR A N 1
ATOM 2625 C CA . THR A 1 338 ? -5.451 24.460 -6.113 1.00 83.81 338 THR A CA 1
ATOM 2626 C C . THR A 1 338 ? -4.846 25.707 -6.763 1.00 83.81 338 THR A C 1
ATOM 2628 O O . THR A 1 338 ? -3.663 25.739 -7.091 1.00 83.81 338 THR A O 1
ATOM 2631 N N . GLN A 1 339 ? -5.633 26.776 -6.949 1.00 76.88 339 GLN A N 1
ATOM 2632 C CA . GLN A 1 339 ? -5.131 28.030 -7.545 1.00 76.88 339 GLN A CA 1
ATOM 2633 C C . GLN A 1 339 ? -3.991 28.684 -6.738 1.00 76.88 339 GLN A C 1
ATOM 2635 O O . GLN A 1 339 ? -3.265 29.516 -7.277 1.00 76.88 339 GLN A O 1
ATOM 2640 N N . GLY A 1 340 ? -3.846 28.322 -5.457 1.00 73.81 340 GLY A N 1
ATOM 2641 C CA . GLY A 1 340 ? -2.828 28.844 -4.545 1.00 73.81 340 GLY A CA 1
ATOM 2642 C C . GLY A 1 340 ? -1.742 27.841 -4.151 1.00 73.81 340 GLY A C 1
ATOM 2643 O O . GLY A 1 340 ? -0.880 28.207 -3.358 1.00 73.81 340 GLY A O 1
ATOM 2644 N N . GLY A 1 341 ? -1.764 26.611 -4.680 1.00 87.19 341 GLY A N 1
ATOM 2645 C CA . GLY A 1 341 ? -0.813 25.562 -4.316 1.00 87.19 341 GLY A CA 1
ATOM 2646 C C . GLY A 1 341 ? -1.397 24.158 -4.433 1.00 87.19 341 GLY A C 1
ATOM 2647 O O . GLY A 1 341 ? -1.777 23.722 -5.520 1.00 87.19 341 GLY A O 1
ATOM 2648 N N . TYR A 1 342 ? -1.435 23.427 -3.323 1.00 92.25 342 TYR A N 1
ATOM 2649 C CA . TYR A 1 342 ? -1.900 22.050 -3.278 1.00 92.25 342 TYR A CA 1
ATOM 2650 C C . TYR A 1 342 ? -2.511 21.678 -1.925 1.00 92.25 342 TYR A C 1
ATOM 2652 O O . TYR A 1 342 ? -2.083 22.116 -0.861 1.00 92.25 342 TYR A O 1
ATOM 2660 N N . GLU A 1 343 ? -3.468 20.766 -1.948 1.00 93.69 343 GLU A N 1
ATOM 2661 C CA . GLU A 1 343 ? -3.995 20.135 -0.746 1.00 93.69 343 GLU A CA 1
ATOM 2662 C C . GLU A 1 343 ? -3.988 18.620 -0.882 1.00 93.69 343 GLU A C 1
ATOM 2664 O O . GLU A 1 343 ? -4.207 18.067 -1.960 1.00 93.69 343 GLU A O 1
ATOM 2669 N N . VAL A 1 344 ? -3.725 17.941 0.228 1.00 93.38 344 VAL A N 1
ATOM 2670 C CA . VAL A 1 344 ? -3.765 16.486 0.306 1.00 93.38 344 VAL A CA 1
ATOM 2671 C C . VAL A 1 344 ? -4.947 16.087 1.166 1.00 93.38 344 VAL A C 1
ATOM 2673 O O . VAL A 1 344 ? -5.057 16.496 2.322 1.00 93.38 344 VAL A O 1
ATOM 2676 N N . ARG A 1 345 ? -5.831 15.271 0.599 1.00 94.50 345 ARG A N 1
ATOM 2677 C CA . ARG A 1 345 ? -6.988 14.696 1.288 1.00 94.50 345 ARG A CA 1
ATOM 2678 C C . ARG A 1 345 ? -6.706 13.245 1.640 1.00 94.50 345 ARG A C 1
ATOM 2680 O O . ARG A 1 345 ? -5.974 12.577 0.917 1.00 94.50 345 ARG A O 1
ATOM 2687 N N . TYR A 1 346 ? -7.283 12.759 2.730 1.00 94.44 346 TYR A N 1
ATOM 2688 C CA . TYR A 1 346 ? -7.076 11.392 3.213 1.00 94.44 346 TYR A CA 1
ATOM 2689 C C . TYR A 1 346 ? -8.401 10.687 3.481 1.00 94.44 346 TYR A C 1
ATOM 2691 O O . TYR A 1 346 ? -9.432 11.329 3.703 1.00 94.44 346 TYR A O 1
ATOM 2699 N N . VAL A 1 347 ? -8.335 9.358 3.488 1.00 93.69 347 VAL A N 1
ATOM 2700 C CA . VAL A 1 347 ? -9.378 8.455 3.970 1.00 93.69 347 VAL A CA 1
ATOM 2701 C C . VAL A 1 347 ? -8.723 7.471 4.934 1.00 93.69 347 VAL A C 1
ATOM 2703 O O . VAL A 1 347 ? -7.711 6.860 4.595 1.00 93.69 347 VAL A O 1
ATOM 2706 N N . ALA A 1 348 ? -9.272 7.319 6.135 1.00 92.31 348 ALA A N 1
ATOM 2707 C CA . ALA A 1 348 ? -8.749 6.402 7.144 1.00 92.31 348 ALA A CA 1
ATOM 2708 C C . ALA A 1 348 ? -9.872 5.646 7.859 1.00 92.31 348 ALA A C 1
ATOM 2710 O O . ALA A 1 348 ? -10.988 6.143 7.989 1.00 92.31 348 ALA A O 1
ATOM 2711 N N . HIS A 1 349 ? -9.570 4.442 8.332 1.00 91.44 349 HIS A N 1
ATOM 2712 C CA . HIS A 1 349 ? -10.471 3.596 9.106 1.00 91.44 349 HIS A CA 1
ATOM 2713 C C . HIS A 1 349 ? -10.067 3.612 10.571 1.00 91.44 349 HIS A C 1
ATOM 2715 O O . HIS A 1 349 ? -8.967 3.190 10.914 1.00 91.44 349 HIS A O 1
ATOM 2721 N N . VAL A 1 350 ? -10.970 4.066 11.434 1.00 89.69 350 VAL A N 1
ATOM 2722 C CA . VAL A 1 350 ? -10.838 4.000 12.890 1.00 89.69 350 VAL A CA 1
ATOM 2723 C C . VAL A 1 350 ? -11.419 2.673 13.363 1.00 89.69 350 VAL A C 1
ATOM 2725 O O . VAL A 1 350 ? -12.592 2.377 13.127 1.00 89.69 350 VAL A O 1
ATOM 2728 N N . THR A 1 351 ? -10.594 1.878 14.038 1.00 87.69 351 THR A N 1
ATOM 2729 C CA . THR A 1 351 ? -10.940 0.525 14.503 1.00 87.69 351 THR A CA 1
ATOM 2730 C C . THR A 1 351 ? -11.120 0.447 16.018 1.00 87.69 351 THR A C 1
ATOM 2732 O O . THR A 1 351 ? -11.700 -0.510 16.524 1.00 87.69 351 THR A O 1
ATOM 2735 N N . ARG A 1 352 ? -10.641 1.449 16.766 1.00 82.69 352 ARG A N 1
ATOM 2736 C CA . ARG A 1 352 ? -10.799 1.513 18.225 1.00 82.69 352 ARG A CA 1
ATOM 2737 C C . ARG A 1 352 ? -12.202 1.985 18.604 1.00 82.69 352 ARG A C 1
ATOM 2739 O O . ARG A 1 352 ? -12.497 3.174 18.519 1.00 82.69 352 ARG A O 1
ATOM 2746 N N . GLU A 1 353 ? -13.011 1.060 19.117 1.00 81.56 353 GLU A N 1
ATOM 2747 C CA . GLU A 1 353 ? -14.388 1.315 19.576 1.00 81.56 353 GLU A CA 1
ATOM 2748 C C . GLU A 1 353 ? -14.479 2.407 20.659 1.00 81.56 353 GLU A C 1
ATOM 2750 O O . GLU A 1 353 ? -15.450 3.154 20.707 1.00 81.56 353 GLU A O 1
ATOM 2755 N N . GLU A 1 354 ? -13.440 2.570 21.487 1.00 82.06 354 GLU A N 1
ATOM 2756 C CA . GLU A 1 354 ? -13.362 3.614 22.525 1.00 82.06 354 GLU A CA 1
ATOM 2757 C C . GLU A 1 354 ? -13.457 5.043 21.964 1.00 82.06 354 GLU A C 1
ATOM 2759 O O . GLU A 1 354 ? -13.837 5.964 22.683 1.00 82.06 354 GLU A O 1
ATOM 2764 N N . LEU A 1 355 ? -13.108 5.247 20.689 1.00 82.81 355 LEU A N 1
ATOM 2765 C CA . LEU A 1 355 ? -13.219 6.552 20.042 1.00 82.81 355 LEU A CA 1
ATOM 2766 C C . LEU A 1 355 ? -14.586 6.793 19.404 1.00 82.81 355 LEU A C 1
ATOM 2768 O O . LEU A 1 355 ? -14.862 7.933 19.030 1.00 82.81 355 LEU A O 1
ATOM 2772 N N . PHE A 1 356 ? -15.446 5.783 19.276 1.00 86.50 356 PHE A N 1
ATOM 2773 C CA . PHE A 1 356 ? -16.691 5.915 18.514 1.00 86.50 356 PHE A CA 1
ATOM 2774 C C . PHE A 1 356 ? -17.636 6.939 19.146 1.00 86.50 356 PHE A C 1
ATOM 2776 O O . PHE A 1 356 ? -18.145 7.799 18.435 1.00 86.50 356 PHE A O 1
ATOM 2783 N N . GLU A 1 357 ? -17.735 6.968 20.480 1.00 84.75 357 GLU A N 1
ATOM 2784 C CA . GLU A 1 357 ? -18.503 7.996 21.200 1.00 84.75 357 GLU A CA 1
ATOM 2785 C C . GLU A 1 357 ? -18.013 9.416 20.867 1.00 84.75 357 GLU A C 1
ATOM 2787 O O . GLU A 1 357 ? -18.807 10.320 20.626 1.00 84.75 357 GLU A O 1
ATOM 2792 N N . SER A 1 358 ? -16.694 9.613 20.762 1.00 84.88 358 SER A N 1
ATOM 2793 C CA . SER A 1 358 ? -16.124 10.927 20.432 1.00 84.88 358 SER A CA 1
ATOM 2794 C C . SER A 1 358 ? -16.392 11.367 18.985 1.00 84.88 358 SER A C 1
ATOM 2796 O O . SER A 1 358 ? -16.427 12.569 18.700 1.00 84.88 358 SER A O 1
ATOM 2798 N N . PHE A 1 359 ? -16.586 10.411 18.070 1.00 86.75 359 PHE A N 1
ATOM 2799 C CA . PHE A 1 359 ? -17.010 10.678 16.696 1.00 86.75 359 PHE A CA 1
ATOM 2800 C C . PHE A 1 359 ? -18.519 10.927 16.604 1.00 86.75 359 PHE A C 1
ATOM 2802 O O . PHE A 1 359 ? -18.917 11.841 15.882 1.00 86.75 359 PHE A O 1
ATOM 2809 N N . ASP A 1 360 ? -19.332 10.201 17.375 1.00 85.31 360 ASP A N 1
ATOM 2810 C CA . ASP A 1 360 ? -20.782 10.418 17.485 1.00 85.31 360 ASP A CA 1
ATOM 2811 C C . ASP A 1 360 ? -21.120 11.796 18.061 1.00 85.31 360 ASP A C 1
ATOM 2813 O O . ASP A 1 360 ? -22.000 12.491 17.551 1.00 85.31 360 ASP A O 1
ATOM 2817 N N . ASP A 1 361 ? -20.365 12.233 19.070 1.00 86.31 361 ASP A N 1
ATOM 2818 C CA . ASP A 1 361 ? -20.473 13.574 19.653 1.00 86.31 361 ASP A CA 1
ATOM 2819 C C . ASP A 1 361 ? -20.003 14.681 18.689 1.00 86.31 361 ASP A C 1
ATOM 2821 O O . ASP A 1 361 ? -20.146 15.878 18.965 1.00 86.31 361 ASP A O 1
ATOM 2825 N N . GLY A 1 362 ? -19.420 14.302 17.549 1.00 84.81 362 GLY A N 1
ATOM 2826 C CA . GLY A 1 362 ? -18.980 15.219 16.508 1.00 84.81 362 GLY A CA 1
ATOM 2827 C C . GLY A 1 362 ? -17.748 16.045 16.878 1.00 84.81 362 GLY A C 1
ATOM 2828 O O . GLY A 1 362 ? -17.438 17.005 16.177 1.00 84.81 362 GLY A O 1
ATOM 2829 N N . ILE A 1 363 ? -17.038 15.706 17.962 1.00 86.62 363 ILE A N 1
ATOM 2830 C CA . ILE A 1 363 ? -15.928 16.509 18.507 1.00 86.62 363 ILE A CA 1
ATOM 2831 C C . ILE A 1 363 ? -14.823 16.694 17.462 1.00 86.62 363 ILE A C 1
ATOM 2833 O O . ILE A 1 363 ? -14.320 17.799 17.277 1.00 86.62 363 ILE A O 1
ATOM 2837 N N . TRP A 1 364 ? -14.493 15.633 16.725 1.00 88.12 364 TRP A N 1
ATOM 2838 C CA . TRP A 1 364 ? -13.431 15.645 15.715 1.00 88.12 364 TRP A CA 1
ATOM 2839 C C . TRP A 1 364 ? -13.729 16.507 14.485 1.00 88.12 364 TRP A C 1
ATOM 2841 O O . TRP A 1 364 ? -12.799 16.874 13.772 1.00 88.12 364 TRP A O 1
ATOM 2851 N N . MET A 1 365 ? -14.998 16.852 14.259 1.00 89.88 365 MET A N 1
ATOM 2852 C CA . MET A 1 365 ? -15.449 17.729 13.172 1.00 89.88 365 MET A CA 1
ATOM 2853 C C . MET A 1 365 ? -15.561 19.200 13.612 1.00 89.88 365 MET A C 1
ATOM 2855 O O . MET A 1 365 ? -15.941 20.054 12.814 1.00 89.88 365 MET A O 1
ATOM 2859 N N . GLN A 1 366 ? -15.266 19.517 14.879 1.00 87.19 366 GLN A N 1
ATOM 2860 C CA . GLN A 1 366 ? -15.313 20.887 15.392 1.00 87.19 366 GLN A CA 1
ATOM 2861 C C . GLN A 1 366 ? -14.042 21.675 15.064 1.00 87.19 366 GLN A C 1
ATOM 2863 O O . GLN A 1 366 ? -12.938 21.132 14.991 1.00 87.19 366 GLN A O 1
ATOM 2868 N N . ASP A 1 367 ? -14.191 22.998 14.977 1.00 82.62 367 ASP A N 1
ATOM 2869 C CA . ASP A 1 367 ? -13.074 23.920 14.788 1.00 82.62 367 ASP A CA 1
ATOM 2870 C C . ASP A 1 367 ? -12.009 23.744 15.880 1.00 82.62 367 ASP A C 1
ATOM 2872 O O . ASP A 1 367 ? -12.272 23.844 17.082 1.00 82.62 367 ASP A O 1
ATOM 2876 N N . GLY A 1 368 ? -10.769 23.519 15.450 1.00 82.69 368 GLY A N 1
ATOM 2877 C CA . GLY A 1 368 ? -9.641 23.278 16.344 1.00 82.69 368 GLY A CA 1
ATOM 2878 C C . GLY A 1 368 ? -9.367 21.804 16.631 1.00 82.69 368 GLY A C 1
ATOM 2879 O O . GLY A 1 368 ? -8.386 21.536 17.317 1.00 82.69 368 GLY A O 1
ATOM 2880 N N . TYR A 1 369 ? -10.142 20.871 16.082 1.00 89.44 369 TYR A N 1
ATOM 2881 C CA . TYR A 1 369 ? -9.776 19.458 15.967 1.00 89.44 369 TYR A CA 1
ATOM 2882 C C . TYR A 1 369 ? -9.422 19.139 14.515 1.00 89.44 369 TYR A C 1
ATOM 2884 O O . TYR A 1 369 ? -9.895 19.787 13.584 1.00 89.44 369 TYR A O 1
ATOM 2892 N N . GLY A 1 370 ? -8.536 18.171 14.315 1.00 91.81 370 GLY A N 1
ATOM 2893 C CA . GLY A 1 370 ? -8.139 17.770 12.976 1.00 91.81 370 GLY A CA 1
ATOM 2894 C C . GLY A 1 370 ? -7.041 16.729 13.004 1.00 91.81 370 GLY A C 1
ATOM 2895 O O . GLY A 1 370 ? -6.871 16.004 13.987 1.00 91.81 370 GLY A O 1
ATOM 2896 N N . VAL A 1 371 ? -6.279 16.684 11.920 1.00 93.12 371 VAL A N 1
ATOM 2897 C CA . VAL A 1 371 ? -5.167 15.752 11.769 1.00 93.12 371 VAL A CA 1
ATOM 2898 C C . VAL A 1 371 ? -3.844 16.472 11.578 1.00 93.12 371 VAL A C 1
ATOM 2900 O O . VAL A 1 371 ? -3.785 17.622 11.146 1.00 93.12 371 VAL A O 1
ATOM 2903 N N . SER A 1 372 ? -2.761 15.791 11.925 1.00 92.50 372 SER A N 1
ATOM 2904 C CA . SER A 1 372 ? -1.410 16.297 11.746 1.00 92.50 372 SER A CA 1
ATOM 2905 C C . SER A 1 372 ? -0.486 15.179 11.294 1.00 92.50 372 SER A C 1
ATOM 2907 O O . SER A 1 372 ? -0.567 14.053 11.782 1.00 92.50 372 SER A O 1
ATOM 2909 N N . ILE A 1 373 ? 0.381 15.493 10.336 1.00 92.44 373 ILE A N 1
ATOM 2910 C CA . ILE A 1 373 ? 1.317 14.531 9.759 1.00 92.44 373 ILE A CA 1
ATOM 2911 C C . ILE A 1 373 ? 2.584 14.426 10.608 1.00 92.44 373 ILE A C 1
ATOM 2913 O O . ILE A 1 373 ? 3.125 15.435 11.068 1.00 92.44 373 ILE A O 1
ATOM 2917 N N . GLY A 1 374 ? 3.054 13.198 10.808 1.00 88.12 374 GLY A N 1
ATOM 2918 C CA . GLY A 1 374 ? 4.336 12.885 11.425 1.00 88.12 374 GLY A CA 1
ATOM 2919 C C . GLY A 1 374 ? 5.250 12.178 10.431 1.00 88.12 374 GLY A C 1
ATOM 2920 O O . GLY A 1 374 ? 4.824 11.291 9.693 1.00 88.12 374 GLY A O 1
ATOM 2921 N N . GLY A 1 375 ? 6.514 12.586 10.397 1.00 87.25 375 GLY A N 1
ATOM 2922 C CA . GLY A 1 375 ? 7.511 12.003 9.511 1.00 87.25 375 GLY A CA 1
ATOM 2923 C C . GLY A 1 375 ? 8.902 12.552 9.787 1.00 87.25 375 GLY A C 1
ATOM 2924 O O . GLY A 1 375 ? 9.099 13.388 10.672 1.00 87.25 375 GLY A O 1
ATOM 2925 N N . SER A 1 376 ? 9.876 12.050 9.045 1.00 85.69 376 SER A N 1
ATOM 2926 C CA . SER A 1 376 ? 11.283 12.433 9.141 1.00 85.69 376 SER A CA 1
ATOM 2927 C C . SER A 1 376 ? 11.873 12.529 7.744 1.00 85.69 376 SER A C 1
ATOM 2929 O O . SER A 1 376 ? 11.515 11.760 6.864 1.00 85.69 376 SER A O 1
ATOM 2931 N N . GLY A 1 377 ? 12.791 13.459 7.520 1.00 85.62 377 GLY A N 1
ATOM 2932 C CA . GLY A 1 377 ? 13.412 13.619 6.211 1.00 85.62 377 GLY A CA 1
ATOM 2933 C C . GLY A 1 377 ? 14.598 14.560 6.253 1.00 85.62 377 GLY A C 1
ATOM 2934 O O . GLY A 1 377 ? 14.868 15.201 7.271 1.00 85.62 377 GLY A O 1
ATOM 2935 N N . ILE A 1 378 ? 15.297 14.647 5.127 1.00 85.06 378 ILE A N 1
ATOM 2936 C CA . ILE A 1 378 ? 16.372 15.616 4.925 1.00 85.06 378 ILE A CA 1
ATOM 2937 C C . ILE A 1 378 ? 15.773 16.821 4.185 1.00 85.06 378 ILE A C 1
ATOM 2939 O O . ILE A 1 378 ? 15.146 16.639 3.140 1.00 85.06 378 ILE A O 1
ATOM 2943 N N . PRO A 1 379 ? 15.896 18.050 4.717 1.00 88.81 379 PRO A N 1
ATOM 2944 C CA . PRO A 1 379 ? 15.349 19.222 4.051 1.00 88.81 379 PRO A CA 1
ATOM 2945 C C . PRO A 1 379 ? 16.157 19.549 2.790 1.00 88.81 379 PRO A C 1
ATOM 2947 O O . PRO A 1 379 ? 17.388 19.520 2.805 1.00 88.81 379 PRO A O 1
ATOM 2950 N N . VAL A 1 380 ? 15.455 19.904 1.714 1.00 89.69 380 VAL A N 1
ATOM 2951 C CA . VAL A 1 380 ? 16.060 20.419 0.474 1.00 89.69 380 VAL A CA 1
ATOM 2952 C C . VAL A 1 380 ? 16.488 21.875 0.627 1.00 89.69 380 VAL A C 1
ATOM 2954 O O . VAL A 1 380 ? 17.453 22.313 0.006 1.00 89.69 380 VAL A O 1
ATOM 2957 N N . GLU A 1 381 ? 15.801 22.615 1.497 1.00 88.12 381 GLU A N 1
ATOM 2958 C CA . GLU A 1 381 ? 16.153 23.979 1.865 1.00 88.12 381 GLU A CA 1
ATOM 2959 C C . GLU A 1 381 ? 16.023 24.149 3.378 1.00 88.12 381 GLU A C 1
ATOM 2961 O O . GLU A 1 381 ? 15.032 23.740 3.987 1.00 88.12 381 GLU A O 1
ATOM 2966 N N . ALA A 1 382 ? 17.038 24.757 3.989 1.00 90.31 382 ALA A N 1
ATOM 2967 C CA . ALA A 1 382 ? 17.050 25.085 5.405 1.00 90.31 382 ALA A CA 1
ATOM 2968 C C . ALA A 1 382 ? 17.464 26.550 5.577 1.00 90.31 382 ALA A C 1
ATOM 2970 O O . ALA A 1 382 ? 18.599 26.919 5.265 1.00 90.31 382 ALA A O 1
ATOM 2971 N N . SER A 1 383 ? 16.544 27.380 6.067 1.00 87.31 383 SER A N 1
ATOM 2972 C CA . SER A 1 383 ? 16.758 28.811 6.294 1.00 87.31 383 SER A CA 1
ATOM 2973 C C . SER A 1 383 ? 16.262 29.237 7.682 1.00 87.31 383 SER A C 1
ATOM 2975 O O . SER A 1 383 ? 15.679 28.445 8.425 1.00 87.31 383 SER A O 1
ATOM 2977 N N . GLU A 1 384 ? 16.499 30.497 8.062 1.00 83.81 384 GLU A N 1
ATOM 2978 C CA . GLU A 1 384 ? 15.934 31.068 9.299 1.00 83.81 384 GLU A CA 1
ATOM 2979 C C . GLU A 1 384 ? 14.397 31.152 9.257 1.00 83.81 384 GLU A C 1
ATOM 2981 O O . GLU A 1 384 ? 13.741 31.163 10.307 1.00 83.81 384 GLU A O 1
ATOM 2986 N N . ASP A 1 385 ? 13.829 31.174 8.048 1.00 80.69 385 ASP A N 1
ATOM 2987 C CA . ASP A 1 385 ? 12.392 31.249 7.813 1.00 80.69 385 ASP A CA 1
ATOM 2988 C C . ASP A 1 385 ? 11.711 29.884 7.988 1.00 80.69 385 ASP A C 1
ATOM 2990 O O . ASP A 1 385 ? 10.550 29.840 8.396 1.00 80.69 385 ASP A O 1
ATOM 2994 N N . GLY A 1 386 ? 12.430 28.774 7.781 1.00 88.38 386 GLY A N 1
ATOM 2995 C CA . GLY A 1 386 ? 11.933 27.420 8.029 1.00 88.38 386 GLY A CA 1
ATOM 2996 C C . GLY A 1 386 ? 12.673 26.326 7.256 1.00 88.38 386 GLY A C 1
ATOM 2997 O O . GLY A 1 386 ? 13.704 26.561 6.626 1.00 88.38 386 GLY A O 1
ATOM 2998 N N . LEU A 1 387 ? 12.133 25.107 7.318 1.00 90.88 387 LEU A N 1
ATOM 2999 C CA . LEU A 1 387 ? 12.643 23.933 6.601 1.00 90.88 387 LEU A CA 1
ATOM 3000 C C . LEU A 1 387 ? 11.688 23.536 5.472 1.00 90.88 387 LEU A C 1
ATOM 3002 O O . LEU A 1 387 ? 10.480 23.440 5.681 1.00 90.88 387 LEU A O 1
ATOM 3006 N N . VAL A 1 388 ? 12.217 23.254 4.287 1.00 90.81 388 VAL A N 1
ATOM 3007 C CA . VAL A 1 388 ? 11.428 22.742 3.161 1.00 90.81 388 VAL A CA 1
ATOM 3008 C C . VAL A 1 388 ? 11.906 21.339 2.829 1.00 90.81 388 VAL A C 1
ATOM 3010 O O . VAL A 1 388 ? 13.100 21.117 2.633 1.00 90.81 388 VAL A O 1
ATOM 3013 N N . PHE A 1 389 ? 10.976 20.392 2.764 1.00 91.56 389 PHE A N 1
ATOM 3014 C CA . PHE A 1 389 ? 11.254 18.990 2.478 1.00 91.56 389 PHE A CA 1
ATOM 3015 C C . PHE A 1 389 ? 10.821 18.597 1.061 1.00 91.56 389 PHE A C 1
ATOM 3017 O O . PHE A 1 389 ? 9.785 19.034 0.548 1.00 91.56 389 PHE A O 1
ATOM 3024 N N . GLY A 1 390 ? 11.658 17.775 0.430 1.00 89.81 390 GLY A N 1
ATOM 3025 C CA . GLY A 1 390 ? 11.462 17.217 -0.904 1.00 89.81 390 GLY A CA 1
ATOM 3026 C C . GLY A 1 390 ? 10.836 15.824 -0.879 1.00 89.81 390 GLY A C 1
ATOM 3027 O O . GLY A 1 390 ? 10.123 15.456 0.053 1.00 89.81 390 GLY A O 1
ATOM 3028 N N . GLU A 1 391 ? 11.171 15.029 -1.891 1.00 90.19 391 GLU A N 1
ATOM 3029 C CA . GLU A 1 391 ? 10.798 13.612 -1.993 1.00 90.19 391 GLU A CA 1
ATOM 3030 C C . GLU A 1 391 ? 11.432 12.733 -0.901 1.00 90.19 391 GLU A C 1
ATOM 3032 O O . GLU A 1 391 ? 10.860 11.699 -0.562 1.00 90.19 391 GLU A O 1
ATOM 3037 N N . ASP A 1 392 ? 12.545 13.178 -0.300 1.00 85.94 392 ASP A N 1
ATOM 3038 C CA . ASP A 1 392 ? 13.267 12.500 0.793 1.00 85.94 392 ASP A CA 1
ATOM 3039 C C . ASP A 1 392 ? 12.528 12.529 2.147 1.00 85.94 392 ASP A C 1
ATOM 3041 O O . ASP A 1 392 ? 13.044 12.057 3.166 1.00 85.94 392 ASP A O 1
ATOM 3045 N N . PHE A 1 393 ? 11.330 13.115 2.202 1.00 88.94 393 PHE A N 1
ATOM 3046 C CA . PHE A 1 393 ? 10.487 13.045 3.387 1.00 88.94 393 PHE A CA 1
ATOM 3047 C C . PHE A 1 393 ? 9.846 11.660 3.508 1.00 88.94 393 PHE A C 1
ATOM 3049 O O . PHE A 1 393 ? 9.052 11.234 2.668 1.00 88.94 393 PHE A O 1
ATOM 3056 N N . THR A 1 394 ? 10.169 10.974 4.598 1.00 88.75 394 THR A N 1
ATOM 3057 C CA . THR A 1 394 ? 9.589 9.688 4.980 1.00 88.75 394 THR A CA 1
ATOM 3058 C C . THR A 1 394 ? 8.409 9.924 5.916 1.00 88.75 394 THR A C 1
ATOM 3060 O O . THR A 1 394 ? 8.564 10.463 7.015 1.00 88.75 394 THR A O 1
ATOM 3063 N N . PHE A 1 395 ? 7.220 9.536 5.470 1.00 91.25 395 PHE A N 1
ATOM 3064 C CA . PHE A 1 395 ? 5.993 9.577 6.257 1.00 91.25 395 PHE A CA 1
ATOM 3065 C C . PHE A 1 395 ? 5.960 8.419 7.264 1.00 91.25 395 PHE A C 1
ATOM 3067 O O . PHE A 1 395 ? 6.355 7.307 6.928 1.00 91.25 395 PHE A O 1
ATOM 3074 N N . ASP A 1 396 ? 5.479 8.670 8.485 1.00 87.50 396 ASP A N 1
ATOM 3075 C CA . ASP A 1 396 ? 5.384 7.642 9.534 1.00 87.50 396 ASP A CA 1
ATOM 3076 C C . ASP A 1 396 ? 3.946 7.400 10.022 1.00 87.50 396 ASP A C 1
ATOM 3078 O O . ASP A 1 396 ? 3.519 6.248 10.133 1.00 87.50 396 ASP A O 1
ATOM 3082 N N . HIS A 1 397 ? 3.196 8.466 10.324 1.00 89.25 397 HIS A N 1
ATOM 3083 C CA . HIS A 1 397 ? 1.824 8.358 10.828 1.00 89.25 397 HIS A CA 1
ATOM 3084 C C . HIS A 1 397 ? 0.992 9.620 10.566 1.00 89.25 397 HIS A C 1
ATOM 3086 O O . HIS A 1 397 ? 1.512 10.731 10.399 1.00 89.25 397 HIS A O 1
ATOM 3092 N N . LEU A 1 398 ? -0.331 9.450 10.609 1.00 92.62 398 LEU A N 1
ATOM 3093 C CA . LEU A 1 398 ? -1.296 10.545 10.699 1.00 92.62 398 LEU A CA 1
ATOM 3094 C C . LEU A 1 398 ? -1.889 10.565 12.109 1.00 92.62 398 LEU A C 1
ATOM 3096 O O . LEU A 1 398 ? -2.467 9.579 12.550 1.00 92.62 398 LEU A O 1
ATOM 3100 N N . ALA A 1 399 ? -1.762 11.681 12.818 1.00 90.62 399 ALA A N 1
ATOM 3101 C CA . ALA A 1 399 ? -2.248 11.813 14.186 1.00 90.62 399 ALA A CA 1
ATOM 3102 C C . ALA A 1 399 ? -3.555 12.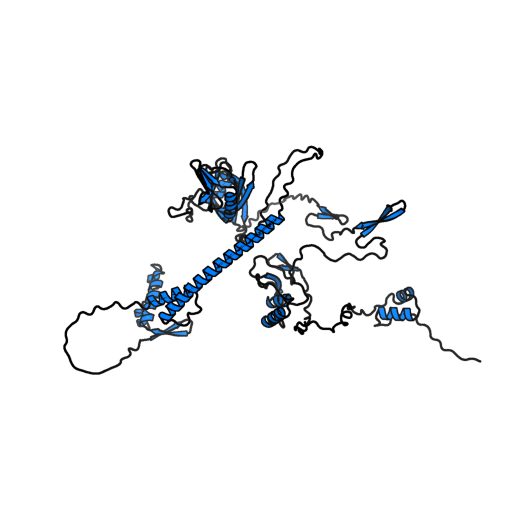610 14.246 1.00 90.62 399 ALA A C 1
ATOM 3104 O O . ALA A 1 399 ? -3.619 13.728 13.734 1.00 90.62 399 ALA A O 1
ATOM 3105 N N . LEU A 1 400 ? -4.563 12.087 14.946 1.00 90.94 400 LEU A N 1
ATOM 3106 C CA . LEU A 1 400 ? -5.742 12.838 15.382 1.00 90.94 400 LEU A CA 1
ATOM 3107 C C . LEU A 1 400 ? -5.354 13.757 16.547 1.00 90.94 400 LEU A C 1
ATOM 3109 O O . LEU A 1 400 ? -4.941 13.285 17.609 1.00 90.94 400 LEU A O 1
ATOM 3113 N N . VAL A 1 401 ? -5.456 15.075 16.357 1.00 90.31 401 VAL A N 1
ATOM 3114 C CA . VAL A 1 401 ? -4.926 16.070 17.303 1.00 90.31 401 VAL A CA 1
ATOM 3115 C C . VAL A 1 401 ? -5.890 17.215 17.587 1.00 90.31 401 VAL A C 1
ATOM 3117 O O . VAL A 1 401 ? -6.716 17.612 16.764 1.00 90.31 401 VAL A O 1
ATOM 3120 N N . VAL A 1 402 ? -5.700 17.816 18.761 1.00 88.50 402 VAL A N 1
ATOM 3121 C CA . VAL A 1 402 ? -6.256 19.127 19.099 1.00 88.50 402 VAL A CA 1
ATOM 3122 C C . VAL A 1 402 ? -5.284 20.192 18.594 1.00 88.50 402 VAL A C 1
ATOM 3124 O O . VAL A 1 402 ? -4.120 20.211 18.984 1.00 88.50 402 VAL A O 1
ATOM 3127 N N . LYS A 1 403 ? -5.773 21.103 17.756 1.00 87.69 403 LYS A N 1
ATOM 3128 C CA . LYS A 1 403 ? -5.047 22.156 17.030 1.00 87.69 403 LYS A CA 1
ATOM 3129 C C . LYS A 1 403 ? -4.043 21.583 16.021 1.00 87.69 403 LYS A C 1
ATOM 3131 O O . LYS A 1 403 ? -2.844 21.589 16.299 1.00 87.69 403 LYS A O 1
ATOM 3136 N N . PRO A 1 404 ? -4.506 21.183 14.827 1.00 89.94 404 PRO A N 1
ATOM 3137 C CA . PRO A 1 404 ? -3.644 20.639 13.782 1.00 89.94 404 PRO A CA 1
ATOM 3138 C C . PRO A 1 404 ? -2.513 21.601 13.389 1.00 89.94 404 PRO A C 1
ATOM 3140 O O . PRO A 1 404 ? -2.626 22.825 13.547 1.00 89.94 404 PRO A O 1
ATOM 3143 N N . ALA A 1 405 ? -1.393 21.047 12.915 1.00 87.88 405 ALA A N 1
ATOM 3144 C CA . ALA A 1 405 ? -0.211 21.826 12.539 1.00 87.88 405 ALA A CA 1
ATOM 3145 C C . ALA A 1 405 ? -0.470 22.726 11.319 1.00 87.88 405 ALA A C 1
ATOM 3147 O O . ALA A 1 405 ? 0.035 23.849 11.267 1.00 87.88 405 ALA A O 1
ATOM 3148 N N . TYR A 1 406 ? -1.279 22.234 10.381 1.00 89.62 406 TYR A N 1
ATOM 3149 C CA . TYR A 1 406 ? -1.799 22.969 9.233 1.00 89.62 406 TYR A CA 1
ATOM 3150 C C . TYR A 1 406 ? -3.160 23.575 9.573 1.00 89.62 406 TYR A C 1
ATOM 3152 O O . TYR A 1 406 ? -3.959 22.962 10.276 1.00 89.62 406 TYR A O 1
ATOM 3160 N N . GLU A 1 407 ? -3.426 24.785 9.086 1.00 87.88 407 GLU A N 1
ATOM 3161 C CA . GLU A 1 407 ? -4.658 25.510 9.413 1.00 87.88 407 GLU A CA 1
ATOM 3162 C C . GLU A 1 407 ? -5.888 24.875 8.761 1.00 87.88 407 GLU A C 1
ATOM 3164 O O . GLU A 1 407 ? -6.936 24.795 9.395 1.00 87.88 407 GLU A O 1
ATOM 3169 N N . ARG A 1 408 ? -5.744 24.369 7.528 1.00 89.31 408 ARG A N 1
ATOM 3170 C CA . ARG A 1 408 ? -6.844 23.724 6.793 1.00 89.31 408 ARG A CA 1
ATOM 3171 C C . ARG A 1 408 ? -6.943 22.216 7.019 1.00 89.31 408 ARG A C 1
ATOM 3173 O O . ARG A 1 408 ? -7.780 21.588 6.386 1.00 89.31 408 ARG A O 1
ATOM 3180 N N . ALA A 1 409 ? -6.096 21.624 7.861 1.00 92.06 409 ALA A N 1
ATOM 3181 C CA . ALA A 1 409 ? -6.168 20.191 8.131 1.00 92.06 409 ALA A CA 1
ATOM 3182 C C . ALA A 1 409 ? -7.333 19.879 9.078 1.00 92.06 409 ALA A C 1
ATOM 3184 O O . ALA A 1 409 ? -7.425 20.453 10.160 1.00 92.06 409 ALA A O 1
ATOM 3185 N N . SER A 1 410 ? -8.226 18.978 8.677 1.00 93.06 410 SER A N 1
ATOM 3186 C CA . SER A 1 410 ? -9.509 18.755 9.349 1.00 93.06 410 SER A CA 1
ATOM 3187 C C . SER A 1 410 ? -10.048 17.341 9.117 1.00 93.06 410 SER A C 1
ATOM 3189 O O . SER A 1 410 ? -9.598 16.607 8.231 1.00 93.06 410 SER A O 1
ATOM 3191 N N . VAL A 1 411 ? -11.030 16.956 9.934 1.00 92.88 411 VAL A N 1
ATOM 3192 C CA . VAL A 1 411 ? -11.909 15.810 9.676 1.00 92.88 411 VAL A CA 1
ATOM 3193 C C . VAL A 1 411 ? -13.236 16.378 9.179 1.00 92.88 411 VAL A C 1
ATOM 3195 O O . VAL A 1 411 ? -13.917 17.083 9.916 1.00 92.88 411 VAL A O 1
ATOM 3198 N N . GLU A 1 412 ? -13.599 16.110 7.928 1.00 91.75 412 GLU A N 1
ATOM 3199 C CA . GLU A 1 412 ? -14.816 16.665 7.316 1.00 91.75 412 GLU A CA 1
ATOM 3200 C C . GLU A 1 412 ? -16.003 15.705 7.403 1.00 91.75 412 GLU A C 1
ATOM 3202 O O . GLU A 1 412 ? -17.153 16.134 7.482 1.00 91.75 412 GLU A O 1
ATOM 3207 N N . LYS A 1 413 ? -15.734 14.399 7.360 1.00 90.88 413 LYS A N 1
ATOM 3208 C CA . LYS A 1 413 ? -16.766 13.366 7.301 1.00 90.88 413 LYS A CA 1
ATOM 3209 C C . LYS A 1 413 ? -16.337 12.141 8.097 1.00 90.88 413 LYS A C 1
ATOM 3211 O O . LYS A 1 413 ? -15.186 11.725 7.988 1.00 90.88 413 LYS A O 1
ATOM 3216 N N . ALA A 1 414 ? -17.273 11.560 8.841 1.00 90.19 414 ALA A N 1
ATOM 3217 C CA . ALA A 1 414 ? -17.127 10.293 9.550 1.00 90.19 414 ALA A CA 1
ATOM 3218 C C . ALA A 1 414 ? -18.365 9.420 9.278 1.00 90.19 414 ALA A C 1
ATOM 3220 O O . ALA A 1 414 ? -19.488 9.860 9.518 1.00 90.19 414 ALA A O 1
ATOM 3221 N N . GLU A 1 415 ? -18.177 8.212 8.745 1.00 87.81 415 GLU A N 1
ATOM 3222 C CA . GLU A 1 415 ? -19.263 7.277 8.422 1.00 87.81 415 GLU A CA 1
ATOM 3223 C C . GLU A 1 415 ? -18.997 5.885 8.988 1.00 87.81 415 GLU A C 1
ATOM 3225 O O . GLU A 1 415 ? -17.911 5.331 8.830 1.00 87.81 415 GLU A O 1
ATOM 3230 N N . TYR A 1 416 ? -20.020 5.282 9.591 1.00 86.25 416 TYR A N 1
ATOM 3231 C CA . TYR A 1 416 ? -19.958 3.893 10.026 1.00 86.25 416 TYR A CA 1
ATOM 3232 C C . TYR A 1 416 ? -19.958 2.947 8.830 1.00 86.25 416 TYR A C 1
ATOM 3234 O O . TYR A 1 416 ? -20.842 3.006 7.970 1.00 86.25 416 TYR A O 1
ATOM 3242 N N . LYS A 1 417 ? -18.995 2.027 8.811 1.00 84.94 417 LYS A N 1
ATOM 3243 C CA . LYS A 1 417 ? -18.944 0.914 7.868 1.00 84.94 417 LYS A CA 1
ATOM 3244 C C . LYS A 1 417 ? -18.851 -0.403 8.622 1.00 84.94 417 LYS A C 1
ATOM 3246 O O . LYS A 1 417 ? -18.088 -0.556 9.572 1.00 84.94 417 LYS A O 1
ATOM 3251 N N . THR A 1 418 ? -19.634 -1.375 8.176 1.00 76.94 418 THR A N 1
ATOM 3252 C CA . THR A 1 418 ? -19.514 -2.758 8.634 1.00 76.94 418 THR A CA 1
ATOM 3253 C C . THR A 1 418 ? -18.614 -3.486 7.652 1.00 76.94 418 THR A C 1
ATOM 3255 O O . THR A 1 418 ? -19.010 -3.699 6.506 1.00 76.94 418 THR A O 1
ATOM 3258 N N . ILE A 1 419 ? -17.407 -3.850 8.084 1.00 67.38 419 ILE A N 1
ATOM 3259 C CA . ILE A 1 419 ? -16.513 -4.676 7.273 1.00 67.38 419 ILE A CA 1
ATOM 3260 C C . ILE A 1 419 ? -16.764 -6.138 7.636 1.00 67.38 419 ILE A C 1
ATOM 3262 O O . ILE A 1 419 ? -16.668 -6.549 8.797 1.00 67.38 419 ILE A O 1
ATOM 3266 N N . ASN A 1 420 ? -17.086 -6.943 6.625 1.00 56.66 420 ASN A N 1
ATOM 3267 C CA . ASN A 1 420 ? -17.136 -8.390 6.777 1.00 56.66 420 ASN A CA 1
ATOM 3268 C C . ASN A 1 420 ? -15.703 -8.930 6.753 1.00 56.66 420 ASN A C 1
ATOM 3270 O O . ASN A 1 420 ? -14.912 -8.558 5.893 1.00 56.66 420 ASN A O 1
ATOM 3274 N N . LYS A 1 421 ? -15.385 -9.856 7.662 1.00 47.97 421 LYS A N 1
ATOM 3275 C CA . LYS A 1 421 ? -14.049 -10.442 7.907 1.00 47.97 421 LYS A CA 1
ATOM 3276 C C . LYS A 1 421 ? -13.345 -11.072 6.681 1.00 47.97 421 LYS A C 1
ATOM 3278 O O . LYS A 1 421 ? -12.211 -11.523 6.786 1.00 47.97 421 LYS A O 1
ATOM 3283 N N . GLU A 1 422 ? -13.998 -11.117 5.520 1.00 44.84 422 GLU A N 1
ATOM 3284 C CA . GLU A 1 422 ? -13.412 -11.521 4.234 1.00 44.84 422 GLU A CA 1
ATOM 3285 C C . GLU A 1 422 ? -12.687 -10.376 3.494 1.00 44.84 422 GLU A C 1
ATOM 3287 O O . GLU A 1 422 ? -11.973 -10.648 2.531 1.00 44.84 422 GLU A O 1
ATOM 3292 N N . GLU A 1 423 ? -12.806 -9.124 3.954 1.00 46.50 423 GLU A N 1
ATOM 3293 C CA . GLU A 1 423 ? -12.097 -7.951 3.409 1.00 46.50 423 GLU A CA 1
ATOM 3294 C C . GLU A 1 423 ? -10.792 -7.596 4.151 1.00 46.50 423 GLU A C 1
ATOM 3296 O O . GLU A 1 423 ? -10.076 -6.706 3.705 1.00 46.50 423 GLU A O 1
ATOM 3301 N N . GLU A 1 424 ? -10.398 -8.323 5.209 1.00 37.44 424 GLU A N 1
ATOM 3302 C CA . GLU A 1 424 ? -9.123 -8.106 5.940 1.00 37.44 424 GLU A CA 1
ATOM 3303 C C . GLU A 1 424 ? -7.851 -8.485 5.139 1.00 37.44 424 GLU A C 1
ATOM 3305 O O . GLU A 1 424 ? -6.750 -8.552 5.681 1.00 37.44 424 GLU A O 1
ATOM 3310 N N . LEU A 1 425 ? -7.967 -8.694 3.826 1.00 35.91 425 LEU A N 1
ATOM 3311 C CA . LEU A 1 425 ? -6.833 -8.771 2.907 1.00 35.91 425 LEU A CA 1
ATOM 3312 C C . LEU A 1 425 ? -7.100 -7.923 1.653 1.00 35.91 425 LEU A C 1
ATOM 3314 O O . LEU A 1 425 ? -7.429 -8.476 0.600 1.00 35.91 425 LEU A O 1
ATOM 3318 N N . PRO A 1 426 ? -6.876 -6.600 1.691 1.00 35.25 426 PRO A N 1
ATOM 3319 C CA . PRO A 1 426 ? -6.491 -5.883 0.499 1.00 35.25 426 PRO A CA 1
ATOM 3320 C C . PRO A 1 426 ? -4.970 -6.008 0.373 1.00 35.25 426 PRO A C 1
ATOM 3322 O O . PRO A 1 426 ? -4.192 -5.251 0.946 1.00 35.25 426 PRO A O 1
ATOM 3325 N N . THR A 1 427 ? -4.523 -7.003 -0.392 1.00 29.12 427 THR A N 1
ATOM 3326 C CA . THR A 1 427 ? -3.227 -6.885 -1.058 1.00 29.12 427 THR A CA 1
ATOM 3327 C C . THR A 1 427 ? -3.278 -5.644 -1.938 1.00 29.12 427 THR A C 1
ATOM 3329 O O . THR A 1 427 ? -4.167 -5.539 -2.787 1.00 29.12 427 THR A O 1
ATOM 3332 N N . ALA A 1 428 ? -2.328 -4.736 -1.722 1.00 35.62 428 ALA A N 1
ATOM 3333 C CA . ALA A 1 428 ? -2.060 -3.578 -2.557 1.00 35.62 428 ALA A CA 1
ATOM 3334 C C . ALA A 1 428 ? -2.202 -3.906 -4.054 1.00 35.62 428 ALA A C 1
ATOM 3336 O O . ALA A 1 428 ? -1.762 -4.965 -4.507 1.00 35.62 428 ALA A O 1
ATOM 3337 N N . SER A 1 429 ? -2.753 -2.950 -4.809 1.00 37.38 429 SER A N 1
ATOM 3338 C CA . SER A 1 429 ? -3.029 -2.985 -6.256 1.00 37.38 429 SER A CA 1
ATOM 3339 C C . SER A 1 429 ? -4.467 -3.357 -6.639 1.00 37.38 429 SER A C 1
ATOM 3341 O O . SER A 1 429 ? -4.734 -4.457 -7.112 1.00 37.38 429 SER A O 1
ATOM 3343 N N . SER A 1 430 ? -5.385 -2.390 -6.520 1.00 33.97 430 SER A N 1
ATOM 3344 C CA . SER A 1 430 ? -6.173 -1.905 -7.671 1.00 33.97 430 SER A CA 1
ATOM 3345 C C . SER A 1 430 ? -7.248 -0.900 -7.239 1.00 33.97 430 SER A C 1
ATOM 3347 O O . SER A 1 430 ? -8.418 -1.257 -7.107 1.00 33.97 430 SER A O 1
ATOM 3349 N N . GLN A 1 431 ? -6.885 0.370 -7.088 1.00 32.09 431 GLN A N 1
ATOM 3350 C CA . GLN A 1 431 ? -7.814 1.462 -7.377 1.00 32.09 431 GLN A CA 1
ATOM 3351 C C . GLN A 1 431 ? -7.080 2.453 -8.275 1.00 32.09 431 GLN A C 1
ATOM 3353 O O . GLN A 1 431 ? -6.022 2.971 -7.928 1.00 32.09 431 GLN A O 1
ATOM 3358 N N . GLU A 1 432 ? -7.587 2.602 -9.497 1.00 36.44 432 GLU A N 1
ATOM 3359 C CA . GLU A 1 432 ? -7.035 3.522 -10.481 1.00 36.44 432 GLU A CA 1
ATOM 3360 C C . GLU A 1 432 ? -7.192 4.957 -9.971 1.00 36.44 432 GLU A C 1
ATOM 3362 O O . GLU A 1 432 ? -8.288 5.415 -9.644 1.00 36.44 432 GLU A O 1
ATOM 3367 N N . MET A 1 433 ? -6.060 5.649 -9.886 1.00 38.47 433 MET A N 1
ATOM 3368 C CA . MET A 1 433 ? -5.945 7.051 -9.514 1.00 38.47 433 MET A CA 1
ATOM 3369 C C . MET A 1 433 ? -6.627 7.914 -10.588 1.00 38.47 433 MET A C 1
ATOM 3371 O O . MET A 1 433 ? -6.098 8.092 -11.684 1.00 38.47 433 MET A O 1
ATOM 3375 N N . PHE A 1 434 ? -7.809 8.453 -10.285 1.00 31.80 434 PHE A N 1
ATOM 3376 C CA . PHE A 1 434 ? -8.440 9.484 -11.107 1.00 31.80 434 PHE A CA 1
ATOM 3377 C C . PHE A 1 434 ? -7.774 10.836 -10.826 1.00 31.80 434 PHE A C 1
ATOM 3379 O O . PHE A 1 434 ? -7.984 11.438 -9.775 1.00 31.80 434 PHE A O 1
ATOM 3386 N N . ILE A 1 435 ? -6.994 11.338 -11.786 1.00 38.06 435 ILE A N 1
ATOM 3387 C CA . ILE A 1 435 ? -6.543 12.735 -11.807 1.00 38.06 435 ILE A CA 1
ATOM 3388 C C . ILE A 1 435 ? -7.727 13.584 -12.287 1.00 38.06 435 ILE A C 1
ATOM 3390 O O . ILE A 1 435 ? -7.958 13.748 -13.486 1.00 38.06 435 ILE A O 1
ATOM 3394 N N . GLY A 1 436 ? -8.533 14.071 -11.346 1.00 31.36 436 GLY A N 1
ATOM 3395 C CA . GLY A 1 436 ? -9.647 14.968 -11.635 1.00 31.36 436 GLY A CA 1
ATOM 3396 C C . GLY A 1 436 ? -9.171 16.410 -11.808 1.00 31.36 436 GLY A C 1
ATOM 3397 O O . GLY A 1 436 ? -8.750 17.036 -10.842 1.00 31.36 436 GLY A O 1
ATOM 3398 N N . HIS A 1 437 ? -9.299 16.964 -13.014 1.00 32.22 437 HIS A N 1
ATOM 3399 C CA . HIS A 1 437 ? -9.377 18.415 -13.194 1.00 32.22 437 HIS A CA 1
ATOM 3400 C C . HIS A 1 437 ? -10.823 18.846 -12.928 1.00 32.22 437 HIS A C 1
ATOM 3402 O O . HIS A 1 437 ? -11.708 18.581 -13.742 1.00 32.22 437 HIS A O 1
ATOM 3408 N N . SER A 1 438 ? -11.087 19.501 -11.799 1.00 37.72 438 SER A N 1
ATOM 3409 C CA . SER A 1 438 ? -12.373 20.154 -11.554 1.00 37.72 438 SER A CA 1
ATOM 3410 C C . SER A 1 438 ? -12.343 21.583 -12.107 1.00 37.72 438 SER A C 1
ATOM 3412 O O . SER A 1 438 ? -11.716 22.484 -11.559 1.00 37.72 438 SER A O 1
ATOM 3414 N N . ILE A 1 439 ? -13.046 21.797 -13.220 1.00 35.22 439 ILE A N 1
ATOM 3415 C CA . ILE A 1 439 ? -13.505 23.129 -13.627 1.00 35.22 439 ILE A CA 1
ATOM 3416 C C . ILE A 1 439 ? -14.823 23.368 -12.890 1.00 35.22 439 ILE A C 1
ATOM 3418 O O . ILE A 1 439 ? -15.794 22.645 -13.106 1.00 35.22 439 ILE A O 1
ATOM 3422 N N . SER A 1 440 ? -14.845 24.361 -12.007 1.00 35.09 440 SER A N 1
ATOM 3423 C CA . SER A 1 440 ? -16.058 24.828 -11.340 1.00 35.09 440 SER A CA 1
ATOM 3424 C C . SER A 1 440 ? -16.960 25.599 -12.313 1.00 35.09 440 SER A C 1
ATOM 3426 O O . SER A 1 440 ? -16.492 26.467 -13.053 1.00 35.09 440 SER A O 1
ATOM 3428 N N . GLU A 1 441 ? -18.256 25.290 -12.273 1.00 34.34 441 GLU A N 1
ATOM 3429 C CA . GLU A 1 441 ? -19.381 26.076 -12.804 1.00 34.34 441 GLU A CA 1
ATOM 3430 C C . GLU A 1 441 ? -19.313 27.521 -12.239 1.00 34.34 441 GLU A C 1
ATOM 3432 O O . GLU A 1 441 ? -18.811 27.721 -11.140 1.00 34.34 441 GLU A O 1
ATOM 3437 N N . GLU A 1 442 ? -19.711 28.625 -12.870 1.00 36.62 442 GLU A N 1
ATOM 3438 C CA . GLU A 1 442 ? -20.674 28.931 -13.922 1.00 36.62 442 GLU A CA 1
ATOM 3439 C C . GLU A 1 442 ? -20.192 30.167 -14.717 1.00 36.62 442 GLU A C 1
ATOM 3441 O O . GLU A 1 442 ? -19.367 30.941 -14.240 1.00 36.62 442 GLU A O 1
ATOM 3446 N N . ILE A 1 443 ? -20.781 30.362 -15.904 1.00 30.23 443 ILE A N 1
ATOM 3447 C CA . ILE A 1 443 ? -21.080 31.615 -16.638 1.00 30.23 443 ILE A CA 1
ATOM 3448 C C . ILE A 1 443 ? -20.920 31.319 -18.138 1.00 30.23 443 ILE A C 1
ATOM 3450 O O . ILE A 1 443 ? -19.834 31.369 -18.711 1.00 30.23 443 ILE A O 1
ATOM 3454 N N . LYS A 1 444 ? -22.041 31.031 -18.812 1.00 32.66 444 LYS A N 1
ATOM 3455 C CA . LYS A 1 444 ? -22.138 31.252 -20.262 1.00 32.66 444 LYS A CA 1
ATOM 3456 C C . LYS A 1 444 ? -22.377 32.746 -20.487 1.00 32.66 444 LYS A C 1
ATOM 3458 O O . LYS A 1 444 ? -23.302 33.302 -19.894 1.00 32.66 444 LYS A O 1
ATOM 3463 N N . PRO A 1 445 ? -21.637 33.361 -21.419 1.00 31.17 445 PRO A N 1
ATOM 3464 C CA . PRO A 1 445 ? -22.329 33.845 -22.603 1.00 31.17 445 PRO A CA 1
ATOM 3465 C C . PRO A 1 445 ? -21.580 33.528 -23.907 1.00 31.17 445 PRO A C 1
ATOM 3467 O O . PRO A 1 445 ? -20.380 33.718 -24.045 1.00 31.17 445 PRO A O 1
ATOM 3470 N N . THR A 1 446 ? -22.373 33.031 -24.856 1.00 27.98 446 THR A N 1
ATOM 3471 C CA . THR A 1 446 ? -22.340 33.254 -26.311 1.00 27.98 446 THR A CA 1
ATOM 3472 C C . THR A 1 446 ? -21.019 33.613 -27.003 1.00 27.98 446 THR A C 1
ATOM 3474 O O . THR A 1 446 ? -20.491 34.708 -26.846 1.00 27.98 446 THR A O 1
ATOM 3477 N N . VAL A 1 447 ? -20.640 32.708 -27.914 1.00 37.62 447 VAL A N 1
ATOM 3478 C CA . VAL A 1 447 ? -19.918 32.896 -29.186 1.00 37.62 447 VAL A CA 1
ATOM 3479 C C . VAL A 1 447 ? -19.615 34.356 -29.545 1.00 37.62 447 VAL A C 1
ATOM 3481 O O . VAL A 1 447 ? -20.494 35.091 -29.994 1.00 37.62 447 VAL A O 1
ATOM 3484 N N . ILE A 1 448 ? -18.337 34.724 -29.453 1.00 28.03 448 ILE A N 1
ATOM 3485 C CA . ILE A 1 448 ? -17.743 35.810 -30.232 1.00 28.03 448 ILE A CA 1
ATOM 3486 C C . ILE A 1 448 ? -16.541 35.222 -30.974 1.00 28.03 448 ILE A C 1
ATOM 3488 O O . ILE A 1 448 ? -15.819 34.373 -30.460 1.00 28.03 448 ILE A O 1
ATOM 3492 N N . ALA A 1 449 ? -16.450 35.623 -32.235 1.00 26.95 449 ALA A N 1
ATOM 3493 C CA . ALA A 1 449 ? -15.582 35.123 -33.279 1.00 26.95 449 ALA A CA 1
ATOM 3494 C C . ALA A 1 449 ? -14.099 35.018 -32.899 1.00 26.95 449 ALA A C 1
ATOM 3496 O O . ALA A 1 449 ? -13.566 35.827 -32.144 1.00 26.95 449 ALA A O 1
ATOM 3497 N N . MET A 1 450 ? -13.446 34.042 -33.533 1.00 33.62 450 MET A N 1
ATOM 3498 C CA . MET A 1 450 ? -11.997 33.946 -33.648 1.00 33.62 450 MET A CA 1
ATOM 3499 C C . MET A 1 450 ? -11.431 35.255 -34.208 1.00 33.62 450 MET A C 1
ATOM 3501 O O . MET A 1 450 ? -11.844 35.699 -35.281 1.00 33.62 450 MET A O 1
ATOM 3505 N N . THR A 1 451 ? -10.454 35.822 -33.510 1.00 33.41 451 THR A N 1
ATOM 3506 C CA . THR A 1 451 ? -9.451 36.710 -34.099 1.00 33.41 451 THR A CA 1
ATOM 3507 C C . THR A 1 451 ? -8.075 36.290 -33.608 1.00 33.41 451 THR A C 1
ATOM 3509 O O . THR A 1 451 ? -7.926 35.837 -32.476 1.00 33.41 451 THR A O 1
ATOM 3512 N N . GLU A 1 452 ? -7.145 36.399 -34.546 1.00 41.94 452 GLU A N 1
ATOM 3513 C CA . GLU A 1 452 ? -5.797 35.849 -34.625 1.00 41.94 452 GLU A CA 1
ATOM 3514 C C . GLU A 1 452 ? -4.858 36.165 -33.450 1.00 41.94 452 GLU A C 1
ATOM 3516 O O . GLU A 1 452 ? -5.048 37.122 -32.703 1.00 41.94 452 GLU A O 1
ATOM 3521 N N . ASP A 1 453 ? -3.802 35.344 -33.409 1.00 41.44 453 ASP A N 1
ATOM 3522 C CA . ASP A 1 453 ? -2.546 35.460 -32.664 1.00 41.44 453 ASP A CA 1
ATOM 3523 C C . ASP A 1 453 ? -2.500 34.924 -31.229 1.00 41.44 453 ASP A C 1
ATOM 3525 O O . ASP A 1 453 ? -2.473 35.675 -30.258 1.00 41.44 453 ASP A O 1
ATOM 3529 N N . THR A 1 454 ? -2.282 33.608 -31.107 1.00 32.00 454 THR A N 1
ATOM 3530 C CA . THR A 1 454 ? -1.412 33.056 -30.056 1.00 32.00 454 THR A CA 1
ATOM 3531 C C . THR A 1 454 ? -0.605 31.863 -30.572 1.00 32.00 454 THR A C 1
ATOM 3533 O O . THR A 1 454 ? -1.121 30.920 -31.165 1.00 32.00 454 THR A O 1
ATOM 3536 N N . VAL A 1 455 ? 0.705 31.954 -30.352 1.00 38.59 455 VAL A N 1
ATOM 3537 C CA . VAL A 1 455 ? 1.741 30.973 -30.680 1.00 38.59 455 VAL A CA 1
ATOM 3538 C C . VAL A 1 455 ? 1.404 29.616 -30.060 1.00 38.59 455 VAL A C 1
ATOM 3540 O O . VAL A 1 455 ? 1.340 29.483 -28.839 1.00 38.59 455 VAL A O 1
ATOM 3543 N N . THR A 1 456 ? 1.223 28.601 -30.899 1.00 36.59 456 THR A N 1
ATOM 3544 C CA . THR A 1 456 ? 1.153 27.201 -30.483 1.00 36.59 456 THR A CA 1
ATOM 3545 C C . THR A 1 456 ? 2.563 26.708 -30.163 1.00 36.59 456 THR A C 1
ATOM 3547 O O . THR A 1 456 ? 3.332 26.387 -31.066 1.00 36.59 456 THR A O 1
ATOM 3550 N N . ASN A 1 457 ? 2.911 26.636 -28.878 1.00 48.88 457 ASN A N 1
ATOM 3551 C CA . ASN A 1 457 ? 3.904 25.662 -28.427 1.00 48.88 457 ASN A CA 1
ATOM 3552 C C . ASN A 1 457 ? 3.190 24.308 -28.363 1.00 48.88 457 ASN A C 1
ATOM 3554 O O . ASN A 1 457 ? 2.605 23.957 -27.340 1.00 48.88 457 ASN A O 1
ATOM 3558 N N . GLU A 1 458 ? 3.175 23.586 -29.482 1.00 47.16 458 GLU A N 1
ATOM 3559 C CA . GLU A 1 458 ? 2.843 22.163 -29.479 1.00 47.16 458 GLU A CA 1
ATOM 3560 C C . GLU A 1 458 ? 3.965 21.434 -28.731 1.00 47.16 458 GLU A C 1
ATOM 3562 O O . GLU A 1 458 ? 5.112 21.409 -29.177 1.00 47.16 458 GLU A O 1
ATOM 3567 N N . ILE A 1 459 ? 3.653 20.907 -27.547 1.00 59.22 459 ILE A N 1
ATOM 3568 C CA . ILE A 1 459 ? 4.539 19.993 -26.826 1.00 59.22 459 ILE A CA 1
ATOM 3569 C C . ILE A 1 459 ? 4.457 18.654 -27.558 1.00 59.22 459 ILE A C 1
ATOM 3571 O O . ILE A 1 459 ? 3.393 18.038 -27.624 1.00 59.22 459 ILE A O 1
ATOM 3575 N N . ASP A 1 460 ? 5.573 18.234 -28.147 1.00 63.03 460 ASP A N 1
ATOM 3576 C CA . ASP A 1 460 ? 5.700 16.949 -28.827 1.00 63.03 460 ASP A CA 1
ATOM 3577 C C . ASP A 1 460 ? 5.838 15.823 -27.789 1.00 63.03 460 ASP A C 1
ATOM 3579 O O . ASP A 1 460 ? 6.934 15.431 -27.383 1.00 63.03 460 ASP A O 1
ATOM 3583 N N . TYR A 1 461 ? 4.690 15.325 -27.328 1.00 67.75 461 TYR A N 1
ATOM 3584 C CA . TYR A 1 461 ? 4.592 14.224 -26.366 1.00 67.75 461 TYR A CA 1
ATOM 3585 C C . TYR A 1 461 ? 5.234 12.920 -26.866 1.00 67.75 461 TYR A C 1
ATOM 3587 O O . TYR A 1 461 ? 5.555 12.043 -26.062 1.00 67.75 461 TYR A O 1
ATOM 3595 N N . GLU A 1 462 ? 5.414 12.756 -28.178 1.00 75.25 462 GLU A N 1
ATOM 3596 C CA . GLU A 1 462 ? 6.026 11.558 -28.750 1.00 75.25 462 GLU A CA 1
ATOM 3597 C C . GLU A 1 462 ? 7.537 11.545 -28.489 1.00 75.25 462 GLU A C 1
ATOM 3599 O O . GLU A 1 462 ? 8.073 10.529 -28.037 1.00 75.25 462 GLU A O 1
ATOM 3604 N N . ALA A 1 463 ? 8.193 12.700 -28.642 1.00 75.75 463 ALA A N 1
ATOM 3605 C CA . ALA A 1 463 ? 9.614 12.870 -28.345 1.00 75.75 463 ALA A CA 1
ATOM 3606 C C . ALA A 1 463 ? 9.940 12.668 -26.851 1.00 75.75 463 ALA A C 1
ATOM 3608 O O . ALA A 1 463 ? 10.944 12.039 -26.512 1.00 75.75 463 ALA A O 1
ATOM 3609 N N . GLU A 1 464 ? 9.078 13.144 -25.948 1.00 76.62 464 GLU A N 1
ATOM 3610 C CA . GLU A 1 464 ? 9.257 12.982 -24.496 1.00 76.62 464 GLU A CA 1
ATOM 3611 C C . GLU A 1 464 ? 9.020 11.530 -24.038 1.00 76.62 464 GLU A C 1
ATOM 3613 O O . GLU A 1 464 ? 9.746 10.989 -23.202 1.00 76.62 464 GLU A O 1
ATOM 3618 N N . MET A 1 465 ? 8.053 10.829 -24.642 1.00 76.75 465 MET A N 1
ATOM 3619 C CA . MET A 1 465 ? 7.869 9.396 -24.389 1.00 76.75 465 MET A CA 1
ATOM 3620 C C . MET A 1 465 ? 9.050 8.558 -24.882 1.00 76.75 465 MET A C 1
ATOM 3622 O O . MET A 1 465 ? 9.374 7.533 -24.275 1.00 76.75 465 MET A O 1
ATOM 3626 N N . GLU A 1 466 ? 9.675 8.943 -25.994 1.00 80.06 466 GLU A N 1
ATOM 3627 C CA . GLU A 1 466 ? 10.844 8.243 -26.519 1.00 80.06 466 GLU A CA 1
ATOM 3628 C C . GLU A 1 466 ? 12.085 8.483 -25.647 1.00 80.06 466 GLU A C 1
ATOM 3630 O O . GLU A 1 466 ? 12.814 7.528 -25.361 1.00 80.06 466 GLU A O 1
ATOM 3635 N N . SER A 1 467 ? 12.272 9.700 -25.118 1.00 85.31 467 SER A N 1
ATOM 3636 C CA . SER A 1 467 ? 13.361 9.983 -24.173 1.00 85.31 467 SER A CA 1
ATOM 3637 C C . SER A 1 467 ? 13.196 9.220 -22.858 1.00 85.31 467 SER A C 1
ATOM 3639 O O . SER A 1 467 ? 14.139 8.580 -22.400 1.00 85.31 467 SER A O 1
ATOM 3641 N N . LEU A 1 468 ? 11.984 9.178 -22.295 1.00 84.25 468 LEU A N 1
ATOM 3642 C CA . LEU A 1 468 ? 11.707 8.432 -21.062 1.00 84.25 468 LEU A CA 1
ATOM 3643 C C . LEU A 1 468 ? 11.924 6.920 -21.226 1.00 84.25 468 LEU A C 1
ATOM 3645 O O . LEU A 1 468 ? 12.417 6.250 -20.316 1.00 84.25 468 LEU A O 1
ATOM 3649 N N . LYS A 1 469 ? 11.595 6.362 -22.398 1.00 87.56 469 LYS A N 1
ATOM 3650 C CA . LYS A 1 469 ? 11.893 4.955 -22.711 1.00 87.56 469 LYS A CA 1
ATOM 3651 C C . LYS A 1 469 ? 13.396 4.705 -22.803 1.00 87.56 469 LYS A C 1
ATOM 3653 O O . LYS A 1 469 ? 13.854 3.671 -22.319 1.00 87.56 469 LYS A O 1
ATOM 3658 N N . ALA A 1 470 ? 14.157 5.626 -23.395 1.00 92.19 470 ALA A N 1
ATOM 3659 C CA . ALA A 1 470 ? 15.612 5.522 -23.459 1.00 92.19 470 ALA A CA 1
ATOM 3660 C C . ALA A 1 470 ? 16.242 5.562 -22.055 1.00 92.19 470 ALA A C 1
ATOM 3662 O O . ALA A 1 470 ? 17.091 4.724 -21.741 1.00 92.19 470 ALA A O 1
ATOM 3663 N N . ASP A 1 471 ? 15.763 6.450 -21.184 1.00 86.88 471 ASP A N 1
ATOM 3664 C CA . ASP A 1 471 ? 16.235 6.559 -19.801 1.00 86.88 471 ASP A CA 1
ATOM 3665 C C . ASP A 1 471 ? 15.922 5.301 -18.980 1.00 86.88 471 ASP A C 1
ATOM 3667 O O . ASP A 1 471 ? 16.774 4.818 -18.232 1.00 86.88 471 ASP A O 1
ATOM 3671 N N . LEU A 1 472 ? 14.746 4.696 -19.172 1.00 91.44 472 LEU A N 1
ATOM 3672 C CA . LEU A 1 472 ? 14.383 3.438 -18.515 1.00 91.44 472 LEU A CA 1
ATOM 3673 C C . LEU A 1 472 ? 15.284 2.273 -18.954 1.00 91.44 472 LEU A C 1
ATOM 3675 O O . LEU A 1 472 ? 15.681 1.443 -18.133 1.00 91.44 472 LEU A O 1
ATOM 3679 N N . VAL A 1 473 ? 15.659 2.214 -20.234 1.00 94.12 473 VAL A N 1
ATOM 3680 C CA . VAL A 1 473 ? 16.602 1.200 -20.735 1.00 94.12 473 VAL A CA 1
ATOM 3681 C C . VAL A 1 473 ? 17.995 1.390 -20.120 1.00 94.12 473 VAL A C 1
ATOM 3683 O O . VAL A 1 473 ? 18.627 0.413 -19.724 1.00 94.12 473 VAL A O 1
ATOM 3686 N N . LEU A 1 474 ? 18.458 2.631 -19.961 1.00 92.44 474 LEU A N 1
ATOM 3687 C CA . LEU A 1 474 ? 19.740 2.922 -19.309 1.00 92.44 474 LEU A CA 1
ATOM 3688 C C . LEU A 1 474 ? 19.714 2.649 -17.796 1.00 92.44 474 LEU A C 1
ATOM 3690 O O . LEU A 1 474 ? 20.701 2.185 -17.226 1.00 92.44 474 LEU A O 1
ATOM 3694 N N . ALA A 1 475 ? 18.594 2.917 -17.125 1.00 89.75 475 ALA A N 1
ATOM 3695 C CA . ALA A 1 475 ? 18.430 2.607 -15.707 1.00 89.75 475 ALA A CA 1
ATOM 3696 C C . ALA A 1 475 ? 18.415 1.090 -15.467 1.00 89.75 475 ALA A C 1
ATOM 3698 O O . ALA A 1 475 ? 19.109 0.594 -14.580 1.00 89.75 475 ALA A O 1
ATOM 3699 N N . THR A 1 476 ? 17.686 0.341 -16.297 1.00 89.19 476 THR A N 1
ATOM 3700 C CA . THR A 1 476 ? 17.634 -1.126 -16.202 1.00 89.19 476 THR A CA 1
ATOM 3701 C C . THR A 1 476 ? 18.981 -1.780 -16.503 1.00 89.19 476 THR A C 1
ATOM 3703 O O . THR A 1 476 ? 19.336 -2.743 -15.826 1.00 89.19 476 THR A O 1
ATOM 3706 N N . SER A 1 477 ? 19.780 -1.241 -17.432 1.00 92.69 477 SER A N 1
ATOM 3707 C CA . SER A 1 477 ? 21.139 -1.748 -17.660 1.00 92.69 477 SER A CA 1
ATOM 3708 C C . SER A 1 477 ? 22.059 -1.507 -16.460 1.00 92.69 477 SER A C 1
ATOM 3710 O O . SER A 1 477 ? 22.802 -2.406 -16.083 1.00 92.69 477 SER A O 1
ATOM 3712 N N . ARG A 1 478 ? 21.975 -0.336 -15.810 1.00 91.94 478 ARG A N 1
ATOM 3713 C CA . ARG A 1 478 ? 22.743 -0.047 -14.584 1.00 91.94 478 ARG A CA 1
ATOM 3714 C C . ARG A 1 478 ? 22.369 -0.984 -13.440 1.00 91.94 478 ARG A C 1
ATOM 3716 O O . ARG A 1 478 ? 23.254 -1.469 -12.747 1.00 91.94 478 ARG A O 1
ATOM 3723 N N . ILE A 1 479 ? 21.077 -1.256 -13.248 1.00 92.75 479 ILE A N 1
ATOM 3724 C CA . ILE A 1 479 ? 20.611 -2.202 -12.222 1.00 92.75 479 ILE A CA 1
ATOM 3725 C C . ILE A 1 479 ? 21.188 -3.593 -12.490 1.00 92.75 479 ILE A C 1
ATOM 3727 O O . ILE A 1 479 ? 21.757 -4.188 -11.583 1.00 92.75 479 ILE A O 1
ATOM 3731 N N . ALA A 1 480 ? 21.129 -4.070 -13.736 1.00 92.94 480 ALA A N 1
ATOM 3732 C CA . ALA A 1 480 ? 21.696 -5.365 -14.103 1.00 92.94 480 ALA A CA 1
ATOM 3733 C C . ALA A 1 480 ? 23.216 -5.443 -13.849 1.00 92.94 480 ALA A C 1
ATOM 3735 O O . ALA A 1 480 ? 23.716 -6.475 -13.402 1.00 92.94 480 ALA A O 1
ATOM 3736 N N . GLU A 1 481 ? 23.957 -4.355 -14.089 1.00 91.88 481 GLU A N 1
ATOM 3737 C CA . GLU A 1 481 ? 25.383 -4.268 -13.749 1.00 91.88 481 GLU A CA 1
ATOM 3738 C C . GLU A 1 481 ? 25.606 -4.381 -12.232 1.00 91.88 481 GLU A C 1
ATOM 3740 O O . GLU A 1 481 ? 26.405 -5.212 -11.799 1.00 91.88 481 GLU A O 1
ATOM 3745 N N . TYR A 1 482 ? 24.867 -3.631 -11.409 1.00 92.25 482 TYR A N 1
ATOM 3746 C CA . TYR A 1 482 ? 24.976 -3.724 -9.947 1.00 92.25 482 TYR A CA 1
ATOM 3747 C C . TYR A 1 482 ? 24.592 -5.105 -9.405 1.00 92.25 482 TYR A C 1
ATOM 3749 O O . TYR A 1 482 ? 25.296 -5.637 -8.549 1.00 92.25 482 TYR A O 1
ATOM 3757 N N . GLU A 1 483 ? 23.519 -5.706 -9.920 1.00 90.56 483 GLU A N 1
ATOM 3758 C CA . GLU A 1 483 ? 23.100 -7.059 -9.545 1.00 90.56 483 GLU A CA 1
ATOM 3759 C C . GLU A 1 483 ? 24.173 -8.098 -9.885 1.00 90.56 483 GLU A C 1
ATOM 3761 O O . GLU A 1 483 ? 24.413 -9.007 -9.093 1.00 90.56 483 GLU A O 1
ATOM 3766 N N . SER A 1 484 ? 24.863 -7.950 -11.022 1.00 91.81 484 SER A N 1
ATOM 3767 C CA . SER A 1 484 ? 25.965 -8.847 -11.387 1.00 91.81 484 SER A CA 1
ATOM 3768 C C . SER A 1 484 ? 27.172 -8.704 -10.454 1.00 91.81 484 SER A C 1
ATOM 3770 O O . SER A 1 484 ? 27.715 -9.708 -10.003 1.00 91.81 484 SER A O 1
ATOM 3772 N N . VAL A 1 485 ? 27.536 -7.470 -10.086 1.00 92.56 485 VAL A N 1
ATOM 3773 C CA . 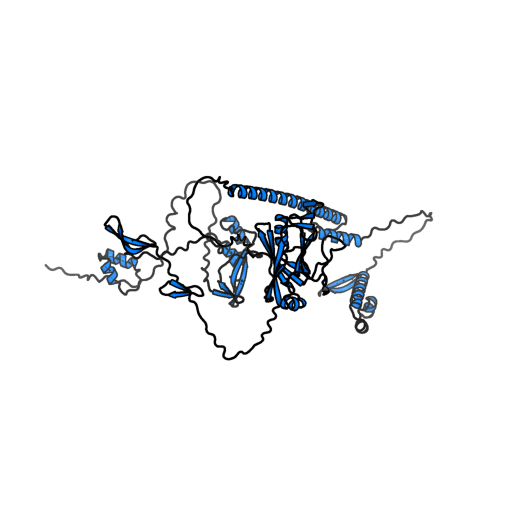VAL A 1 485 ? 28.639 -7.195 -9.149 1.00 92.56 485 VAL A CA 1
ATOM 3774 C C . VAL A 1 485 ? 28.331 -7.753 -7.761 1.00 92.56 485 VAL A C 1
ATOM 3776 O O . VAL A 1 485 ? 29.203 -8.326 -7.111 1.00 92.56 485 VAL A O 1
ATOM 3779 N N . GLU A 1 486 ? 27.090 -7.607 -7.303 1.00 93.31 486 GLU A N 1
ATOM 3780 C CA . GLU A 1 486 ? 26.667 -8.133 -6.009 1.00 93.31 486 GLU A CA 1
ATOM 3781 C C . GLU A 1 486 ? 26.604 -9.666 -6.011 1.00 93.31 486 GLU A C 1
ATOM 3783 O O . GLU A 1 486 ? 27.052 -10.299 -5.056 1.00 93.31 486 GLU A O 1
ATOM 3788 N N . ALA A 1 487 ? 26.132 -10.280 -7.100 1.00 90.25 487 ALA A N 1
ATOM 3789 C CA . ALA A 1 487 ? 26.159 -11.731 -7.260 1.00 90.25 487 ALA A CA 1
ATOM 3790 C C . ALA A 1 487 ? 27.595 -12.283 -7.239 1.00 90.25 487 ALA A C 1
ATOM 3792 O O . ALA A 1 487 ? 27.850 -13.282 -6.565 1.00 90.25 487 ALA A O 1
ATOM 3793 N N . ASP A 1 488 ? 28.539 -11.605 -7.899 1.00 91.62 488 ASP A N 1
ATOM 3794 C CA . ASP A 1 488 ? 29.959 -11.967 -7.872 1.00 91.62 488 ASP A CA 1
ATOM 3795 C C . ASP A 1 488 ? 30.554 -11.838 -6.459 1.00 91.62 488 ASP A C 1
ATOM 3797 O O . ASP A 1 488 ? 31.331 -12.695 -6.034 1.00 91.62 488 ASP A O 1
ATOM 3801 N N . ARG A 1 489 ? 30.166 -10.805 -5.694 1.00 90.69 489 ARG A N 1
ATOM 3802 C CA . ARG A 1 489 ? 30.589 -10.628 -4.294 1.00 90.69 489 ARG A CA 1
ATOM 3803 C C . ARG A 1 489 ? 30.066 -11.749 -3.399 1.00 90.69 489 ARG A C 1
ATOM 3805 O O . ARG A 1 489 ? 30.839 -12.332 -2.641 1.00 90.69 489 ARG A O 1
ATOM 3812 N N . VAL A 1 490 ? 28.778 -12.071 -3.508 1.00 89.69 490 VAL A N 1
ATOM 3813 C CA . VAL A 1 490 ? 28.141 -13.147 -2.734 1.00 89.69 490 VAL A CA 1
ATOM 3814 C C . VAL A 1 490 ? 28.756 -14.506 -3.076 1.00 89.69 490 VAL A C 1
ATOM 3816 O O . VAL A 1 490 ? 29.005 -15.313 -2.179 1.00 89.69 490 VAL A O 1
ATOM 3819 N N . GLU A 1 491 ? 29.056 -14.763 -4.350 1.00 89.06 491 GLU A N 1
ATOM 3820 C CA . GLU A 1 491 ? 29.707 -16.007 -4.764 1.00 89.06 491 GLU A CA 1
ATOM 3821 C C . GLU A 1 491 ? 31.169 -16.069 -4.300 1.00 89.06 491 GLU A C 1
ATOM 3823 O O . GLU A 1 491 ? 31.615 -17.120 -3.847 1.00 89.06 491 GLU A O 1
ATOM 3828 N N . ALA A 1 492 ? 31.904 -14.952 -4.312 1.00 91.25 492 ALA A N 1
ATOM 3829 C CA . ALA A 1 492 ? 33.255 -14.887 -3.750 1.00 91.25 492 ALA A CA 1
ATOM 3830 C C . ALA A 1 492 ? 33.266 -15.153 -2.232 1.00 91.25 492 ALA A C 1
ATOM 3832 O O . ALA A 1 492 ? 34.105 -15.912 -1.742 1.00 91.25 492 ALA A O 1
ATOM 3833 N N . GLU A 1 493 ? 32.307 -14.589 -1.489 1.00 92.00 493 GLU A N 1
ATOM 3834 C CA . GLU A 1 493 ? 32.115 -14.886 -0.064 1.00 92.00 493 GLU A CA 1
ATOM 3835 C C . GLU A 1 493 ? 31.804 -16.377 0.144 1.00 92.00 493 GLU A C 1
ATOM 3837 O O . GLU A 1 493 ? 32.414 -17.029 0.996 1.00 92.00 493 GLU A O 1
ATOM 3842 N N . ARG A 1 494 ? 30.932 -16.962 -0.687 1.00 93.06 494 ARG A N 1
ATOM 3843 C CA . ARG A 1 494 ? 30.612 -18.395 -0.646 1.00 93.06 494 ARG A CA 1
ATOM 3844 C C . ARG A 1 494 ? 31.841 -19.267 -0.912 1.00 93.06 494 ARG A C 1
ATOM 3846 O O . ARG A 1 494 ? 32.078 -20.198 -0.148 1.00 93.06 494 ARG A O 1
ATOM 3853 N N . ILE A 1 495 ? 32.638 -18.955 -1.936 1.00 91.06 495 ILE A N 1
ATOM 3854 C CA . ILE A 1 495 ? 33.876 -19.680 -2.266 1.00 91.06 495 ILE A CA 1
ATOM 3855 C C . ILE A 1 495 ? 34.853 -19.629 -1.086 1.00 91.06 495 ILE A C 1
ATOM 3857 O O . ILE A 1 495 ? 35.385 -20.667 -0.703 1.00 91.06 495 ILE A O 1
ATOM 3861 N N . SER A 1 496 ? 35.014 -18.468 -0.441 1.00 93.06 496 SER A N 1
ATOM 3862 C CA . SER A 1 496 ? 35.896 -18.338 0.730 1.00 93.06 496 SER A CA 1
ATOM 3863 C C . SER A 1 496 ? 35.450 -19.210 1.914 1.00 93.06 496 SER A C 1
ATOM 3865 O O . SER A 1 496 ? 36.273 -19.792 2.621 1.00 93.06 496 SER A O 1
ATOM 3867 N N . LEU A 1 497 ? 34.136 -19.366 2.107 1.00 91.75 497 LEU A N 1
ATOM 3868 C CA . LEU A 1 497 ? 33.581 -20.252 3.126 1.00 91.75 497 LEU A CA 1
ATOM 3869 C C . LEU A 1 497 ? 33.739 -21.733 2.754 1.00 91.75 497 LEU A C 1
ATOM 3871 O O . LEU A 1 497 ? 34.013 -22.544 3.637 1.00 91.75 497 LEU A O 1
ATOM 3875 N N . VAL A 1 498 ? 33.612 -22.100 1.475 1.00 91.00 498 VAL A N 1
ATOM 3876 C CA . VAL A 1 498 ? 33.890 -23.471 1.007 1.00 91.00 498 VAL A CA 1
ATOM 3877 C C . VAL A 1 498 ? 35.366 -23.821 1.208 1.00 91.00 498 VAL A C 1
ATOM 3879 O O . VAL A 1 498 ? 35.673 -24.903 1.712 1.00 91.00 498 VAL A O 1
ATOM 3882 N N . GLU A 1 499 ? 36.286 -22.908 0.887 1.00 90.69 499 GLU A N 1
ATOM 3883 C CA . GLU A 1 499 ? 37.723 -23.087 1.129 1.00 90.69 499 GLU A CA 1
ATOM 3884 C C . GLU A 1 499 ? 38.008 -23.279 2.621 1.00 90.69 499 GLU A C 1
ATOM 3886 O O . GLU A 1 499 ? 38.597 -24.292 3.002 1.00 90.69 499 GLU A O 1
ATOM 3891 N N . LYS A 1 500 ? 37.490 -22.391 3.480 1.00 91.69 500 LYS A N 1
ATOM 3892 C CA . LYS A 1 500 ? 37.646 -22.503 4.937 1.00 91.69 500 LYS A CA 1
ATOM 3893 C C . LYS A 1 500 ? 37.104 -23.830 5.467 1.00 91.69 500 LYS A C 1
ATOM 3895 O O . LYS A 1 500 ? 37.766 -24.514 6.240 1.00 91.69 500 LYS A O 1
ATOM 3900 N N . ALA A 1 501 ? 35.915 -24.239 5.039 1.00 88.00 501 ALA A N 1
ATOM 3901 C CA . ALA A 1 501 ? 35.341 -25.502 5.481 1.00 88.00 501 ALA A CA 1
ATOM 3902 C C . ALA A 1 501 ? 36.126 -26.721 4.944 1.00 88.00 501 ALA A C 1
ATOM 3904 O O . ALA A 1 501 ? 36.212 -27.745 5.622 1.00 88.00 501 ALA A O 1
ATOM 3905 N N . THR A 1 502 ? 36.762 -26.608 3.771 1.00 91.12 502 THR A N 1
ATOM 3906 C CA . THR A 1 502 ? 37.691 -27.623 3.238 1.00 91.12 502 THR A CA 1
ATOM 3907 C C . THR A 1 502 ? 38.972 -27.715 4.069 1.00 91.12 502 THR A C 1
ATOM 3909 O O . THR A 1 502 ? 39.414 -28.822 4.373 1.00 91.12 502 THR A O 1
ATOM 3912 N N . GLU A 1 503 ? 39.548 -26.584 4.491 1.00 89.06 503 GLU A N 1
ATOM 3913 C CA . GLU A 1 503 ? 40.724 -26.545 5.376 1.00 89.06 503 GLU A CA 1
ATOM 3914 C C . GLU A 1 503 ? 40.448 -27.188 6.742 1.00 89.06 503 GLU A C 1
ATOM 3916 O O . GLU A 1 503 ? 41.301 -27.895 7.279 1.00 89.06 503 GLU A O 1
ATOM 3921 N N . LEU A 1 504 ? 39.228 -27.025 7.264 1.00 86.44 504 LEU A N 1
ATOM 3922 C CA . LEU A 1 504 ? 38.758 -27.681 8.491 1.00 86.44 504 LEU A CA 1
ATOM 3923 C C . LEU A 1 504 ? 38.420 -29.176 8.286 1.00 86.44 504 LEU A C 1
ATOM 3925 O O . LEU A 1 504 ? 37.997 -29.859 9.219 1.00 86.44 504 LEU A O 1
ATOM 3929 N N . GLY A 1 505 ? 38.614 -29.716 7.076 1.00 85.56 505 GLY A N 1
ATOM 3930 C CA . GLY A 1 505 ? 38.428 -31.134 6.757 1.00 85.56 505 GLY A CA 1
ATOM 3931 C C . GLY A 1 505 ? 36.971 -31.564 6.555 1.00 85.56 505 GLY A C 1
ATOM 3932 O O . GLY A 1 505 ? 36.668 -32.758 6.620 1.00 85.56 505 GLY A O 1
ATOM 3933 N N . MET A 1 506 ? 36.056 -30.620 6.318 1.00 81.25 506 MET A N 1
ATOM 3934 C CA . MET A 1 506 ? 34.650 -30.904 6.018 1.00 81.25 506 MET A CA 1
ATOM 3935 C C . MET A 1 506 ? 34.498 -31.315 4.541 1.00 81.25 506 MET A C 1
ATOM 3937 O O . MET A 1 506 ? 35.218 -30.824 3.677 1.00 81.25 506 MET A O 1
ATOM 3941 N N . SER A 1 507 ? 33.572 -32.230 4.233 1.00 85.00 507 SER A N 1
ATOM 3942 C CA . SER A 1 507 ? 33.309 -32.704 2.860 1.00 85.00 507 SER A CA 1
ATOM 3943 C C . SER A 1 507 ? 31.819 -32.619 2.511 1.00 85.00 507 SER A C 1
ATOM 3945 O O . SER A 1 507 ? 30.976 -32.699 3.405 1.00 85.00 507 SER A O 1
ATOM 3947 N N . GLY A 1 508 ? 31.491 -32.471 1.219 1.00 84.69 508 GLY A N 1
ATOM 3948 C CA . GLY A 1 508 ? 30.103 -32.414 0.725 1.00 84.69 508 GLY A CA 1
ATOM 3949 C C . GLY A 1 508 ? 29.407 -31.064 0.931 1.00 84.69 508 GLY A C 1
ATOM 3950 O O . GLY A 1 508 ? 28.185 -31.004 1.049 1.00 84.69 508 GLY A O 1
ATOM 3951 N N . HIS A 1 509 ? 30.185 -29.991 1.015 1.00 83.62 509 HIS A N 1
ATOM 3952 C CA . HIS A 1 509 ? 29.766 -28.628 1.344 1.00 83.62 509 HIS A CA 1
ATOM 3953 C C . HIS A 1 509 ? 29.763 -27.678 0.129 1.00 83.62 509 HIS A C 1
ATOM 3955 O O . HIS A 1 509 ? 29.298 -26.546 0.245 1.00 83.62 509 HIS A O 1
ATOM 3961 N N . ASP A 1 510 ? 30.198 -28.157 -1.043 1.00 84.94 510 ASP A N 1
ATOM 3962 C CA . ASP A 1 510 ? 30.402 -27.375 -2.272 1.00 84.94 510 ASP A CA 1
ATOM 3963 C C . ASP A 1 510 ? 29.130 -26.706 -2.821 1.00 84.94 510 ASP A C 1
ATOM 3965 O O . ASP A 1 510 ? 29.217 -25.642 -3.430 1.00 84.94 510 ASP A O 1
ATOM 3969 N N . ASP A 1 511 ? 27.951 -27.289 -2.579 1.00 85.38 511 ASP A N 1
ATOM 3970 C CA . ASP A 1 511 ? 26.649 -26.788 -3.060 1.00 85.38 511 ASP A CA 1
ATOM 3971 C C . ASP A 1 511 ? 25.859 -26.018 -1.982 1.00 85.38 511 ASP A C 1
ATOM 3973 O O . ASP A 1 511 ? 24.692 -25.658 -2.175 1.00 85.38 511 ASP A O 1
ATOM 3977 N N . LEU A 1 512 ? 26.456 -25.787 -0.808 1.00 89.19 512 LEU A N 1
ATOM 3978 C CA . LEU A 1 512 ? 25.778 -25.107 0.291 1.00 89.19 512 LEU A CA 1
ATOM 3979 C C . LEU A 1 512 ? 25.806 -23.585 0.114 1.00 89.19 512 LEU A C 1
ATOM 3981 O O . LEU A 1 512 ? 26.765 -22.993 -0.388 1.00 89.19 512 LEU A O 1
ATOM 3985 N N . LYS A 1 513 ? 24.727 -22.937 0.566 1.00 90.06 513 LYS A N 1
ATOM 3986 C CA . LYS A 1 513 ? 24.632 -21.473 0.621 1.00 90.06 513 LYS A CA 1
ATOM 3987 C C . LYS A 1 513 ? 25.604 -20.917 1.667 1.00 90.06 513 LYS A C 1
ATOM 3989 O O . LYS A 1 513 ? 25.853 -21.571 2.681 1.00 90.06 513 LYS A O 1
ATOM 3994 N N . ALA A 1 514 ? 26.078 -19.686 1.462 1.00 88.62 514 ALA A N 1
ATOM 3995 C CA . ALA A 1 514 ? 27.025 -19.007 2.354 1.00 88.62 514 ALA A CA 1
ATOM 3996 C C . ALA A 1 514 ? 26.565 -18.991 3.828 1.00 88.62 514 ALA A C 1
ATOM 3998 O O . ALA A 1 514 ? 27.332 -19.333 4.724 1.00 88.62 514 ALA A O 1
ATOM 3999 N N . GLU A 1 515 ? 25.285 -18.710 4.087 1.00 89.00 515 GLU A N 1
ATOM 4000 C CA . GLU A 1 515 ? 24.704 -18.728 5.442 1.00 89.00 515 GLU A CA 1
ATOM 4001 C C . GLU A 1 515 ? 24.816 -20.107 6.120 1.00 89.00 515 GLU A C 1
ATOM 4003 O O . GLU A 1 515 ? 25.134 -20.227 7.306 1.00 89.00 515 GLU A O 1
ATOM 4008 N N . THR A 1 516 ? 24.589 -21.179 5.356 1.00 89.06 516 THR A N 1
ATOM 4009 C CA . THR A 1 516 ? 24.684 -22.558 5.851 1.00 89.06 516 THR A CA 1
ATOM 4010 C C . THR A 1 516 ? 26.137 -22.957 6.105 1.00 89.06 516 THR A C 1
ATOM 4012 O O . THR A 1 516 ? 26.428 -23.612 7.099 1.00 89.06 516 THR A O 1
ATOM 4015 N N . LEU A 1 517 ? 27.068 -22.530 5.250 1.00 88.75 517 LEU A N 1
ATOM 4016 C CA . LEU A 1 517 ? 28.498 -22.768 5.461 1.00 88.75 517 LEU A CA 1
ATOM 4017 C C . LEU A 1 517 ? 29.015 -22.042 6.705 1.00 88.75 517 LEU A C 1
ATOM 4019 O O . LEU A 1 517 ? 29.714 -22.643 7.514 1.00 88.75 517 LEU A O 1
ATOM 4023 N N . SER A 1 518 ? 28.630 -20.777 6.890 1.00 89.88 518 SER A N 1
ATOM 4024 C CA . SER A 1 518 ? 29.026 -19.971 8.050 1.00 89.88 518 SER A CA 1
ATOM 4025 C C . SER A 1 518 ? 28.588 -20.613 9.370 1.00 89.88 518 SER A C 1
ATOM 4027 O O . SER A 1 518 ? 29.394 -20.773 10.287 1.00 89.88 518 SER A O 1
ATOM 4029 N N . THR A 1 519 ? 27.333 -21.060 9.442 1.00 90.12 519 THR A N 1
ATOM 4030 C CA . THR A 1 519 ? 26.795 -21.736 10.634 1.00 90.12 519 THR A CA 1
ATOM 4031 C C . THR A 1 519 ? 27.470 -23.083 10.899 1.00 90.12 519 THR A C 1
ATOM 4033 O O . THR A 1 519 ? 27.783 -23.396 12.048 1.00 90.12 519 THR A O 1
ATOM 4036 N N . LEU A 1 520 ? 27.761 -23.859 9.851 1.00 88.44 520 LEU A N 1
ATOM 4037 C CA . LEU A 1 520 ? 28.480 -25.128 9.970 1.00 88.44 520 LEU A CA 1
ATOM 4038 C C . LEU A 1 520 ? 29.921 -24.941 10.462 1.00 88.44 520 LEU A C 1
ATOM 4040 O O . LEU A 1 520 ? 30.335 -25.646 11.381 1.00 88.44 520 LEU A O 1
ATOM 4044 N N . ILE A 1 521 ? 30.654 -23.971 9.912 1.00 89.50 521 ILE A N 1
ATOM 4045 C CA . ILE A 1 521 ? 32.021 -23.643 10.344 1.00 89.50 521 ILE A CA 1
ATOM 4046 C C . ILE A 1 521 ? 32.031 -23.220 11.815 1.00 89.50 521 ILE A C 1
ATOM 4048 O O . ILE A 1 521 ? 32.822 -23.751 12.591 1.00 89.50 521 ILE A O 1
ATOM 4052 N N . ALA A 1 522 ? 31.118 -22.332 12.221 1.00 89.62 522 ALA A N 1
ATOM 4053 C CA . ALA A 1 522 ? 31.019 -21.887 13.610 1.00 89.62 522 ALA A CA 1
ATOM 4054 C C . ALA A 1 522 ? 30.761 -23.062 14.570 1.00 89.62 522 ALA A C 1
ATOM 4056 O O . ALA A 1 522 ? 31.419 -23.181 15.602 1.00 89.62 522 ALA A O 1
ATOM 4057 N N . SER A 1 523 ? 29.860 -23.978 14.195 1.00 88.94 523 SER A N 1
ATOM 4058 C CA . SER A 1 523 ? 29.581 -25.175 14.997 1.00 88.94 523 SER A CA 1
ATOM 4059 C C . SER A 1 523 ? 30.776 -26.135 15.091 1.00 88.94 523 SER A C 1
ATOM 4061 O O . SER A 1 523 ? 30.946 -26.819 16.101 1.00 88.94 523 SER A O 1
ATOM 4063 N N . TRP A 1 524 ? 31.620 -26.184 14.056 1.00 87.19 524 TRP A N 1
ATOM 4064 C CA . TRP A 1 524 ? 32.813 -27.028 14.027 1.00 87.19 524 TRP A CA 1
ATOM 4065 C C . TRP A 1 524 ? 33.935 -26.457 14.900 1.00 87.19 524 TRP A C 1
ATOM 4067 O O . TRP A 1 524 ? 34.546 -27.208 15.662 1.00 87.19 524 TRP A O 1
ATOM 4077 N N . GLU A 1 525 ? 34.171 -25.143 14.826 1.00 85.88 525 GLU A N 1
ATOM 4078 C CA . GLU A 1 525 ? 35.173 -24.430 15.633 1.00 85.88 525 GLU A CA 1
ATOM 4079 C C . GLU A 1 525 ? 34.829 -24.487 17.131 1.00 85.88 525 GLU A C 1
ATOM 4081 O O . GLU A 1 525 ? 35.705 -24.734 17.958 1.00 85.88 525 GLU A O 1
ATOM 4086 N N . GLU A 1 526 ? 33.548 -24.363 17.494 1.00 86.12 526 GLU A N 1
ATOM 4087 C CA . GLU A 1 526 ? 33.092 -24.515 18.884 1.00 86.12 526 GLU A CA 1
ATOM 4088 C C . GLU A 1 526 ? 33.327 -25.938 19.424 1.00 86.12 526 GLU A C 1
ATOM 4090 O O . GLU A 1 526 ? 33.655 -26.127 20.599 1.00 86.12 526 GLU A O 1
ATOM 4095 N N . ALA A 1 527 ? 33.212 -26.952 18.562 1.00 82.81 527 ALA A N 1
ATOM 4096 C CA . ALA A 1 527 ? 33.472 -28.342 18.922 1.00 82.81 527 ALA A CA 1
ATOM 4097 C C . ALA A 1 527 ? 34.975 -28.683 19.032 1.00 82.81 527 ALA A C 1
ATOM 4099 O O . ALA A 1 527 ? 35.311 -29.705 19.636 1.00 82.81 527 ALA A O 1
ATOM 4100 N N . HIS A 1 528 ? 35.872 -27.842 18.494 1.00 79.25 528 HIS A N 1
ATOM 4101 C CA . HIS A 1 528 ? 37.323 -28.073 18.448 1.00 79.25 528 HIS A CA 1
ATOM 4102 C C . HIS A 1 528 ? 38.126 -26.842 18.921 1.00 79.25 528 HIS A C 1
ATOM 4104 O O . HIS A 1 528 ? 38.839 -26.227 18.126 1.00 79.25 528 HIS A O 1
ATOM 4110 N N . PRO A 1 529 ? 38.060 -26.477 20.217 1.00 77.44 529 PRO A N 1
ATOM 4111 C CA . PRO A 1 529 ? 38.838 -25.362 20.754 1.00 77.44 529 PRO A CA 1
ATOM 4112 C C . PRO A 1 529 ? 40.347 -25.642 20.670 1.00 77.44 529 PRO A C 1
ATOM 4114 O O . PRO A 1 529 ? 40.804 -26.732 21.025 1.00 77.44 529 PRO A O 1
ATOM 4117 N N . GLU A 1 530 ? 41.130 -24.651 20.230 1.00 68.25 530 GLU A N 1
ATOM 4118 C CA . GLU A 1 530 ? 42.588 -24.775 20.133 1.00 68.25 530 GLU A CA 1
ATOM 4119 C C . GLU A 1 530 ? 43.220 -25.117 21.498 1.00 68.25 530 GLU A C 1
ATOM 4121 O O . GLU A 1 530 ? 42.869 -24.516 22.522 1.00 68.25 530 GLU A O 1
ATOM 4126 N N . PRO A 1 531 ? 44.169 -26.073 21.556 1.00 68.00 531 PRO A N 1
ATOM 4127 C CA . PRO A 1 531 ? 44.828 -26.421 22.803 1.00 68.00 531 PRO A CA 1
ATOM 4128 C C . PRO A 1 531 ? 45.726 -25.273 23.278 1.00 68.00 531 PRO A C 1
ATOM 4130 O O . PRO A 1 531 ? 46.610 -24.806 22.562 1.00 68.00 531 PRO A O 1
ATOM 4133 N N . VAL A 1 532 ? 45.525 -24.856 24.529 1.00 66.06 532 VAL A N 1
ATOM 4134 C CA . VAL A 1 532 ? 46.324 -23.818 25.195 1.00 66.06 532 VAL A CA 1
ATOM 4135 C C . VAL A 1 532 ? 47.801 -24.249 25.222 1.00 66.06 532 VAL A C 1
ATOM 4137 O O . VAL A 1 532 ? 48.090 -25.351 25.702 1.00 66.06 532 VAL A O 1
ATOM 4140 N N . PRO A 1 533 ? 48.752 -23.435 24.727 1.00 60.09 533 PRO A N 1
ATOM 4141 C CA . PRO A 1 533 ? 50.155 -23.827 24.694 1.00 60.09 533 PRO A CA 1
ATOM 4142 C C . PRO A 1 533 ? 50.708 -23.963 26.118 1.00 60.09 533 PRO A C 1
ATOM 4144 O O . PRO A 1 533 ? 50.717 -23.015 26.901 1.00 60.09 533 PRO A O 1
ATOM 4147 N N . VAL A 1 534 ? 51.176 -25.166 26.456 1.00 54.59 534 VAL A N 1
ATOM 4148 C CA . VAL A 1 534 ? 51.855 -25.457 27.723 1.00 54.59 534 VAL A CA 1
ATOM 4149 C C . VAL A 1 534 ? 53.295 -24.947 27.632 1.00 54.59 534 VAL A C 1
ATOM 4151 O O . VAL A 1 534 ? 54.112 -25.508 26.901 1.00 54.59 534 VAL A O 1
ATOM 4154 N N . GLU A 1 535 ? 53.622 -23.890 28.379 1.00 52.84 535 GLU A N 1
ATOM 4155 C CA . GLU A 1 535 ? 55.005 -23.443 28.568 1.00 52.84 535 GLU A CA 1
ATOM 4156 C C . GLU A 1 535 ? 55.774 -24.463 29.424 1.00 52.84 535 GLU A C 1
ATOM 4158 O O . GLU A 1 535 ? 55.572 -24.587 30.632 1.00 52.84 535 GLU A O 1
ATOM 4163 N N . MET A 1 536 ? 56.668 -25.217 28.784 1.00 44.34 536 MET A N 1
ATOM 4164 C CA . MET A 1 536 ? 57.535 -26.187 29.453 1.00 44.34 536 MET A CA 1
ATOM 4165 C C . MET A 1 536 ? 58.750 -25.471 30.060 1.00 44.34 536 MET A C 1
ATOM 4167 O O . MET A 1 536 ? 59.649 -25.036 29.339 1.00 44.34 536 MET A O 1
ATOM 4171 N N . THR A 1 537 ? 58.814 -25.382 31.390 1.00 48.94 537 THR A N 1
ATOM 4172 C CA . THR A 1 537 ? 60.067 -25.099 32.110 1.00 48.94 537 THR A CA 1
ATOM 4173 C C . THR A 1 537 ? 60.926 -26.373 32.181 1.00 48.94 537 THR A C 1
ATOM 4175 O O . THR A 1 537 ? 60.381 -27.472 32.310 1.00 48.94 537 THR A O 1
ATOM 4178 N N . PRO A 1 538 ? 62.266 -26.285 32.063 1.00 49.28 538 PRO A N 1
ATOM 4179 C CA . PRO A 1 538 ? 63.110 -27.470 31.973 1.00 49.28 538 PRO A CA 1
ATOM 4180 C C . PRO A 1 538 ? 63.416 -28.017 33.371 1.00 49.28 538 PRO A C 1
ATOM 4182 O O . PRO A 1 538 ? 63.952 -27.298 34.214 1.00 49.28 538 PRO A O 1
ATOM 4185 N N . VAL A 1 539 ? 63.125 -29.299 33.604 1.00 37.75 539 VAL A N 1
ATOM 4186 C CA . VAL A 1 539 ? 63.607 -30.036 34.781 1.00 37.75 539 VAL A CA 1
ATOM 4187 C C . VAL A 1 539 ? 64.444 -31.234 34.345 1.00 37.75 539 VAL A C 1
ATOM 4189 O O . VAL A 1 539 ? 64.156 -31.935 33.377 1.00 37.75 539 VAL A O 1
ATOM 4192 N N . GLU A 1 540 ? 65.530 -31.353 35.091 1.00 38.88 540 GLU A N 1
ATOM 4193 C CA . GLU A 1 540 ? 66.728 -32.162 34.976 1.00 38.88 540 GLU A CA 1
ATOM 4194 C C . GLU A 1 540 ? 66.481 -33.679 35.062 1.00 38.88 540 GLU A C 1
ATOM 4196 O O . GLU A 1 540 ? 65.502 -34.168 35.621 1.00 38.88 540 GLU A O 1
ATOM 4201 N N . SER A 1 541 ? 67.404 -34.411 34.448 1.00 42.97 541 SER A N 1
ATOM 4202 C CA . SER A 1 541 ? 67.393 -35.838 34.134 1.00 42.97 541 SER A CA 1
ATOM 4203 C C . SER A 1 541 ? 67.578 -36.781 35.328 1.00 42.97 541 SER A C 1
ATOM 4205 O O . SER A 1 541 ? 68.550 -36.609 36.054 1.00 42.97 541 SER A O 1
ATOM 4207 N N . GLU A 1 542 ? 66.827 -37.891 35.376 1.00 38.34 542 GLU A N 1
ATOM 4208 C CA . GLU A 1 542 ? 67.330 -39.210 35.812 1.00 38.34 542 GLU A CA 1
ATOM 4209 C C . GLU A 1 542 ? 66.684 -40.351 34.997 1.00 38.34 542 GLU A C 1
ATOM 4211 O O . GLU A 1 542 ? 65.549 -40.257 34.534 1.00 38.34 542 GLU A O 1
ATOM 4216 N N . VAL A 1 543 ? 67.455 -41.416 34.750 1.00 43.72 543 VAL A N 1
ATOM 4217 C CA . VAL A 1 543 ? 67.248 -42.414 33.687 1.00 43.72 543 VAL A CA 1
ATOM 4218 C C . VAL A 1 543 ? 67.149 -43.847 34.253 1.00 43.72 543 VAL A C 1
ATOM 4220 O O . VAL A 1 543 ? 68.052 -44.265 34.973 1.00 43.72 543 VAL A O 1
ATOM 4223 N N . LYS A 1 544 ? 66.158 -44.612 33.728 1.00 35.84 544 LYS A N 1
ATOM 4224 C CA . LYS A 1 544 ? 65.998 -46.100 33.577 1.00 35.84 544 LYS A CA 1
ATOM 4225 C C . LYS A 1 544 ? 65.442 -46.958 34.747 1.00 35.84 544 LYS A C 1
ATOM 4227 O O . LYS A 1 544 ? 65.695 -46.609 35.892 1.00 35.84 544 LYS A O 1
ATOM 4232 N N . PRO A 1 545 ? 64.862 -48.175 34.492 1.00 45.66 545 PRO A N 1
ATOM 4233 C CA . PRO A 1 545 ? 64.408 -48.793 33.216 1.00 45.66 545 PRO A CA 1
ATOM 4234 C C . PRO A 1 545 ? 63.037 -49.558 33.216 1.00 45.66 545 PRO A C 1
ATOM 4236 O O . PRO A 1 545 ? 62.618 -50.124 34.214 1.00 45.66 545 PRO A O 1
ATOM 4239 N N . VAL A 1 546 ? 62.430 -49.631 32.016 1.00 42.28 546 VAL A N 1
ATOM 4240 C CA . VAL A 1 546 ? 61.687 -50.729 31.319 1.00 42.28 546 VAL A CA 1
ATOM 4241 C C . VAL A 1 546 ? 60.720 -51.675 32.073 1.00 42.28 546 VAL A C 1
ATOM 4243 O O . VAL A 1 546 ? 61.161 -52.565 32.792 1.00 42.28 546 VAL A O 1
ATOM 4246 N N . ALA A 1 547 ? 59.433 -51.620 31.688 1.00 33.88 547 ALA A N 1
ATOM 4247 C CA . ALA A 1 547 ? 58.567 -52.752 31.281 1.00 33.88 547 ALA A CA 1
ATOM 4248 C C . ALA A 1 547 ? 57.342 -52.161 30.540 1.00 33.88 547 ALA A C 1
ATOM 4250 O O . ALA A 1 547 ? 56.650 -51.314 31.087 1.00 33.88 547 ALA A O 1
ATOM 4251 N N . GLU A 1 548 ? 57.293 -52.263 29.214 1.00 37.81 548 GLU A N 1
ATOM 4252 C CA . GLU A 1 548 ? 56.494 -53.222 28.430 1.00 37.81 548 GLU A CA 1
ATOM 4253 C C . GLU A 1 548 ? 55.043 -52.760 28.189 1.00 37.81 548 GLU A C 1
ATOM 4255 O O . GLU A 1 548 ? 54.319 -52.323 29.076 1.00 37.81 548 GLU A O 1
ATOM 4260 N N . THR A 1 549 ? 54.684 -52.794 26.913 1.00 42.72 549 THR A N 1
ATOM 4261 C CA . THR A 1 549 ? 53.450 -52.334 26.283 1.00 42.72 549 THR A CA 1
ATOM 4262 C C . THR A 1 549 ? 52.220 -53.122 26.724 1.00 42.72 549 THR A C 1
ATOM 4264 O O . THR A 1 549 ? 52.228 -54.349 26.658 1.00 42.72 549 THR A O 1
ATOM 4267 N N . VAL A 1 550 ? 51.125 -52.415 27.001 1.00 37.28 550 VAL A N 1
ATOM 4268 C CA . VAL A 1 550 ? 49.760 -52.906 26.771 1.00 37.28 550 VAL A CA 1
ATOM 4269 C C . VAL A 1 550 ? 48.938 -51.780 26.156 1.00 37.28 550 VAL A C 1
ATOM 4271 O O . VAL A 1 550 ? 48.695 -50.751 26.783 1.00 37.28 550 VAL A O 1
ATOM 4274 N N . GLU A 1 551 ? 48.542 -51.987 24.903 1.00 45.84 551 GLU A N 1
ATOM 4275 C CA . GLU A 1 551 ? 47.356 -51.357 24.341 1.00 45.84 551 GLU A CA 1
ATOM 4276 C C . GLU A 1 551 ? 46.147 -51.753 25.197 1.00 45.84 551 GLU A C 1
ATOM 4278 O O . GLU A 1 551 ? 45.945 -52.933 25.491 1.00 45.84 551 GLU A O 1
ATOM 4283 N N . ALA A 1 552 ? 45.336 -50.771 25.574 1.00 34.03 552 ALA A N 1
ATOM 4284 C CA . ALA A 1 552 ? 43.971 -50.989 26.020 1.00 34.03 552 ALA A CA 1
ATOM 4285 C C . ALA A 1 552 ? 43.105 -49.892 25.397 1.00 34.03 552 ALA A C 1
ATOM 4287 O O . ALA A 1 552 ? 43.142 -48.732 25.802 1.00 34.03 552 ALA A O 1
ATOM 4288 N N . SER A 1 553 ? 42.363 -50.281 24.364 1.00 51.66 553 SER A N 1
ATOM 4289 C CA . SER A 1 553 ? 41.153 -49.603 23.924 1.00 51.66 553 SER A CA 1
ATOM 4290 C C . SER A 1 553 ? 40.178 -49.549 25.100 1.00 51.66 553 SER A C 1
ATOM 4292 O O . SER A 1 553 ? 39.718 -50.593 25.564 1.00 51.66 553 SER A O 1
ATOM 4294 N N . GLU A 1 554 ? 39.864 -48.359 25.604 1.00 50.16 554 GLU A N 1
ATOM 4295 C CA . GLU A 1 554 ? 38.717 -48.209 26.497 1.00 50.16 554 GLU A CA 1
ATOM 4296 C C . GLU A 1 554 ? 37.447 -48.315 25.645 1.00 50.16 554 GLU A C 1
ATOM 4298 O O . GLU A 1 554 ? 37.079 -47.385 24.928 1.00 50.16 554 GLU A O 1
ATOM 4303 N N . ASP A 1 555 ? 36.809 -49.485 25.684 1.00 55.44 555 ASP A N 1
ATOM 4304 C CA . ASP A 1 555 ? 35.477 -49.707 25.129 1.00 55.44 555 ASP A CA 1
ATOM 4305 C C . ASP A 1 555 ? 34.490 -48.718 25.769 1.00 55.44 555 ASP A C 1
ATOM 4307 O O . ASP A 1 555 ? 34.145 -48.814 26.951 1.00 55.44 555 ASP A O 1
ATOM 4311 N N . ALA A 1 556 ? 34.042 -47.738 24.986 1.00 58.28 556 ALA A N 1
ATOM 4312 C CA . ALA A 1 556 ? 32.999 -46.811 25.392 1.00 58.28 556 ALA A CA 1
ATOM 4313 C C . ALA A 1 556 ? 31.680 -47.574 25.600 1.00 58.28 556 ALA A C 1
ATOM 4315 O O . ALA A 1 556 ? 31.194 -48.268 24.706 1.00 58.28 556 ALA A O 1
ATOM 4316 N N . VAL A 1 557 ? 31.088 -47.457 26.791 1.00 74.12 557 VAL A N 1
ATOM 4317 C CA . VAL A 1 557 ? 29.786 -48.063 27.096 1.00 74.12 557 VAL A CA 1
ATOM 4318 C C . VAL A 1 557 ? 28.713 -47.350 26.267 1.00 74.12 557 VAL A C 1
ATOM 4320 O O . VAL A 1 557 ? 28.552 -46.133 26.360 1.00 74.12 557 VAL A O 1
ATOM 4323 N N . MET A 1 558 ? 27.992 -48.105 25.435 1.00 80.00 558 MET A N 1
ATOM 4324 C CA . MET A 1 558 ? 26.985 -47.578 24.507 1.00 80.00 558 MET A CA 1
ATOM 4325 C C . MET A 1 558 ? 25.568 -47.790 25.051 1.00 80.00 558 MET A C 1
ATOM 4327 O O . MET A 1 558 ? 25.233 -48.869 25.536 1.00 80.00 558 MET A O 1
ATOM 4331 N N . VAL A 1 559 ? 24.717 -46.775 24.915 1.00 82.44 559 VAL A N 1
ATOM 4332 C CA . VAL A 1 559 ? 23.295 -46.783 25.281 1.00 82.44 559 VAL A CA 1
ATOM 4333 C C . VAL A 1 559 ? 22.455 -46.926 24.018 1.00 82.44 559 VAL A C 1
ATOM 4335 O O . VAL A 1 559 ? 22.612 -46.156 23.068 1.00 82.44 559 VAL A O 1
ATOM 4338 N N . GLU A 1 560 ? 21.545 -47.898 24.008 1.00 84.12 560 GLU A N 1
ATOM 4339 C CA . GLU A 1 560 ? 20.622 -48.133 22.896 1.00 84.12 560 GLU A CA 1
ATOM 4340 C C . GLU A 1 560 ? 19.237 -47.565 23.226 1.00 84.12 560 GLU A C 1
ATOM 4342 O O . GLU A 1 560 ? 18.665 -47.875 24.270 1.00 84.12 560 GLU A O 1
ATOM 4347 N N . ASN A 1 561 ? 18.678 -46.738 22.340 1.00 76.38 561 ASN A N 1
ATOM 4348 C CA . ASN A 1 561 ? 17.322 -46.204 22.488 1.00 76.38 561 ASN A CA 1
ATOM 4349 C C . ASN A 1 561 ? 16.595 -46.145 21.133 1.00 76.38 561 ASN A C 1
ATOM 4351 O O . ASN A 1 561 ? 17.223 -46.150 20.076 1.00 76.38 561 ASN A O 1
ATOM 4355 N N . TYR A 1 562 ? 15.265 -46.095 21.150 1.00 80.00 562 TYR A N 1
ATOM 4356 C CA . TYR A 1 562 ? 14.436 -45.983 19.958 1.00 80.00 562 TYR A CA 1
ATOM 4357 C C . TYR A 1 562 ? 14.167 -44.516 19.620 1.00 80.00 562 TYR A C 1
ATOM 4359 O O . TYR A 1 562 ? 13.530 -43.797 20.385 1.00 80.00 562 TYR A O 1
ATOM 4367 N N . LEU A 1 563 ? 14.585 -44.090 18.429 1.00 72.00 563 LEU A N 1
ATOM 4368 C CA . LEU A 1 563 ? 14.230 -42.798 17.848 1.00 72.00 563 LEU A CA 1
ATOM 4369 C C . LEU A 1 563 ? 13.388 -43.044 16.592 1.00 72.00 563 LEU A C 1
ATOM 4371 O O . LEU A 1 563 ? 13.836 -43.711 15.660 1.00 72.00 563 LEU A O 1
ATOM 4375 N N . ASN A 1 564 ? 12.149 -42.543 16.569 1.00 74.00 564 ASN A N 1
ATOM 4376 C CA . ASN A 1 564 ? 11.204 -42.727 15.455 1.00 74.00 564 ASN A CA 1
ATOM 4377 C C . ASN A 1 564 ? 11.038 -44.200 15.017 1.00 74.00 564 ASN A C 1
ATOM 4379 O O . ASN A 1 564 ? 10.984 -44.514 13.828 1.00 74.00 564 ASN A O 1
ATOM 4383 N N . GLY A 1 565 ? 11.000 -45.120 15.988 1.00 79.38 565 GLY A N 1
ATOM 4384 C CA . GLY A 1 565 ? 10.834 -46.559 15.748 1.00 79.38 565 GLY A CA 1
ATOM 4385 C C . GLY A 1 565 ? 12.093 -47.296 15.270 1.00 79.38 565 GLY A C 1
ATOM 4386 O O . GLY A 1 565 ? 12.005 -48.479 14.952 1.00 79.38 565 GLY A O 1
ATOM 4387 N N . ARG A 1 566 ? 13.262 -46.641 15.229 1.00 70.69 566 ARG A N 1
ATOM 4388 C CA . ARG A 1 566 ? 14.558 -47.261 14.900 1.00 70.69 566 ARG A CA 1
ATOM 4389 C C . ARG A 1 566 ? 15.486 -47.248 16.111 1.00 70.69 566 ARG A C 1
ATOM 4391 O O . ARG A 1 566 ? 15.542 -46.248 16.819 1.00 70.69 566 ARG A O 1
ATOM 4398 N N . VAL A 1 567 ? 16.224 -48.337 16.329 1.00 82.50 567 VAL A N 1
ATOM 4399 C CA . VAL A 1 567 ? 17.233 -48.422 17.398 1.00 82.50 567 VAL A CA 1
ATOM 4400 C C . VAL A 1 567 ? 18.457 -47.600 17.004 1.00 82.50 567 VAL A C 1
ATOM 4402 O O . VAL A 1 567 ? 19.015 -47.792 15.925 1.00 82.50 567 VAL A O 1
ATOM 4405 N N . VAL A 1 568 ? 18.876 -46.704 17.889 1.00 83.12 568 VAL A N 1
ATOM 4406 C CA . VAL A 1 568 ? 20.067 -45.863 17.757 1.00 83.12 568 VAL A CA 1
ATOM 4407 C C . VAL A 1 568 ? 20.977 -46.132 18.952 1.00 83.12 568 VAL A C 1
ATOM 4409 O O . VAL A 1 568 ? 20.498 -46.214 20.083 1.00 83.12 568 VAL A O 1
ATOM 4412 N N . LYS A 1 569 ? 22.284 -46.275 18.698 1.00 86.50 569 LYS A N 1
ATOM 4413 C CA . LYS A 1 569 ? 23.308 -46.487 19.730 1.00 86.50 569 LYS A CA 1
ATOM 4414 C C . LYS A 1 569 ? 24.127 -45.215 19.905 1.00 86.50 569 LYS A C 1
ATOM 4416 O O . LYS A 1 569 ? 24.677 -44.724 18.924 1.00 86.50 569 LYS A O 1
ATOM 4421 N N . ASN A 1 570 ? 24.224 -44.710 21.128 1.00 84.12 570 ASN A N 1
ATOM 4422 C CA . ASN A 1 570 ? 24.998 -43.515 21.465 1.00 84.12 570 ASN A CA 1
ATOM 4423 C C . ASN A 1 570 ? 25.974 -43.805 22.605 1.00 84.12 570 ASN A C 1
ATOM 4425 O O . ASN A 1 570 ? 25.718 -44.683 23.421 1.00 84.12 570 ASN A O 1
ATOM 4429 N N . ASP A 1 571 ? 27.060 -43.040 22.690 1.00 86.69 571 ASP A N 1
ATOM 4430 C CA . ASP A 1 571 ? 27.963 -43.077 23.844 1.00 86.69 571 ASP A CA 1
ATOM 4431 C C . ASP A 1 571 ? 27.217 -42.679 25.131 1.00 86.69 571 ASP A C 1
ATOM 4433 O O . ASP A 1 571 ? 26.470 -41.692 25.150 1.00 86.69 571 ASP A O 1
ATOM 4437 N N . GLU A 1 572 ? 27.412 -43.438 26.213 1.00 86.00 572 GLU A N 1
ATOM 4438 C CA . GLU A 1 572 ? 26.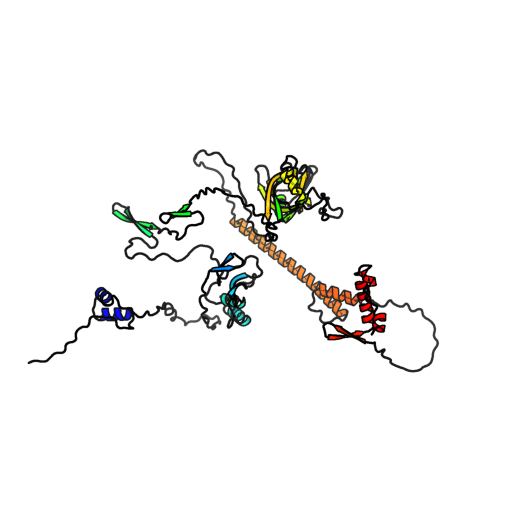708 -43.221 27.479 1.00 86.00 572 GLU A CA 1
ATOM 4439 C C . GLU A 1 572 ? 26.961 -41.830 28.075 1.00 86.00 572 GLU A C 1
ATOM 4441 O O . GLU A 1 572 ? 26.032 -41.206 28.595 1.00 86.00 572 GLU A O 1
ATOM 4446 N N . LYS A 1 573 ? 28.187 -41.302 27.990 1.00 84.12 573 LYS A N 1
ATOM 4447 C CA . LYS A 1 573 ? 28.526 -39.993 28.567 1.00 84.12 573 LYS A CA 1
ATOM 4448 C C . LYS A 1 573 ? 27.825 -38.871 27.810 1.00 84.12 573 LYS A C 1
ATOM 4450 O O . LYS A 1 573 ? 27.362 -37.911 28.431 1.00 84.12 573 LYS A O 1
ATOM 4455 N N . ILE A 1 574 ? 27.735 -38.988 26.485 1.00 83.81 574 ILE A N 1
ATOM 4456 C CA . ILE A 1 574 ? 27.029 -38.018 25.637 1.00 83.81 574 ILE A CA 1
ATOM 4457 C C . ILE A 1 574 ? 25.523 -38.095 25.901 1.00 83.81 574 ILE A C 1
ATOM 4459 O O . ILE A 1 574 ? 24.883 -37.070 26.150 1.00 83.81 574 ILE A O 1
ATOM 4463 N N . TYR A 1 575 ? 24.970 -39.309 25.932 1.00 86.31 575 TYR A N 1
ATOM 4464 C CA . TYR A 1 575 ? 23.549 -39.529 26.185 1.00 86.31 575 TYR A CA 1
ATOM 4465 C C . TYR A 1 575 ? 23.121 -39.008 27.567 1.00 86.31 575 TYR A C 1
ATOM 4467 O O . TYR A 1 575 ? 22.120 -38.300 27.680 1.00 86.31 575 TYR A O 1
ATOM 4475 N N . ALA A 1 576 ? 23.924 -39.258 28.605 1.00 88.75 576 ALA A N 1
ATOM 4476 C CA . ALA A 1 576 ? 23.672 -38.779 29.962 1.00 88.75 576 ALA A CA 1
ATOM 4477 C C . ALA A 1 576 ? 23.613 -37.246 30.051 1.00 88.75 576 ALA A C 1
ATOM 4479 O O . ALA A 1 576 ? 22.743 -36.690 30.727 1.00 88.75 576 ALA A O 1
ATOM 4480 N N . LYS A 1 577 ? 24.527 -36.545 29.366 1.00 88.56 577 LYS A N 1
ATOM 4481 C CA . LYS A 1 577 ? 24.543 -35.074 29.329 1.00 88.56 577 LYS A CA 1
ATOM 4482 C C . LYS A 1 577 ? 23.297 -34.522 28.638 1.00 88.56 577 LYS A C 1
ATOM 4484 O O . LYS A 1 577 ? 22.637 -33.651 29.204 1.00 88.56 577 LYS A O 1
ATOM 4489 N N . ALA A 1 578 ? 22.953 -35.061 27.468 1.00 87.50 578 ALA A N 1
ATOM 4490 C CA . ALA A 1 578 ? 21.776 -34.640 26.711 1.00 87.50 578 ALA A CA 1
ATOM 4491 C C . ALA A 1 578 ? 20.472 -34.891 27.490 1.00 87.50 578 ALA A C 1
ATOM 4493 O O . ALA A 1 578 ? 19.627 -34.000 27.584 1.00 87.50 578 ALA A O 1
ATOM 4494 N N . TRP A 1 579 ? 20.341 -36.061 28.126 1.00 89.56 579 TRP A N 1
ATOM 4495 C CA . TRP A 1 579 ? 19.192 -36.391 28.972 1.00 89.56 579 TRP A CA 1
ATOM 4496 C C . TRP A 1 579 ? 19.042 -35.418 30.143 1.00 89.56 579 TRP A C 1
ATOM 4498 O O . TRP A 1 579 ? 17.953 -34.908 30.390 1.00 89.56 579 TRP A O 1
ATOM 4508 N N . ASN A 1 580 ? 20.132 -35.126 30.857 1.00 92.19 580 ASN A N 1
ATOM 4509 C CA . ASN A 1 580 ? 20.091 -34.226 32.010 1.00 92.19 580 ASN A CA 1
ATOM 4510 C C . ASN A 1 580 ? 19.748 -32.782 31.616 1.00 92.19 580 ASN A C 1
ATOM 4512 O O . ASN A 1 580 ? 19.039 -32.105 32.362 1.00 92.19 580 ASN A O 1
ATOM 4516 N N . ALA A 1 581 ? 20.207 -32.320 30.449 1.00 90.31 581 ALA A N 1
ATOM 4517 C CA . ALA A 1 581 ? 19.840 -31.011 29.913 1.00 90.31 581 ALA A CA 1
ATOM 4518 C C . ALA A 1 581 ? 18.338 -30.942 29.586 1.00 90.31 581 ALA A C 1
ATOM 4520 O O . ALA A 1 581 ? 17.652 -30.026 30.042 1.00 90.31 581 ALA A O 1
ATOM 4521 N N . TRP A 1 582 ? 17.809 -31.951 28.885 1.00 92.62 582 TRP A N 1
ATOM 4522 C CA . TRP A 1 582 ? 16.377 -32.058 28.594 1.00 92.62 582 TRP A CA 1
ATOM 4523 C C . TRP A 1 582 ? 15.530 -32.141 29.871 1.00 92.62 582 TRP A C 1
ATOM 4525 O O . TRP A 1 582 ? 14.585 -31.370 30.030 1.00 92.62 582 TRP A O 1
ATOM 4535 N N . ALA A 1 583 ? 15.895 -33.015 30.813 1.00 90.38 583 ALA A N 1
ATOM 4536 C CA . ALA A 1 583 ? 15.179 -33.180 32.076 1.00 90.38 583 ALA A CA 1
ATOM 4537 C C . ALA A 1 583 ? 15.171 -31.875 32.887 1.00 90.38 583 ALA A C 1
ATOM 4539 O O . ALA A 1 583 ? 14.160 -31.527 33.498 1.00 90.38 583 ALA A O 1
ATOM 4540 N N . SER A 1 584 ? 16.274 -31.116 32.867 1.00 90.12 584 SER A N 1
ATOM 4541 C CA . SER A 1 584 ? 16.325 -29.813 33.529 1.00 90.12 584 SER A CA 1
ATOM 4542 C C . SER A 1 584 ? 15.410 -28.787 32.865 1.00 90.12 584 SER A C 1
ATOM 4544 O O . SER A 1 584 ? 14.714 -28.069 33.580 1.00 90.12 584 SER A O 1
ATOM 4546 N N . ALA A 1 585 ? 15.396 -28.711 31.532 1.00 89.88 585 ALA A N 1
ATOM 4547 C CA . ALA A 1 585 ? 14.529 -27.789 30.801 1.00 89.88 585 ALA A CA 1
ATOM 4548 C C . ALA A 1 585 ? 13.045 -28.131 31.012 1.00 89.88 585 ALA A C 1
ATOM 4550 O O . ALA A 1 585 ? 12.247 -27.254 31.331 1.00 89.88 585 ALA A O 1
ATOM 4551 N N . TRP A 1 586 ? 12.689 -29.416 30.947 1.00 88.75 586 TRP A N 1
ATOM 4552 C CA . TRP A 1 586 ? 11.333 -29.896 31.223 1.00 88.75 586 TRP A CA 1
ATOM 4553 C C . TRP A 1 586 ? 10.879 -29.575 32.651 1.00 88.75 586 TRP A C 1
ATOM 4555 O O . TRP A 1 586 ? 9.782 -29.080 32.874 1.00 88.75 586 TRP A O 1
ATOM 4565 N N . ASN A 1 587 ? 11.728 -29.801 33.653 1.00 89.44 587 ASN A N 1
ATOM 4566 C CA . ASN A 1 587 ? 11.353 -29.506 35.036 1.00 89.44 587 ASN A CA 1
ATOM 4567 C C . ASN A 1 587 ? 11.159 -28.002 35.293 1.00 89.44 587 ASN A C 1
ATOM 4569 O O . ASN A 1 587 ? 10.431 -27.627 36.214 1.00 89.44 587 ASN A O 1
ATOM 4573 N N . GLN A 1 588 ? 11.788 -27.136 34.492 1.00 87.12 588 GLN A N 1
ATOM 4574 C CA . GLN A 1 588 ? 11.613 -25.689 34.587 1.00 87.12 588 GLN A CA 1
ATOM 4575 C C . GLN A 1 588 ? 10.270 -25.215 34.018 1.00 87.12 588 GLN A C 1
ATOM 4577 O O . GLN A 1 588 ? 9.739 -24.237 34.545 1.00 87.12 588 GLN A O 1
ATOM 4582 N N . THR A 1 589 ? 9.685 -25.914 33.038 1.00 87.62 589 THR A N 1
ATOM 4583 C CA . THR A 1 589 ? 8.385 -25.542 32.447 1.00 87.62 589 THR A CA 1
ATOM 4584 C C . THR A 1 589 ? 7.182 -25.885 33.331 1.00 87.62 589 THR A C 1
ATOM 4586 O O . THR A 1 589 ? 6.093 -25.372 33.094 1.00 87.62 589 THR A O 1
ATOM 4589 N N . LEU A 1 590 ? 7.363 -26.711 34.366 1.00 84.75 590 LEU A N 1
ATOM 4590 C CA . LEU A 1 590 ? 6.291 -27.115 35.281 1.00 84.75 590 LEU A CA 1
ATOM 4591 C C . LEU A 1 590 ? 6.047 -26.090 36.394 1.00 84.75 590 LEU A C 1
ATOM 4593 O O . LEU A 1 590 ? 7.002 -25.571 36.992 1.00 84.75 590 LEU A O 1
ATOM 4597 N N . ALA A 1 591 ? 4.771 -25.877 36.735 1.00 83.75 591 ALA A N 1
ATOM 4598 C CA . ALA A 1 591 ? 4.365 -25.059 37.876 1.00 83.75 591 ALA A CA 1
ATOM 4599 C C . ALA A 1 591 ? 4.781 -25.705 39.214 1.00 83.75 591 ALA A C 1
ATOM 4601 O O . ALA A 1 591 ? 4.986 -26.919 39.316 1.00 83.75 591 ALA A O 1
ATOM 4602 N N . THR A 1 592 ? 4.906 -24.902 40.275 1.00 76.50 592 THR A N 1
ATOM 4603 C CA . THR A 1 592 ? 5.422 -25.342 41.590 1.00 76.50 592 THR A CA 1
ATOM 4604 C C . THR A 1 592 ? 4.664 -26.549 42.166 1.00 76.50 592 THR A C 1
ATOM 4606 O O . THR A 1 592 ? 5.261 -27.439 42.776 1.00 76.50 592 THR A O 1
ATOM 4609 N N . ASP A 1 593 ? 3.355 -26.602 41.942 1.00 79.00 593 ASP A N 1
ATOM 4610 C CA . ASP A 1 593 ? 2.427 -27.628 42.415 1.00 79.00 593 ASP A CA 1
ATOM 4611 C C . ASP A 1 593 ? 2.508 -28.917 41.576 1.00 79.00 593 ASP A C 1
ATOM 4613 O O . ASP A 1 593 ? 2.273 -30.015 42.092 1.00 79.00 593 ASP A O 1
ATOM 4617 N N . GLU A 1 594 ? 2.896 -28.799 40.305 1.00 79.81 594 GLU A N 1
ATOM 4618 C CA . GLU A 1 594 ? 3.066 -29.909 39.363 1.00 79.81 594 GLU A CA 1
ATOM 4619 C C . GLU A 1 594 ? 4.416 -30.605 39.545 1.00 79.81 594 GLU A C 1
ATOM 4621 O O . GLU A 1 594 ? 4.473 -31.835 39.519 1.00 79.81 594 GLU A O 1
ATOM 4626 N N . ARG A 1 595 ? 5.480 -29.852 39.866 1.00 76.19 595 ARG A N 1
ATOM 4627 C CA . ARG A 1 595 ? 6.828 -30.399 40.134 1.00 76.19 595 ARG A CA 1
ATOM 4628 C C . ARG A 1 595 ? 6.865 -31.440 41.255 1.00 76.19 595 ARG A C 1
ATOM 4630 O O . ARG A 1 595 ? 7.769 -32.268 41.293 1.00 76.19 595 ARG A O 1
ATOM 4637 N N . ARG A 1 596 ? 5.904 -31.405 42.188 1.00 74.12 596 ARG A N 1
ATOM 4638 C CA . ARG A 1 596 ? 5.778 -32.403 43.270 1.00 74.12 596 ARG A CA 1
ATOM 4639 C C . ARG A 1 596 ? 5.102 -33.703 42.829 1.00 74.12 596 ARG A C 1
ATOM 4641 O O . ARG A 1 596 ? 5.215 -34.697 43.537 1.00 74.12 596 ARG A O 1
ATOM 4648 N N . LYS A 1 597 ? 4.368 -33.685 41.715 1.00 79.75 597 LYS A N 1
ATOM 4649 C CA . LYS A 1 597 ? 3.602 -34.828 41.193 1.00 79.75 597 LYS A CA 1
ATOM 4650 C C . LYS A 1 597 ? 4.278 -35.477 39.989 1.00 79.75 597 LYS A C 1
ATOM 4652 O O . LYS A 1 597 ? 4.156 -36.683 39.815 1.00 79.75 597 LYS A O 1
ATOM 4657 N N . MET A 1 598 ? 4.976 -34.689 39.177 1.00 81.56 598 MET A N 1
ATOM 4658 C CA . MET A 1 598 ? 5.691 -35.147 37.992 1.00 81.56 598 MET A CA 1
ATOM 4659 C C . MET A 1 598 ? 6.977 -34.340 37.831 1.00 81.56 598 MET A C 1
ATOM 4661 O O . MET A 1 598 ? 6.949 -33.118 37.731 1.00 81.56 598 MET A O 1
ATOM 4665 N N . SER A 1 599 ? 8.112 -35.027 37.823 1.00 86.81 599 SER A N 1
ATOM 4666 C CA . SER A 1 599 ? 9.408 -34.452 37.479 1.00 86.81 599 SER A CA 1
ATOM 4667 C C . SER A 1 599 ? 10.205 -35.473 36.678 1.00 86.81 599 SER A C 1
ATOM 4669 O O . SER A 1 599 ? 10.109 -36.680 36.904 1.00 86.81 599 SER A O 1
ATOM 4671 N N . ALA A 1 600 ? 10.959 -34.990 35.697 1.00 89.56 600 ALA A N 1
ATOM 4672 C CA . ALA A 1 600 ? 11.875 -35.818 34.935 1.00 89.56 600 ALA A CA 1
ATOM 4673 C C . ALA A 1 600 ? 13.102 -36.151 35.813 1.00 89.56 600 ALA A C 1
ATOM 4675 O O . ALA A 1 600 ? 13.744 -35.215 36.311 1.00 89.56 600 ALA A O 1
ATOM 4676 N N . PRO A 1 601 ? 13.435 -37.442 36.022 1.00 88.56 601 PRO A N 1
ATOM 4677 C CA . PRO A 1 601 ? 14.596 -37.856 36.807 1.00 88.56 601 PRO A CA 1
ATOM 4678 C C . PRO A 1 601 ? 15.906 -37.588 36.057 1.00 88.56 601 PRO A C 1
ATOM 4680 O O . PRO A 1 601 ? 15.928 -37.486 34.823 1.00 88.56 601 PRO A O 1
ATOM 4683 N N . ARG A 1 602 ? 17.025 -37.505 36.789 1.00 89.50 602 ARG A N 1
ATOM 4684 C CA . ARG A 1 602 ? 18.345 -37.453 36.147 1.00 89.50 602 ARG A CA 1
ATOM 4685 C C . ARG A 1 602 ? 18.677 -38.812 35.542 1.00 89.50 602 ARG A C 1
ATOM 4687 O O . ARG A 1 602 ? 18.158 -39.839 35.964 1.00 89.50 602 ARG A O 1
ATOM 4694 N N . TYR A 1 603 ? 19.579 -38.818 34.567 1.00 87.00 603 TYR A N 1
ATOM 4695 C CA . TYR A 1 603 ? 19.965 -40.042 33.865 1.00 87.00 603 TYR A CA 1
ATOM 4696 C C . TYR A 1 603 ? 20.537 -41.111 34.812 1.00 87.00 603 TYR A C 1
ATOM 4698 O O . TYR A 1 603 ? 20.257 -42.291 34.638 1.00 87.00 603 TYR A O 1
ATOM 4706 N N . ALA A 1 604 ? 21.286 -40.700 35.842 1.00 86.62 604 ALA A N 1
ATOM 4707 C CA . ALA A 1 604 ? 21.797 -41.614 36.863 1.00 86.62 604 ALA A CA 1
ATOM 4708 C C . ALA A 1 604 ? 20.660 -42.311 37.632 1.00 86.62 604 ALA A C 1
ATOM 4710 O O . ALA A 1 604 ? 20.689 -43.526 37.781 1.00 86.62 604 ALA A O 1
ATOM 4711 N N . ASP A 1 605 ? 19.627 -41.559 38.022 1.00 84.88 605 ASP A N 1
ATOM 4712 C CA . ASP A 1 605 ? 18.467 -42.097 38.739 1.00 84.88 605 ASP A CA 1
ATOM 4713 C C . ASP A 1 605 ? 17.632 -43.013 37.823 1.00 84.88 605 ASP A C 1
ATOM 4715 O O . ASP A 1 605 ? 17.181 -44.074 38.240 1.00 84.88 605 ASP A O 1
ATOM 4719 N N . LEU A 1 606 ? 17.472 -42.647 36.544 1.00 81.50 606 LEU A N 1
ATOM 4720 C CA . LEU A 1 606 ? 16.790 -43.476 35.542 1.00 81.50 606 LEU A CA 1
ATOM 4721 C C . LEU A 1 606 ? 17.521 -44.806 35.304 1.00 81.50 606 LEU A C 1
ATOM 4723 O O . LEU A 1 606 ? 16.877 -45.839 35.143 1.00 81.50 606 LEU A O 1
ATOM 4727 N N . LYS A 1 607 ? 18.859 -44.779 35.289 1.00 79.44 607 LYS A N 1
ATOM 4728 C CA . LYS A 1 607 ? 19.704 -45.970 35.138 1.00 79.44 607 LYS A CA 1
ATOM 4729 C C . LYS A 1 607 ? 19.599 -46.914 36.337 1.00 79.44 607 LYS A C 1
ATOM 4731 O O . LYS A 1 607 ? 19.822 -48.101 36.173 1.00 79.44 607 LYS A O 1
ATOM 4736 N N . GLU A 1 608 ? 19.273 -46.407 37.522 1.00 75.50 608 GLU A N 1
ATOM 4737 C CA . GLU A 1 608 ? 19.019 -47.239 38.706 1.00 75.50 608 GLU A CA 1
ATOM 4738 C C . GLU A 1 608 ? 17.576 -47.772 38.765 1.00 75.50 608 GLU A C 1
ATOM 4740 O O . GLU A 1 608 ? 17.293 -48.715 39.505 1.00 75.50 608 GLU A O 1
ATOM 4745 N N . MET A 1 609 ? 16.657 -47.181 37.993 1.00 68.75 609 MET A N 1
ATOM 4746 C CA . MET A 1 609 ? 15.250 -47.594 37.903 1.00 68.75 609 MET A CA 1
ATOM 4747 C C . MET A 1 609 ? 14.975 -48.661 36.828 1.00 68.75 609 MET A C 1
ATOM 4749 O O . MET A 1 609 ? 13.919 -49.297 36.886 1.00 68.75 609 MET A O 1
ATOM 4753 N N . ASN A 1 610 ? 15.894 -48.844 35.874 1.00 56.91 610 ASN A N 1
ATOM 4754 C CA . ASN A 1 610 ? 15.871 -49.848 34.799 1.00 56.91 610 ASN A CA 1
ATOM 4755 C C . ASN A 1 610 ? 16.956 -50.902 35.022 1.00 56.91 610 ASN A C 1
ATOM 4757 O O . ASN A 1 610 ? 16.718 -52.066 34.624 1.00 56.91 610 ASN A O 1
#

=== Feature glossary ===
A reading guide for the features in this record.

Start from the sequence.

  · This is the polypeptide sequence — one letter per residue, N-terminus first. Length ranges from a few dozen residues for small domains to over a thousand for large multi-domain proteins.

Fold it, and you get atomic coordinates and the backbone conformation that goes with them.

  · Structure coordinates are given as an mmCIF _atom_site loop: one row per atom with element, residue name, chain id, sequence number, and x/y/z position in Å. Only the four main-chain atoms per residue are included here; side chains are omitted to keep the record compact.

  · Backbone dihedral angles. Every residue except chain termini has a φ (preceding-C → N → Cα → C) and a ψ (N → Cα → C → next-N). They are reported in degrees following the IUPAC sign convention. Secondary structure is essentially a statement about which (φ, ψ) basin each residue occupies.

  · The SS8 string is DSSP's per-residue secondary-structure call. α-helix (H) means an i→i+4 H-bond ladder; β-strand (E) means the residue participates in a β-sheet; 3₁₀ (G) and π (I) are tighter and wider helices; T/S are turns/bends; '-' is loop.

  · SS3 is a coarse helix/strand/coil call (letters a/b/c) made by the P-SEA algorithm from inter-Cα distances and dihedrals. It is less detailed than DSSP but needs only Cα positions.

Summarize the fold with a handful of shape descriptors and a per-residue structural alphabet.

  · Radius of gyration (Rg) is the root-mean-square distance of Cα atoms from their centroid — a single number for overall size and compactness. A globular domain of N residues has Rg ≈ 2.2·N^0.38 Å; an extended or disordered chain has a much larger Rg. The Cα contact count is the number of residue pairs whose Cα atoms are within 8 Å and are more than four positions apart in sequence — a standard proxy for tertiary packing density. The bounding box is the smallest axis-aligned box enclosing all Cα atoms.

  · The Foldseek 3Di string encodes local tertiary geometry as a 20-letter alphabet — one character per residue — derived from the relative positions of nearby Cα atoms. Unlike the amino-acid sequence, 3Di is a direct function of the 3D structure, so two proteins with the same fold have similar 3Di strings even at low sequence identity.

  · Solvent-accessible surface area (SASA) is the area in Å² traced out by the centre of a 1.4 Å probe sphere (a water molecule) rolled over the protein's van der Waals surface (Shrake–Rupley / Lee–Richards construction). Buried residues have near-zero SASA; fully exposed residues can exceed 200 Å². The total SASA scales roughly with the number of surface residues.

Ask how reliable the model is.

  · pLDDT (predicted Local Distance Difference Test) is AlphaFold's per-residue confidence score, ranging from 0 to 100. Values above 90 indicate high confidence (typically well-packed cores); 70–90 is confident; 50–70 low confidence; below 50 usually means the region is disordered or the prediction is unreliable there. AlphaFold stores pLDDT in the mmCIF B-factor column.

  · B-factor (Debye–Waller factor) reflects atomic displacement in the crystal lattice. It is an experimental observable (units Å²), not a prediction; low values mean the atom is pinned down, high values mean it moves or is heterogeneous across the crystal.

  · Predicted Aligned Error (PAE) is an AlphaFold confidence matrix: entry (i, j)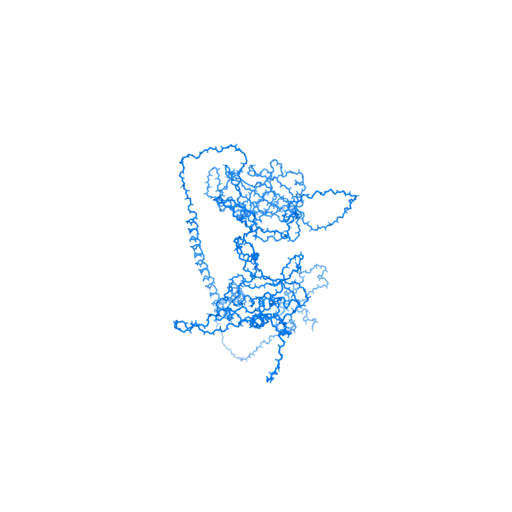 is the expected error in the position of residue j, in ångströms, when the prediction is superimposed on the true structure at residue i. Low PAE within a block of residues means that block is internally rigid and well-predicted; high PAE between two blocks means their relative placement is uncertain even if each block individually is confident.

Place it in context: what it resembles, what it is annotated as, and how it looks.

  · Nearest PDB neighbors are the top structural matches found by Foldseek when searching this structure against the entire Protein Data Bank. Each hit reports a TM-score (0 to 1; >0.5 almost always implies the same fold) and an E-value. These are *structural* homologs — they may share no detectable sequence similarity.

  · Functional annotations link the protein to curated databases. InterPro entries identify conserved domains and families by matching the sequence against member-database signatures (Pfam, PROSITE, CDD, …). Gene Ontology (GO) terms describe molecular function, biological process, and cellular component in a controlled vocabulary. CATH places the structure in a hierarchical fold classification (Class/Architecture/Topology/Homologous-superfamily). The organism is the source species.

  · Three diagnostic plots accompany the record. The Cα contact map visualizes the tertiary structure as a 2D adjacency matrix (8 Å cutoff, sequence-local contacts suppressed). The Ramachandran plot shows the distribution of backbone (φ, ψ) torsions, with points in the α and β basins reflecting secondary structure content. The PAE plot shows AlphaFold's inter-residue confidence as a color matrix.

  · Six rendered views show the 3D structure from the faces of a cube — i.e. along ±x, ±y, ±z. Rendering representation is drawn randomly per protein from cartoon (secondary-structure ribbons), sticks (backbone bonds), or molecular surface; coloring is either N→C rainbow (blue at the N-terminus through red at the C-terminus) or one color per chain.